Protein AF-A0A9E2FGK3-F1 (afdb_monomer_lite)

Sequence (442 aa):
ANPGKISVSARSEEIGDDVGEIDATVEGDDAKIAFNGKYLTEVLSVLREADRNLTAMRLENPLINPQNPAAVSQRLAQLEMAGKELQQRRSEYQADLDAQRQLLASVESQMNMPTELANQSTNATEATFLSPEAIRLTSLIDTADAKIAELRTVRRMTDEHPEIKELLTTRRSNMAALEVQRDRDRQLTVANGALDVRLMSLVGGAEPWRSDRARLFVQIAAQEAKIKDVDISQQANEREIAQLADVRARVFEIQDSYADITDEVGRAKREHALLADTLAKVEPALRANEQNKLLHWSLGPPARGGAVPVKPTARIVVLLALFAGVAAGAIFVVLAEVLDNIYRSAGRVSRSLGLPILDAIDEIVTSRDRRRALVRRTVVTPIVVGLCLSLTIVTGSVAYLSIQQPHTYKRVQEIPRAAFELLAGSMPPEKLPEPSSPLVES

Secondary structure (DSSP, 8-state):
-EEEEEEEEEEETTTEEEEEEEEEEE-SS-------HHHHHHHHHHHHHHHHHHHHHHHH-TT--TT-THHHHHHHHHHHHHHHHHHHHHHHHHHHHHHHHHHHHHHHHHHTS-SS-TTS-----------HHHHHHHHHHHHHHHHHHHHHHTS---TTSHHHHHHHHHHHHHHHHHHHHHHHHHHHHHHHHHHHHHHTTTS----HHHHHHHHHHHHHHHHHHHHHHHHHHHHHHHHHHHHHHHHHHHHHHHHHHHHHHHHHHHHHHHHHHHHHHHHHHHHHHHHHHHTT-------PSP----SS-SSS-HHHHHHHHHHHHHHHHHHHHHHHHHH-----SHHHHHHHH-------------HHHHHHHHHIIIIIHHHHHHHHHHHHHHHHHHHHHHHH-HHHHHHHHHHHHHHHHHHS---PPP-PPPP-------

pLDDT: mean 77.8, std 15.8, range [34.69, 97.06]

Foldseek 3Di:
DDWDKDKDWDADPVPGIDIDIDTDDDDDDDDDDDDDPVVVCVLVVLLVVLVVVLVVLCVVCVPADLVDLCSLVVVLVVLVVVLVVLVVVLVVLVVVLVVLVVVLVVLVVVVPDPPDPPPPDPPPPPPQDQPPLLVVLVVLLVVLVVVLVCCCPVVVDDCPDPVNVVSVVSNVVSVVVSVVRSVVSVVVCVVCVVVVVVVCVVPPDPDPSVVVSVVSVVVSVVSVVVSVVSVVVSVVSVVVSVVSVVVSVCSVVSSVVSVVSVVSSVVSVVVVVVVVVVCVVCVVVVVCVVVVPPPPPPPDDPDDPDPADPPDALVVVLVVVVVVVVVVVVVVVVVVVVPPPDDPDPVVVCVVVVHDDPDDDPDPDDPVNVVVVCCCVPPVVVVVVVVVVVVSVVVSVLSSCCRPPVPVNVVVVCVVVVVCCVVVDDDDDDDDDDPDDDDDDD

Structure (mmCIF, N/CA/C/O backbone):
data_AF-A0A9E2FGK3-F1
#
_entry.id   AF-A0A9E2FGK3-F1
#
loop_
_atom_site.group_PDB
_atom_site.id
_atom_site.type_symbol
_atom_site.label_atom_id
_atom_site.label_alt_id
_atom_site.label_comp_id
_atom_site.label_asym_id
_atom_site.label_entity_id
_atom_site.label_seq_id
_atom_site.pdbx_PDB_ins_code
_atom_site.Cartn_x
_atom_site.Cartn_y
_atom_site.Cartn_z
_atom_site.occupancy
_atom_site.B_iso_or_equiv
_atom_site.auth_seq_id
_atom_site.auth_comp_id
_atom_site.auth_asym_id
_atom_site.auth_atom_id
_atom_site.pdbx_PDB_model_num
ATOM 1 N N . ALA A 1 1 ? 25.537 12.598 0.423 1.00 50.88 1 ALA A N 1
ATOM 2 C CA . ALA A 1 1 ? 24.556 13.695 0.479 1.00 50.88 1 ALA A CA 1
ATOM 3 C C . ALA A 1 1 ? 24.944 14.736 1.541 1.00 50.88 1 ALA A C 1
ATOM 5 O O . ALA A 1 1 ? 24.910 14.421 2.726 1.00 50.88 1 ALA A O 1
ATOM 6 N N . ASN A 1 2 ? 25.360 15.941 1.134 1.00 49.53 2 ASN A N 1
ATOM 7 C CA . ASN A 1 2 ? 25.560 17.075 2.050 1.00 49.53 2 ASN A CA 1
ATOM 8 C C . ASN A 1 2 ? 24.282 17.941 2.051 1.00 49.53 2 ASN A C 1
ATOM 10 O O . ASN A 1 2 ? 23.607 18.004 1.020 1.00 49.53 2 ASN A O 1
ATOM 14 N N . PRO A 1 3 ? 23.917 18.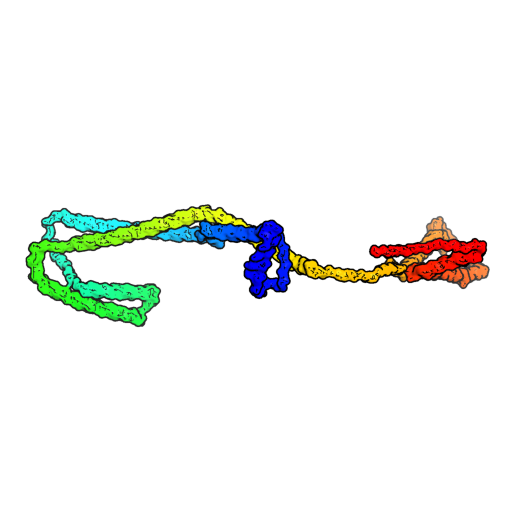597 3.167 1.00 65.00 3 PRO A N 1
ATOM 15 C CA . PRO A 1 3 ? 22.838 19.581 3.158 1.00 65.00 3 PRO A CA 1
ATOM 16 C C . PRO A 1 3 ? 23.205 20.719 2.195 1.00 65.00 3 PRO A C 1
ATOM 18 O O . PRO A 1 3 ? 24.270 21.321 2.319 1.00 65.00 3 PRO A O 1
ATOM 21 N N . GLY A 1 4 ? 22.345 20.967 1.212 1.00 77.56 4 GLY A N 1
ATOM 22 C CA . GLY A 1 4 ? 22.500 21.991 0.185 1.00 77.56 4 GLY A CA 1
ATOM 23 C C . GLY A 1 4 ? 21.343 22.990 0.209 1.00 77.56 4 GLY A C 1
ATOM 24 O O . GLY A 1 4 ? 20.356 22.830 0.930 1.00 77.56 4 GLY A O 1
ATOM 25 N N . LYS A 1 5 ? 21.465 24.047 -0.590 1.00 81.12 5 LYS A N 1
ATOM 26 C CA . LYS A 1 5 ? 20.404 25.038 -0.789 1.00 81.12 5 LYS A CA 1
ATOM 27 C C . LYS A 1 5 ? 20.056 25.113 -2.265 1.00 81.12 5 LYS A C 1
ATOM 29 O O . LYS A 1 5 ? 20.950 25.196 -3.101 1.00 81.12 5 LYS A O 1
ATOM 34 N N . ILE A 1 6 ? 18.765 25.104 -2.576 1.00 85.44 6 ILE A N 1
ATOM 35 C CA . ILE A 1 6 ? 18.252 25.353 -3.923 1.00 85.44 6 ILE A CA 1
ATOM 36 C C . ILE A 1 6 ? 17.701 26.776 -3.947 1.00 85.44 6 ILE A C 1
ATOM 38 O O . ILE A 1 6 ? 16.806 27.109 -3.174 1.00 85.44 6 ILE A O 1
ATOM 42 N N . SER A 1 7 ? 18.226 27.610 -4.844 1.00 83.31 7 SER A N 1
ATOM 43 C CA . SER A 1 7 ? 17.663 28.926 -5.153 1.00 83.31 7 SER A CA 1
ATOM 44 C C . SER A 1 7 ? 16.867 28.831 -6.454 1.00 83.31 7 SER A C 1
ATOM 46 O O . SER A 1 7 ? 17.410 28.484 -7.503 1.00 83.31 7 SER A O 1
ATOM 48 N N . VAL A 1 8 ? 15.567 29.105 -6.382 1.00 85.38 8 VAL A N 1
ATOM 49 C CA . VAL A 1 8 ? 14.652 29.156 -7.524 1.00 85.38 8 VAL A CA 1
ATOM 50 C C . VAL A 1 8 ? 14.450 30.620 -7.882 1.00 85.38 8 VAL A C 1
ATOM 52 O O . VAL A 1 8 ? 14.062 31.408 -7.028 1.00 85.38 8 VAL A O 1
ATOM 55 N N . SER A 1 9 ? 14.707 30.992 -9.136 1.00 83.88 9 SER A N 1
ATOM 56 C CA . SER A 1 9 ? 14.484 32.358 -9.625 1.00 83.88 9 SER A CA 1
ATOM 57 C C . SER A 1 9 ? 13.611 32.352 -10.875 1.00 83.88 9 SER A C 1
ATOM 59 O O . SER A 1 9 ? 13.789 31.508 -11.755 1.00 83.88 9 SER A O 1
ATOM 61 N N . ALA A 1 10 ? 12.669 33.287 -10.948 1.00 80.31 10 ALA A N 1
ATOM 62 C CA . ALA A 1 10 ? 11.803 33.518 -12.096 1.00 80.31 10 ALA A CA 1
ATOM 63 C C . ALA A 1 10 ? 11.865 35.000 -12.487 1.00 80.31 10 ALA A C 1
ATOM 65 O O . ALA A 1 10 ? 11.839 35.870 -11.624 1.00 80.31 10 ALA A O 1
ATOM 66 N N . ARG A 1 11 ? 11.954 35.289 -13.788 1.00 78.19 11 ARG A N 1
ATOM 67 C CA . ARG A 1 11 ? 11.983 36.653 -14.338 1.00 78.19 11 ARG A CA 1
ATOM 68 C C . ARG A 1 11 ? 10.849 36.808 -15.343 1.00 78.19 11 ARG A C 1
ATOM 70 O O . ARG A 1 11 ? 10.759 36.011 -16.276 1.00 78.19 11 ARG A O 1
ATOM 77 N N . SER A 1 12 ? 10.014 37.828 -15.166 1.00 74.69 12 SER A N 1
ATOM 78 C CA . SER A 1 12 ? 8.938 38.189 -16.096 1.00 74.69 12 SER A CA 1
ATOM 79 C C . SER A 1 12 ? 9.019 39.674 -16.452 1.00 74.69 12 SER A C 1
ATOM 81 O O . SER A 1 12 ? 9.185 40.505 -15.562 1.00 74.69 12 SER A O 1
ATOM 83 N N . GLU A 1 13 ? 8.878 40.022 -17.737 1.00 75.25 13 GLU A N 1
ATOM 84 C CA . GLU A 1 13 ? 8.951 41.418 -18.217 1.00 75.25 13 GLU A CA 1
ATOM 85 C C . GLU A 1 13 ? 7.852 42.320 -17.627 1.00 75.25 13 GLU A C 1
ATOM 87 O O . GLU A 1 13 ? 8.036 43.531 -17.540 1.00 75.25 13 GLU A O 1
ATOM 92 N N . GLU A 1 14 ? 6.733 41.737 -17.188 1.00 59.91 14 GLU A N 1
ATOM 93 C CA . GLU A 1 14 ? 5.550 42.471 -16.720 1.00 59.91 14 GLU A CA 1
ATOM 94 C C . GLU A 1 14 ? 5.444 42.549 -15.182 1.00 59.91 14 GLU A C 1
ATOM 96 O O . GLU A 1 14 ? 4.830 43.469 -14.648 1.00 59.91 14 GLU A O 1
ATOM 101 N N . ILE A 1 15 ? 6.048 41.593 -14.459 1.00 65.69 15 ILE A N 1
ATOM 102 C CA . ILE A 1 15 ? 5.872 41.409 -13.001 1.00 65.69 15 ILE A CA 1
ATOM 103 C C . ILE A 1 15 ? 7.197 41.581 -12.224 1.00 65.69 15 ILE A C 1
ATOM 105 O O . ILE A 1 15 ? 7.166 41.897 -11.036 1.00 65.69 15 ILE A O 1
ATOM 109 N N . GLY A 1 16 ? 8.359 41.459 -12.880 1.00 72.19 16 GLY A N 1
ATOM 110 C CA . GLY A 1 16 ? 9.684 41.595 -12.260 1.00 72.19 16 GLY A CA 1
ATOM 111 C C . GLY A 1 16 ? 10.383 40.260 -11.971 1.00 72.19 16 GLY A C 1
ATOM 112 O O . GLY A 1 16 ? 10.022 39.219 -12.527 1.00 72.19 16 GLY A O 1
ATOM 113 N N . ASP A 1 17 ? 11.417 40.313 -11.125 1.00 76.88 17 ASP A N 1
ATOM 114 C CA . ASP A 1 17 ? 12.217 39.158 -10.699 1.00 76.88 17 ASP A CA 1
ATOM 115 C C . ASP A 1 17 ? 11.728 38.650 -9.333 1.00 76.88 17 ASP A C 1
ATOM 117 O O . ASP A 1 17 ? 11.601 39.436 -8.395 1.00 76.88 17 ASP A O 1
ATOM 121 N N . ASP A 1 18 ? 11.504 37.342 -9.212 1.00 76.25 18 ASP A N 1
ATOM 122 C CA . ASP A 1 18 ? 11.171 36.660 -7.958 1.00 76.25 18 ASP A CA 1
ATOM 123 C C . ASP A 1 18 ? 12.211 35.574 -7.655 1.00 76.25 18 ASP A C 1
ATOM 125 O O . ASP A 1 18 ? 12.649 34.851 -8.557 1.00 76.25 18 ASP A O 1
ATOM 129 N N . VAL A 1 19 ? 12.641 35.476 -6.394 1.00 80.69 19 VAL A N 1
ATOM 130 C CA . VAL A 1 19 ? 13.686 34.544 -5.945 1.00 80.69 19 VAL A CA 1
ATOM 131 C C . VAL A 1 19 ? 13.275 33.905 -4.621 1.00 80.69 19 VAL A C 1
ATOM 133 O O . VAL A 1 19 ? 13.077 34.595 -3.625 1.00 80.69 19 VAL A O 1
ATOM 136 N N . GLY A 1 20 ? 13.205 32.574 -4.598 1.00 79.44 20 GLY A N 1
ATOM 137 C CA . GLY A 1 20 ? 12.932 31.770 -3.408 1.00 79.44 20 GLY A CA 1
ATOM 138 C C . GLY A 1 20 ? 14.079 30.812 -3.087 1.00 79.44 20 GLY A C 1
ATOM 139 O O . GLY A 1 20 ? 14.689 30.240 -3.987 1.00 79.44 20 GLY A O 1
ATOM 140 N N . GLU A 1 21 ? 14.364 30.607 -1.802 1.00 83.50 21 GLU A N 1
ATOM 141 C CA . GLU A 1 21 ? 15.345 29.624 -1.323 1.00 83.50 21 GLU A CA 1
ATOM 142 C C . GLU A 1 21 ? 14.646 28.457 -0.620 1.00 83.50 21 GLU A C 1
ATOM 144 O O . GLU A 1 21 ? 13.702 28.653 0.146 1.00 83.50 21 GLU A O 1
ATOM 149 N N . ILE A 1 22 ? 15.116 27.235 -0.878 1.00 84.94 22 ILE A N 1
ATOM 150 C CA . ILE A 1 22 ? 14.604 26.001 -0.279 1.00 84.94 22 ILE A CA 1
ATOM 151 C C . ILE A 1 22 ? 15.792 25.162 0.198 1.00 84.94 22 ILE A C 1
ATOM 153 O O . ILE A 1 22 ? 16.732 24.910 -0.561 1.00 84.94 22 ILE A O 1
ATOM 157 N N . ASP A 1 23 ? 15.738 24.695 1.444 1.00 83.56 23 ASP A N 1
ATOM 158 C CA . ASP A 1 23 ? 16.711 23.735 1.968 1.00 83.56 23 ASP A CA 1
ATOM 159 C C . ASP A 1 23 ? 16.484 22.361 1.319 1.00 83.56 23 ASP A C 1
ATOM 161 O O . ASP A 1 23 ? 15.372 21.827 1.330 1.00 83.56 23 ASP A O 1
ATOM 165 N N . ALA A 1 24 ? 17.532 21.772 0.743 1.00 81.94 24 ALA A N 1
ATOM 166 C CA . ALA A 1 24 ? 17.440 20.491 0.048 1.00 81.94 24 ALA A CA 1
ATOM 167 C C . ALA A 1 24 ? 18.704 19.659 0.248 1.00 81.94 24 ALA A C 1
ATOM 169 O O . ALA A 1 24 ? 19.802 20.176 0.407 1.00 81.94 24 ALA A O 1
ATOM 170 N N . THR A 1 25 ? 18.585 18.338 0.205 1.00 80.06 25 THR A N 1
ATOM 171 C CA . THR A 1 25 ? 19.777 17.484 0.179 1.00 80.06 25 THR A CA 1
ATOM 172 C C . THR A 1 25 ? 20.195 17.308 -1.275 1.00 80.06 25 THR A C 1
ATOM 174 O O . THR A 1 25 ? 19.467 16.682 -2.041 1.00 80.06 25 THR A O 1
ATOM 177 N N . VAL A 1 26 ? 21.332 17.889 -1.662 1.00 75.69 26 VAL A N 1
ATOM 178 C CA . VAL A 1 26 ? 21.824 17.861 -3.046 1.00 75.69 26 VAL A CA 1
ATOM 179 C C . VAL A 1 26 ? 23.032 16.933 -3.126 1.00 75.69 26 VAL A C 1
ATOM 181 O O . VAL A 1 26 ? 23.898 16.925 -2.248 1.00 75.69 26 VAL A O 1
ATOM 184 N N . GLU A 1 27 ? 23.073 16.114 -4.171 1.00 71.38 27 GLU A N 1
ATOM 185 C CA . GLU A 1 27 ? 24.184 15.212 -4.451 1.00 71.38 27 GLU A CA 1
ATOM 186 C C . GLU A 1 27 ? 24.786 15.561 -5.817 1.00 71.38 27 GLU A C 1
ATOM 188 O O . GLU A 1 27 ? 24.110 15.465 -6.838 1.00 71.38 27 GLU A O 1
ATOM 193 N N . GLY A 1 28 ? 26.048 16.006 -5.823 1.00 76.25 28 GLY A N 1
ATOM 194 C CA . GLY A 1 28 ? 26.762 16.470 -7.018 1.00 76.25 28 GLY A CA 1
ATOM 195 C C . GLY A 1 28 ? 27.283 17.906 -6.894 1.00 76.25 28 GLY A C 1
ATOM 196 O O . GLY A 1 28 ? 27.142 18.531 -5.844 1.00 76.25 28 GLY A O 1
ATOM 197 N N . ASP A 1 29 ? 27.904 18.398 -7.967 1.00 74.31 29 ASP A N 1
ATOM 198 C CA . ASP A 1 29 ? 28.422 19.770 -8.068 1.00 74.31 29 ASP A CA 1
ATOM 199 C C . ASP A 1 29 ? 27.306 20.783 -8.385 1.00 74.31 29 ASP A C 1
ATOM 201 O O . ASP A 1 29 ? 26.281 20.418 -8.974 1.00 74.31 29 ASP A O 1
ATOM 205 N N . ASP A 1 30 ? 27.536 22.057 -8.044 1.00 79.06 30 ASP A N 1
ATOM 206 C CA . ASP A 1 30 ? 26.606 23.167 -8.286 1.00 79.06 30 ASP A CA 1
ATOM 207 C C . ASP A 1 30 ? 26.145 23.225 -9.754 1.00 79.06 30 ASP A C 1
ATOM 209 O O . ASP A 1 30 ? 26.951 23.251 -10.690 1.00 79.06 30 ASP A O 1
ATOM 213 N N . ALA A 1 31 ? 24.826 23.281 -9.960 1.00 78.81 31 ALA A N 1
ATOM 214 C CA . ALA A 1 31 ? 24.200 23.314 -11.278 1.00 78.81 31 ALA A CA 1
ATOM 215 C C . ALA A 1 31 ? 23.060 24.341 -11.326 1.00 78.81 31 ALA A C 1
ATOM 217 O O . ALA A 1 31 ? 22.342 24.542 -10.347 1.00 78.81 31 ALA A O 1
ATOM 218 N N . LYS A 1 32 ? 22.874 24.977 -12.488 1.00 82.81 32 LYS A N 1
ATOM 219 C CA . LYS A 1 32 ? 21.765 25.900 -12.759 1.00 82.81 32 LYS A CA 1
ATOM 220 C C . LYS A 1 32 ? 20.923 25.325 -13.889 1.00 82.81 32 LYS A C 1
ATOM 222 O O . LYS A 1 32 ? 21.459 25.066 -14.955 1.00 82.81 32 LYS A O 1
ATOM 227 N N . ILE A 1 33 ? 19.627 25.136 -13.653 1.00 79.31 33 ILE A N 1
ATOM 228 C CA . ILE A 1 33 ? 18.708 24.511 -14.613 1.00 79.31 33 ILE A CA 1
ATOM 229 C C . ILE A 1 33 ? 17.473 25.401 -14.757 1.00 79.31 33 ILE A C 1
ATOM 231 O O . ILE A 1 33 ? 16.939 25.889 -13.760 1.00 79.31 33 ILE A O 1
ATOM 235 N N . ALA A 1 34 ? 17.022 25.622 -15.992 1.00 82.88 34 ALA A N 1
ATOM 236 C CA . ALA A 1 34 ? 15.796 26.358 -16.281 1.00 82.88 34 ALA A CA 1
ATOM 237 C C . ALA A 1 34 ? 14.651 25.386 -16.598 1.00 82.88 34 ALA A C 1
ATOM 239 O O . ALA A 1 34 ? 14.778 24.530 -17.472 1.00 82.88 34 ALA A O 1
ATOM 240 N N . PHE A 1 35 ? 13.516 25.545 -15.917 1.00 77.75 35 PHE A N 1
ATOM 241 C CA . PHE A 1 35 ? 12.308 24.757 -16.155 1.00 77.75 35 PHE A CA 1
ATOM 242 C C . PHE A 1 35 ? 11.159 25.650 -16.606 1.00 77.75 35 PHE A C 1
ATOM 244 O O . PHE A 1 35 ? 11.036 26.799 -16.184 1.00 77.75 35 PHE A O 1
ATOM 251 N N . ASN A 1 36 ? 10.260 25.093 -17.417 1.00 83.69 36 ASN A N 1
ATOM 252 C CA . ASN A 1 36 ? 8.952 25.703 -17.597 1.00 83.69 36 ASN A CA 1
ATOM 253 C C . ASN A 1 36 ? 8.150 25.514 -16.300 1.00 83.69 36 ASN A C 1
ATOM 255 O O . ASN A 1 36 ? 7.815 24.384 -15.936 1.00 83.69 36 ASN A O 1
ATOM 259 N N . GLY A 1 37 ? 7.845 26.623 -15.618 1.00 77.12 37 GLY A N 1
ATOM 260 C CA . GLY A 1 37 ? 7.138 26.610 -14.337 1.00 77.12 37 GLY A CA 1
ATOM 261 C C . GLY A 1 37 ? 5.798 25.877 -14.397 1.00 77.12 37 GLY A C 1
ATOM 262 O O . GLY A 1 37 ? 5.479 25.140 -13.470 1.00 77.12 37 GLY A O 1
ATOM 263 N N . LYS A 1 38 ? 5.065 25.974 -15.518 1.00 76.00 38 LYS A N 1
ATOM 264 C CA . LYS A 1 38 ? 3.784 25.276 -15.699 1.00 76.00 38 LYS A CA 1
ATOM 265 C C . LYS A 1 38 ? 3.950 23.761 -15.561 1.00 76.00 38 LYS A C 1
ATOM 267 O O . LYS A 1 38 ? 3.225 23.141 -14.791 1.00 76.00 38 LYS A O 1
ATOM 272 N N . TYR A 1 39 ? 4.922 23.180 -16.263 1.00 75.81 39 TYR A N 1
ATOM 273 C CA . TYR A 1 39 ? 5.132 21.730 -16.264 1.00 75.81 39 TYR A CA 1
ATOM 274 C C . TYR A 1 39 ? 5.687 21.224 -14.932 1.00 75.81 39 TYR A C 1
ATOM 276 O O . TYR A 1 39 ? 5.267 20.174 -14.455 1.00 75.81 39 TYR A O 1
ATOM 284 N N . LEU A 1 40 ? 6.584 21.983 -14.294 1.00 78.62 40 LEU A N 1
ATOM 285 C CA . LEU A 1 40 ? 7.095 21.629 -12.968 1.00 78.62 40 LEU A CA 1
ATOM 286 C C . LEU A 1 40 ? 5.958 21.586 -11.934 1.00 78.62 40 LEU A C 1
ATOM 288 O O . LEU A 1 40 ? 5.868 20.648 -11.144 1.00 78.62 40 LEU A O 1
ATOM 292 N N . THR A 1 41 ? 5.067 22.581 -11.955 1.00 76.75 41 THR A N 1
ATOM 293 C CA . THR A 1 41 ? 3.904 22.622 -11.063 1.00 76.75 41 THR A CA 1
ATOM 294 C C . THR A 1 41 ? 2.935 21.477 -11.339 1.00 76.75 41 THR A C 1
ATOM 296 O O . THR A 1 41 ? 2.458 20.864 -10.389 1.00 76.75 41 THR A O 1
ATOM 299 N N . GLU A 1 42 ? 2.681 21.150 -12.605 1.00 75.75 42 GLU A N 1
ATOM 300 C CA . GLU A 1 42 ? 1.790 20.057 -13.005 1.00 75.75 42 GLU A CA 1
ATOM 301 C C . GLU A 1 42 ? 2.304 18.704 -12.481 1.00 75.75 42 GLU A C 1
ATOM 303 O O . GLU A 1 42 ? 1.583 18.003 -11.772 1.00 75.75 42 GLU A O 1
ATOM 308 N N . VAL A 1 43 ? 3.594 18.400 -12.665 1.00 75.06 43 VAL A N 1
ATOM 309 C CA . VAL A 1 43 ? 4.220 17.165 -12.149 1.00 75.06 43 VAL A CA 1
ATOM 310 C C . VAL A 1 43 ? 4.187 17.096 -10.616 1.00 75.06 43 VAL A C 1
ATOM 312 O O . VAL A 1 43 ? 3.857 16.061 -10.036 1.00 75.06 43 VAL A O 1
ATOM 315 N N . LEU A 1 44 ? 4.501 18.202 -9.935 1.00 77.81 44 LEU A N 1
ATOM 316 C CA . LEU A 1 44 ? 4.489 18.249 -8.469 1.00 77.81 44 LEU A CA 1
ATOM 317 C C . LEU A 1 44 ? 3.069 18.202 -7.883 1.00 77.81 44 LEU A C 1
ATOM 319 O O . LEU A 1 44 ? 2.900 17.783 -6.734 1.00 77.81 44 LEU A O 1
ATOM 323 N N . SER A 1 45 ? 2.059 18.640 -8.639 1.00 77.88 45 SER A N 1
ATOM 324 C CA . SER A 1 45 ? 0.662 18.645 -8.199 1.00 77.88 45 SER A CA 1
ATOM 325 C C . SER A 1 45 ? 0.086 17.234 -8.109 1.00 77.88 45 SER A C 1
ATOM 327 O O . SER A 1 45 ? -0.458 16.891 -7.063 1.00 77.88 45 SER A O 1
ATOM 329 N N . VAL A 1 46 ? 0.336 16.385 -9.111 1.00 77.50 46 VAL A N 1
ATOM 330 C CA . VAL A 1 46 ? -0.174 15.004 -9.174 1.00 77.50 46 VAL A CA 1
ATOM 331 C C . VAL A 1 46 ? 0.291 14.173 -7.975 1.00 77.50 46 VAL A C 1
ATOM 333 O O . VAL A 1 46 ? -0.503 13.496 -7.325 1.00 77.50 46 VAL A O 1
ATOM 336 N N . LEU A 1 47 ? 1.576 14.269 -7.620 1.00 75.44 47 LEU A N 1
ATOM 337 C CA . LEU A 1 47 ? 2.128 13.548 -6.467 1.00 75.44 47 LEU A CA 1
ATOM 338 C C . LEU A 1 47 ? 1.528 14.022 -5.141 1.00 75.44 47 LEU A C 1
ATOM 340 O O . LEU A 1 47 ? 1.221 13.211 -4.267 1.00 75.44 47 LEU A O 1
ATOM 344 N N . ARG A 1 48 ? 1.357 15.338 -4.981 1.00 82.25 48 ARG A N 1
ATOM 345 C CA . ARG A 1 48 ? 0.793 15.917 -3.756 1.00 82.25 48 ARG A CA 1
ATOM 346 C C . ARG A 1 48 ? -0.690 15.619 -3.615 1.00 82.25 48 ARG A C 1
ATOM 348 O O . ARG A 1 48 ? -1.146 15.436 -2.494 1.00 82.25 48 ARG A O 1
ATOM 355 N N . GLU A 1 49 ? -1.432 15.607 -4.711 1.00 85.25 49 GLU A N 1
ATOM 356 C CA . GLU A 1 49 ? -2.867 15.347 -4.713 1.00 85.25 49 GLU A CA 1
ATOM 357 C C . GLU A 1 49 ? -3.167 13.896 -4.333 1.00 85.25 49 GLU A C 1
ATOM 359 O O . GLU A 1 49 ? -3.940 13.664 -3.406 1.00 85.25 49 GLU A O 1
ATOM 364 N N . ALA A 1 50 ? -2.457 12.929 -4.920 1.00 80.19 50 ALA A N 1
ATOM 365 C CA . ALA A 1 50 ? -2.636 11.515 -4.593 1.00 80.19 50 ALA A CA 1
ATOM 366 C C . ALA A 1 50 ? -2.301 11.200 -3.116 1.00 80.19 50 ALA A C 1
ATOM 368 O O . ALA A 1 50 ? -3.092 10.561 -2.416 1.00 80.19 50 ALA A O 1
ATOM 369 N N . ASP A 1 51 ? -1.166 11.691 -2.593 1.00 83.62 51 ASP A N 1
ATOM 370 C CA . ASP A 1 51 ? -0.804 11.492 -1.177 1.00 83.62 51 ASP A CA 1
ATOM 371 C C . ASP A 1 51 ? -1.771 12.245 -0.226 1.00 83.62 51 ASP A C 1
ATOM 373 O O . ASP A 1 51 ? -2.083 11.751 0.866 1.00 83.62 51 ASP A O 1
ATOM 377 N N . ARG A 1 52 ? -2.297 13.416 -0.626 1.00 86.56 52 ARG A N 1
ATOM 378 C CA . ARG A 1 52 ? -3.340 14.133 0.135 1.00 86.56 52 ARG A CA 1
ATOM 379 C C . ARG A 1 52 ? -4.642 13.348 0.181 1.00 86.56 52 ARG A C 1
ATOM 381 O O . ARG A 1 52 ? -5.193 13.215 1.268 1.00 86.56 52 ARG A O 1
ATOM 388 N N . ASN A 1 53 ? -5.091 12.797 -0.943 1.00 85.38 53 ASN A N 1
ATOM 389 C CA . ASN A 1 53 ? -6.321 12.009 -1.023 1.00 85.38 53 ASN A CA 1
ATOM 390 C C . ASN A 1 53 ? -6.231 10.757 -0.141 1.00 85.38 53 ASN A C 1
ATOM 392 O O . ASN A 1 53 ? -7.146 10.480 0.632 1.00 85.38 53 ASN A O 1
ATOM 396 N N . LEU A 1 54 ? -5.085 10.064 -0.148 1.00 85.56 54 LEU A N 1
ATOM 397 C CA . LEU A 1 54 ? -4.844 8.934 0.756 1.00 85.56 54 LEU A CA 1
ATOM 398 C C . LEU A 1 54 ? -4.898 9.349 2.234 1.00 85.56 54 LEU A C 1
ATOM 400 O O . LEU A 1 54 ? -5.417 8.619 3.079 1.00 85.56 54 LEU A O 1
ATOM 404 N N . THR A 1 55 ? -4.344 10.517 2.559 1.00 85.50 55 THR A N 1
ATOM 405 C CA . THR A 1 55 ? -4.336 11.038 3.931 1.00 85.50 55 THR A CA 1
ATOM 406 C C . THR A 1 55 ? -5.731 11.478 4.374 1.00 85.50 55 THR A C 1
ATOM 408 O O . THR A 1 55 ? -6.126 11.180 5.500 1.00 85.50 55 THR A O 1
ATOM 411 N N . ALA A 1 56 ? -6.494 12.129 3.494 1.00 87.44 56 ALA A N 1
ATOM 412 C CA . ALA A 1 56 ? -7.879 12.515 3.739 1.00 87.44 56 ALA A CA 1
ATOM 413 C C . ALA A 1 56 ? -8.753 11.281 4.000 1.00 87.44 56 ALA A C 1
ATOM 415 O O . ALA A 1 56 ? -9.419 11.219 5.029 1.00 87.44 56 ALA A O 1
ATOM 416 N N . MET A 1 57 ? -8.633 10.241 3.167 1.00 84.69 57 MET A N 1
ATOM 417 C CA . MET A 1 57 ? -9.367 8.983 3.338 1.00 84.69 57 MET A CA 1
ATOM 418 C C . MET A 1 57 ? -9.064 8.294 4.686 1.00 84.69 57 MET A C 1
ATOM 420 O O . MET A 1 57 ? -9.961 7.735 5.325 1.00 84.69 57 MET A O 1
ATOM 424 N N . ARG A 1 58 ? -7.811 8.379 5.166 1.00 85.62 58 ARG A N 1
ATOM 425 C CA . ARG A 1 58 ? -7.397 7.930 6.516 1.00 85.62 58 ARG A CA 1
ATOM 426 C C . ARG A 1 58 ? -8.000 8.727 7.645 1.00 85.62 58 ARG A C 1
ATOM 428 O O . ARG A 1 58 ? -8.331 8.150 8.678 1.00 85.62 58 ARG A O 1
ATOM 435 N N . LEU A 1 59 ? -8.133 10.029 7.456 1.00 86.50 59 LEU A N 1
ATOM 436 C CA . LEU A 1 59 ? -8.684 10.903 8.475 1.00 86.50 59 LEU A CA 1
ATOM 437 C C . LEU A 1 59 ? -10.210 10.782 8.565 1.00 86.50 59 LEU A C 1
ATOM 439 O O . LEU A 1 59 ? -10.756 10.835 9.663 1.00 86.50 59 LEU A O 1
ATOM 443 N N . GLU A 1 60 ? -10.879 10.574 7.432 1.00 85.69 60 GLU A N 1
ATOM 444 C CA . GLU A 1 60 ? -12.328 10.364 7.362 1.00 85.69 60 GLU A CA 1
ATOM 445 C C . GLU A 1 60 ? -12.751 9.002 7.928 1.00 85.69 60 GLU A C 1
ATOM 447 O O . GLU A 1 60 ? -13.819 8.893 8.529 1.00 85.69 60 GLU A O 1
ATOM 452 N N . ASN A 1 61 ? -11.897 7.976 7.808 1.00 84.81 61 ASN A N 1
ATOM 453 C CA . ASN A 1 61 ? -12.208 6.604 8.222 1.00 84.81 61 ASN A CA 1
ATOM 454 C C . ASN A 1 61 ? -11.195 6.034 9.239 1.00 84.81 61 ASN A C 1
ATOM 456 O O . ASN A 1 61 ? -10.521 5.044 8.945 1.00 84.81 61 ASN A O 1
ATOM 460 N N . PRO A 1 62 ? -11.101 6.592 10.464 1.00 81.12 62 PRO A N 1
ATOM 461 C CA . PRO A 1 62 ? -10.094 6.187 11.451 1.00 81.12 62 PRO A CA 1
ATOM 462 C C . PRO A 1 62 ? -10.339 4.793 12.051 1.00 81.12 62 PRO A C 1
ATOM 464 O O . PRO A 1 62 ? -9.423 4.180 12.596 1.00 81.12 62 PRO A O 1
ATOM 467 N N . LEU A 1 63 ? -11.575 4.289 11.976 1.00 79.56 63 LEU A N 1
ATOM 468 C CA . LEU A 1 63 ? -11.980 3.001 12.554 1.00 79.56 63 LEU A CA 1
ATOM 469 C C . LEU A 1 63 ? -11.608 1.797 11.678 1.00 79.56 63 LEU A C 1
ATOM 471 O O . LEU A 1 63 ? -11.692 0.656 12.134 1.00 79.56 63 LEU A O 1
ATOM 475 N N . ILE A 1 64 ? -11.211 2.032 10.427 1.00 80.88 64 ILE A N 1
ATOM 476 C CA . ILE A 1 64 ? -10.867 0.979 9.476 1.00 80.88 64 ILE A CA 1
ATOM 477 C C . ILE A 1 64 ? -9.354 0.941 9.330 1.00 80.88 64 ILE A C 1
ATOM 479 O O . ILE A 1 64 ? -8.726 1.910 8.915 1.00 80.88 64 ILE A O 1
ATOM 483 N N . ASN A 1 65 ? -8.765 -0.214 9.634 1.00 80.81 65 ASN A N 1
ATOM 484 C CA . ASN A 1 65 ? -7.373 -0.474 9.305 1.00 80.81 65 ASN A CA 1
ATOM 485 C C . ASN A 1 65 ? -7.299 -1.165 7.929 1.00 80.81 65 ASN A C 1
ATOM 487 O O . ASN A 1 65 ? -7.738 -2.314 7.822 1.00 80.81 65 ASN A O 1
ATOM 491 N N . PRO A 1 66 ? -6.701 -0.535 6.898 1.00 74.69 66 PRO A N 1
ATOM 492 C CA . PRO A 1 66 ? -6.584 -1.128 5.564 1.00 74.69 66 PRO A CA 1
ATOM 493 C C . PRO A 1 66 ? -5.841 -2.470 5.560 1.00 74.69 66 PRO A C 1
ATOM 495 O O . PRO A 1 66 ? -6.120 -3.333 4.737 1.00 74.69 66 PRO A O 1
ATOM 498 N N . GLN A 1 67 ? -4.909 -2.668 6.497 1.00 78.75 67 GLN A N 1
ATOM 499 C CA . GLN A 1 67 ? -4.106 -3.890 6.591 1.00 78.75 67 GLN A CA 1
ATOM 500 C C . GLN A 1 67 ? -4.845 -5.043 7.285 1.00 78.75 67 GLN A C 1
ATOM 502 O O . GLN A 1 67 ? -4.425 -6.192 7.169 1.00 78.75 67 GLN A O 1
ATOM 507 N N . ASN A 1 68 ? -5.923 -4.759 8.024 1.00 82.56 68 ASN A N 1
ATOM 508 C CA . ASN A 1 68 ? -6.685 -5.777 8.743 1.00 82.56 68 ASN A CA 1
ATOM 509 C C . ASN A 1 68 ? -8.204 -5.499 8.698 1.00 82.56 68 ASN A C 1
ATOM 511 O O . ASN A 1 68 ? -8.756 -4.988 9.678 1.00 82.56 68 ASN A O 1
ATOM 515 N N . PRO A 1 69 ? -8.900 -5.890 7.606 1.00 75.25 69 PRO A N 1
ATOM 516 C CA . PRO A 1 69 ? -10.364 -5.799 7.490 1.00 75.25 69 PRO A CA 1
ATOM 517 C C . PRO A 1 69 ? -11.110 -6.432 8.661 1.00 75.25 69 PRO A C 1
ATOM 519 O O . PRO A 1 69 ? -12.155 -5.953 9.103 1.00 75.25 69 PRO A O 1
ATOM 522 N N . ALA A 1 70 ? -10.581 -7.559 9.141 1.00 85.50 70 ALA A N 1
ATOM 523 C CA . ALA A 1 70 ? -11.253 -8.388 10.121 1.00 85.50 70 ALA A CA 1
ATOM 524 C C . ALA A 1 70 ? -11.306 -7.716 11.498 1.00 85.50 70 ALA A C 1
ATOM 526 O O . ALA A 1 70 ? -12.160 -8.085 12.302 1.00 85.50 70 ALA A O 1
ATOM 527 N N . ALA A 1 71 ? -10.469 -6.706 11.762 1.00 88.31 71 ALA A N 1
ATOM 528 C CA . ALA A 1 71 ? -10.417 -6.007 13.043 1.00 88.31 71 ALA A CA 1
ATOM 529 C C . ALA A 1 71 ? -11.781 -5.425 13.454 1.00 88.31 71 ALA A C 1
ATOM 531 O O . ALA A 1 71 ? -12.198 -5.602 14.598 1.00 88.31 71 ALA A O 1
ATOM 532 N N . VAL A 1 72 ? -12.514 -4.812 12.515 1.00 89.31 72 VAL A N 1
ATOM 533 C CA . VAL A 1 72 ? -13.858 -4.261 12.775 1.00 89.31 72 VAL A CA 1
ATOM 534 C C . VAL A 1 72 ? -14.826 -5.379 13.166 1.00 89.31 72 VAL A C 1
ATOM 536 O O . VAL A 1 72 ? -15.529 -5.277 14.168 1.00 89.31 72 VAL A O 1
ATOM 539 N N . SER A 1 73 ? -14.819 -6.488 12.419 1.00 88.81 73 SER A N 1
ATOM 540 C CA . SER A 1 73 ? -15.692 -7.636 12.697 1.00 88.81 73 SER A CA 1
ATOM 541 C C . SER A 1 73 ? -15.366 -8.335 14.023 1.00 88.81 73 SER A C 1
ATOM 543 O O . SER A 1 73 ? -16.274 -8.723 14.753 1.00 88.81 73 SER A O 1
ATOM 545 N N . GLN A 1 74 ? -14.081 -8.445 14.370 1.00 91.81 74 GLN A N 1
ATOM 546 C CA . GLN A 1 74 ? -13.624 -9.014 15.636 1.00 91.81 74 GLN A CA 1
ATOM 547 C C . GLN A 1 74 ? -14.022 -8.126 16.813 1.00 91.81 74 GLN A C 1
ATOM 549 O O . GLN A 1 74 ? -14.511 -8.630 17.822 1.00 91.81 74 GLN A O 1
ATOM 554 N N . ARG A 1 75 ? -13.849 -6.806 16.679 1.00 92.69 75 ARG A N 1
ATOM 555 C CA . ARG A 1 75 ? -14.247 -5.847 17.711 1.00 92.69 75 ARG A CA 1
ATOM 556 C C . ARG A 1 75 ? -15.756 -5.866 17.936 1.00 92.69 75 ARG A C 1
ATOM 558 O O . ARG A 1 75 ? -16.190 -5.909 19.081 1.00 92.69 75 ARG A O 1
ATOM 565 N N . LEU A 1 76 ? -16.537 -5.911 16.860 1.00 93.12 76 LEU A N 1
ATOM 566 C CA . LEU A 1 76 ? -17.990 -6.040 16.928 1.00 93.12 76 LEU A CA 1
ATOM 567 C C . LEU A 1 76 ? -18.405 -7.328 17.660 1.00 93.12 76 LEU A C 1
ATOM 569 O O . LEU A 1 76 ? -19.197 -7.263 18.593 1.00 93.12 76 LEU A O 1
ATOM 573 N N . ALA A 1 77 ? -17.792 -8.471 17.337 1.00 94.31 77 ALA A N 1
ATOM 574 C CA . ALA A 1 77 ? -18.060 -9.730 18.036 1.00 94.31 77 ALA A CA 1
ATOM 575 C C . ALA A 1 77 ? -17.712 -9.670 19.539 1.00 94.31 77 ALA A C 1
ATOM 577 O O . ALA A 1 77 ? -18.433 -10.227 20.367 1.00 94.31 77 ALA A O 1
ATOM 578 N N . GLN A 1 78 ? -16.628 -8.981 19.918 1.00 95.56 78 GLN A N 1
ATOM 579 C CA . GLN A 1 78 ? -16.276 -8.770 21.330 1.00 95.56 78 GLN A CA 1
ATOM 580 C C . GLN A 1 78 ? -17.330 -7.932 22.064 1.00 95.56 78 GLN A C 1
ATOM 582 O O . GLN A 1 78 ? -17.718 -8.283 23.178 1.00 95.56 78 GLN A O 1
ATOM 587 N N . LEU A 1 79 ? -17.808 -6.852 21.443 1.00 96.06 79 LEU A N 1
ATOM 588 C CA . LEU A 1 79 ? -18.831 -5.979 22.021 1.00 96.06 79 LEU A CA 1
ATOM 589 C C . LEU A 1 79 ? -20.184 -6.684 22.143 1.00 96.06 79 LEU A C 1
ATOM 591 O O . LEU A 1 79 ? -20.851 -6.542 23.165 1.00 96.06 79 LEU A O 1
ATOM 595 N N . GLU A 1 80 ? -20.559 -7.505 21.159 1.00 95.56 80 GLU A N 1
ATOM 596 C CA . GLU A 1 80 ? -21.762 -8.343 21.226 1.00 95.56 80 GLU A CA 1
ATOM 597 C C . GLU A 1 80 ? -21.702 -9.335 22.398 1.00 95.56 80 GLU A C 1
ATOM 599 O O . GLU A 1 80 ? -22.689 -9.516 23.113 1.00 95.56 80 GLU A O 1
ATOM 604 N N . MET A 1 81 ? -20.544 -9.963 22.633 1.00 96.81 81 MET A N 1
ATOM 605 C CA . MET A 1 81 ? -20.345 -10.856 23.780 1.00 96.81 81 MET A CA 1
ATOM 606 C C . MET A 1 81 ? -20.406 -10.096 25.109 1.00 96.81 81 MET A C 1
ATOM 608 O O . MET A 1 81 ? -21.103 -10.533 26.024 1.00 96.81 81 MET A O 1
ATOM 612 N N . ALA A 1 82 ? -19.752 -8.933 25.197 1.00 96.00 82 ALA A N 1
ATOM 613 C CA . ALA A 1 82 ? -19.827 -8.067 26.373 1.00 96.00 82 ALA A CA 1
ATOM 614 C C . ALA A 1 82 ? -21.264 -7.582 26.636 1.00 96.00 82 ALA A C 1
ATOM 616 O O . ALA A 1 82 ? -21.703 -7.523 27.780 1.00 96.00 82 ALA A O 1
ATOM 617 N N . GLY A 1 83 ? -22.030 -7.293 25.580 1.00 96.00 83 GLY A N 1
ATOM 618 C CA . GLY A 1 83 ? -23.434 -6.892 25.677 1.00 96.00 83 GLY A CA 1
ATOM 619 C C . GLY A 1 83 ? -24.303 -7.994 26.272 1.00 96.00 83 GLY A C 1
ATOM 620 O O . GLY A 1 83 ? -25.089 -7.731 27.180 1.00 96.00 83 GLY A O 1
ATOM 621 N N . LYS A 1 84 ? -24.101 -9.245 25.837 1.00 96.38 84 LYS A N 1
ATOM 622 C CA . LYS A 1 84 ? -24.778 -10.414 26.423 1.00 96.38 84 LYS A CA 1
ATOM 623 C C . LYS A 1 84 ? -24.435 -10.595 27.901 1.00 96.38 84 LYS A C 1
ATOM 625 O O . LYS A 1 84 ? -25.330 -10.874 28.693 1.00 96.38 84 LYS A O 1
ATOM 630 N N . GLU A 1 85 ? -23.170 -10.413 28.279 1.00 96.12 85 GLU A N 1
ATOM 631 C CA . GLU A 1 85 ? -22.746 -10.503 29.680 1.00 96.12 85 GLU A CA 1
ATOM 632 C C . GLU A 1 85 ? -23.390 -9.407 30.543 1.00 96.12 85 GLU A C 1
ATOM 634 O O . GLU A 1 85 ? -23.914 -9.698 31.618 1.00 96.12 85 GLU A O 1
ATOM 639 N N . LEU A 1 86 ? -23.414 -8.158 30.064 1.00 96.62 86 LEU A N 1
ATOM 640 C CA . LEU A 1 86 ? -24.084 -7.052 30.756 1.00 96.62 86 LEU A CA 1
ATOM 641 C C . LEU A 1 86 ? -25.582 -7.318 30.923 1.00 96.62 86 LEU A C 1
ATOM 643 O O . LEU A 1 86 ? -26.123 -7.115 32.008 1.00 96.62 86 LEU A O 1
ATOM 647 N N . GLN A 1 87 ? -26.240 -7.841 29.888 1.00 96.12 87 GLN A N 1
ATOM 648 C CA . GLN A 1 87 ? -27.655 -8.198 29.947 1.00 96.12 87 GLN A CA 1
ATOM 649 C C . GLN A 1 87 ? -27.923 -9.333 30.949 1.00 96.12 87 GLN A C 1
ATOM 651 O O . GLN A 1 87 ? -28.920 -9.287 31.675 1.00 96.12 87 GLN A O 1
ATOM 656 N N . GLN A 1 88 ? -27.025 -10.319 31.038 1.00 96.94 88 GLN A N 1
ATOM 657 C CA . GLN A 1 88 ? -27.106 -11.372 32.047 1.00 96.94 88 GLN A CA 1
ATOM 658 C C . GLN A 1 88 ? -26.943 -10.798 33.463 1.00 96.94 88 GLN A C 1
ATOM 660 O O . GLN A 1 88 ? -27.824 -11.004 34.297 1.00 96.94 88 GLN A O 1
ATOM 665 N N . ARG A 1 89 ? -25.900 -9.997 33.719 1.00 96.12 89 ARG A N 1
ATOM 666 C CA . ARG A 1 89 ? -25.678 -9.335 35.022 1.00 96.12 89 ARG A CA 1
ATOM 667 C C . ARG A 1 89 ? -26.850 -8.450 35.431 1.00 96.12 89 ARG A C 1
ATOM 669 O O . ARG A 1 89 ? -27.259 -8.454 36.587 1.00 96.12 89 ARG A O 1
ATOM 676 N N . ARG A 1 90 ? -27.427 -7.716 34.476 1.00 96.44 90 ARG A N 1
ATOM 677 C CA . ARG A 1 90 ? -28.641 -6.925 34.689 1.00 96.44 90 ARG A CA 1
ATOM 678 C C . ARG A 1 90 ? -29.792 -7.810 35.160 1.00 96.44 90 ARG A C 1
ATOM 680 O O . ARG A 1 90 ? -30.457 -7.460 36.126 1.00 96.44 90 ARG A O 1
ATOM 687 N N . SER A 1 91 ? -30.019 -8.947 34.498 1.00 96.38 91 SER A N 1
ATOM 688 C CA . SER A 1 91 ? -31.083 -9.885 34.881 1.00 96.38 91 SER A CA 1
ATOM 689 C C . SER A 1 91 ? -30.862 -10.503 36.265 1.00 96.38 91 SER A C 1
ATOM 691 O O . SER A 1 91 ? -31.819 -10.632 37.023 1.00 96.38 91 SER A O 1
ATOM 693 N N . GLU A 1 92 ? -29.610 -10.800 36.626 1.00 96.31 92 GLU A N 1
ATOM 694 C CA . GLU A 1 92 ? -29.228 -11.285 37.958 1.00 96.31 92 GLU A CA 1
ATOM 695 C C . GLU A 1 92 ? -29.510 -10.217 39.025 1.00 96.31 92 GLU A C 1
ATOM 697 O O . GLU A 1 92 ? -30.214 -10.483 39.997 1.00 96.31 92 GLU A O 1
ATOM 702 N N . TYR A 1 93 ? -29.069 -8.973 38.805 1.00 95.25 93 TYR A N 1
ATOM 703 C CA . TYR A 1 93 ? -29.341 -7.877 39.737 1.00 95.25 93 TYR A CA 1
ATOM 704 C C . TYR A 1 93 ? -30.828 -7.552 39.865 1.00 95.25 93 TYR A C 1
ATOM 706 O O . TYR A 1 93 ? -31.272 -7.197 40.959 1.00 95.25 93 TYR A O 1
ATOM 714 N N . GLN A 1 94 ? -31.589 -7.687 38.778 1.00 95.75 94 GLN A N 1
ATOM 715 C CA . GLN A 1 94 ? -33.037 -7.512 38.781 1.00 95.75 94 GLN A CA 1
ATOM 716 C C . GLN A 1 94 ? -33.725 -8.598 39.621 1.00 95.75 94 GLN A C 1
ATOM 718 O O . GLN A 1 94 ? -34.577 -8.277 40.444 1.00 95.75 94 GLN A O 1
ATOM 723 N N . ALA A 1 95 ? -33.320 -9.862 39.467 1.00 95.56 95 ALA A N 1
ATOM 724 C CA . ALA A 1 95 ? -33.851 -10.969 40.259 1.00 95.56 95 ALA A CA 1
ATOM 725 C C . ALA A 1 95 ? -33.537 -10.805 41.757 1.00 95.56 95 ALA A C 1
ATOM 727 O O . ALA A 1 95 ? -34.418 -11.002 42.595 1.00 95.56 95 ALA A O 1
ATOM 728 N N . ASP A 1 96 ? -32.316 -10.374 42.096 1.00 93.88 96 ASP A N 1
ATOM 729 C CA . ASP A 1 96 ? -31.923 -10.059 43.474 1.00 93.88 96 ASP A CA 1
ATOM 730 C C . ASP A 1 96 ? -32.756 -8.909 44.060 1.00 93.88 96 ASP A C 1
ATOM 732 O O . ASP A 1 96 ? -33.194 -8.973 45.212 1.00 93.88 96 ASP A O 1
ATOM 736 N N . LEU A 1 97 ? -32.991 -7.853 43.271 1.00 93.69 97 LEU A N 1
ATOM 737 C CA . LEU A 1 97 ? -33.824 -6.718 43.667 1.00 93.69 97 LEU A CA 1
ATOM 738 C C . LEU A 1 97 ? -35.263 -7.168 43.951 1.00 93.69 97 LEU A C 1
ATOM 740 O O . LEU A 1 97 ? -35.847 -6.778 44.964 1.00 93.69 97 LEU A O 1
ATOM 744 N N . ASP A 1 98 ? -35.830 -8.002 43.080 1.00 94.00 98 ASP A N 1
ATOM 745 C CA . ASP A 1 98 ? -37.182 -8.533 43.241 1.00 94.00 98 ASP A CA 1
ATOM 746 C C . ASP A 1 98 ? -37.283 -9.436 44.481 1.00 94.00 98 ASP A C 1
ATOM 748 O O . ASP A 1 98 ? -38.238 -9.315 45.252 1.00 94.00 98 ASP A O 1
ATOM 752 N N . ALA A 1 99 ? -36.267 -10.263 44.751 1.00 93.00 99 ALA A N 1
ATOM 753 C CA . ALA A 1 99 ? -36.185 -11.069 45.969 1.00 93.00 99 ALA A CA 1
ATOM 754 C C . ALA A 1 99 ? -36.113 -10.198 47.239 1.00 93.00 99 ALA A C 1
ATOM 756 O O . ALA A 1 99 ? -36.835 -10.445 48.208 1.00 93.00 99 ALA A O 1
ATOM 757 N N . GLN A 1 100 ? -35.300 -9.135 47.237 1.00 90.06 100 GLN A N 1
ATOM 758 C CA . GLN A 1 100 ? -35.222 -8.180 48.352 1.00 90.06 100 GLN A CA 1
ATOM 759 C C . GLN A 1 100 ? -36.549 -7.447 48.581 1.00 90.06 100 GLN A C 1
ATOM 761 O O . GLN A 1 100 ? -36.961 -7.255 49.728 1.00 90.06 100 GLN A O 1
ATOM 766 N N . ARG A 1 101 ? -37.254 -7.070 47.508 1.00 91.94 101 ARG A N 1
ATOM 767 C CA . ARG A 1 101 ? -38.586 -6.451 47.589 1.00 91.94 101 ARG A CA 1
ATOM 768 C C . ARG A 1 101 ? -39.636 -7.415 48.144 1.00 91.94 101 ARG A C 1
ATOM 770 O O . ARG A 1 101 ? -40.457 -6.999 48.958 1.00 91.94 101 ARG A O 1
ATOM 777 N N . GLN A 1 102 ? -39.592 -8.694 47.770 1.00 91.00 102 GLN A N 1
ATOM 778 C CA . GLN A 1 102 ? -40.460 -9.726 48.352 1.00 91.00 102 GLN A CA 1
ATOM 779 C C . GLN A 1 102 ? -40.183 -9.930 49.847 1.00 91.00 102 GLN A C 1
ATOM 781 O O . GLN A 1 102 ? -41.124 -10.003 50.639 1.00 91.00 102 GLN A O 1
ATOM 786 N N . LEU A 1 103 ? -38.908 -9.957 50.254 1.00 87.25 103 LEU A N 1
ATOM 787 C CA . LEU A 1 103 ? -38.526 -10.019 51.668 1.00 87.25 103 LEU A CA 1
ATOM 788 C C . LEU A 1 103 ? -39.057 -8.806 52.436 1.00 87.25 103 LEU A C 1
ATOM 790 O O . LEU A 1 103 ? -39.699 -8.981 53.470 1.00 87.25 103 LEU A O 1
ATOM 794 N N . LEU A 1 104 ? -38.877 -7.595 51.906 1.00 86.38 104 LEU A N 1
ATOM 795 C CA . LEU A 1 104 ? -39.420 -6.376 52.505 1.00 86.38 104 LEU A CA 1
ATOM 796 C C . LEU A 1 104 ? -40.948 -6.456 52.670 1.00 86.38 104 LEU A C 1
ATOM 798 O O . LEU A 1 104 ? -41.451 -6.194 53.760 1.00 86.38 104 LEU A O 1
ATOM 802 N N . ALA A 1 105 ? -41.675 -6.891 51.636 1.00 85.06 105 ALA A N 1
ATOM 803 C CA . ALA A 1 105 ? -43.128 -7.058 51.687 1.00 85.06 105 ALA A CA 1
ATOM 804 C C . ALA A 1 105 ? -43.570 -8.106 52.725 1.00 85.06 105 ALA A C 1
ATOM 806 O O . ALA A 1 105 ? -44.599 -7.939 53.383 1.00 85.06 105 ALA A O 1
ATOM 807 N N . SER A 1 106 ? -42.788 -9.175 52.913 1.00 84.00 106 SER A N 1
ATOM 808 C CA . SER A 1 106 ? -43.056 -10.185 53.944 1.00 84.00 106 SER A CA 1
ATOM 809 C C . SER A 1 106 ? -42.866 -9.633 55.363 1.00 84.00 106 SER A C 1
ATOM 811 O O . SER A 1 106 ? -43.698 -9.890 5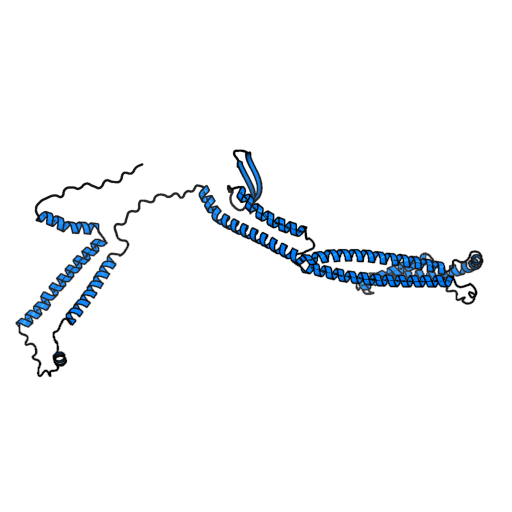6.233 1.00 84.00 106 SER A O 1
ATOM 813 N N . VAL A 1 107 ? -41.834 -8.806 55.579 1.00 81.44 107 VAL A N 1
ATOM 814 C CA . VAL A 1 107 ? -41.583 -8.118 56.855 1.00 81.44 107 VAL A CA 1
ATOM 815 C C . VAL A 1 107 ? -42.692 -7.099 57.134 1.00 81.44 107 VAL A C 1
ATOM 817 O O . VAL A 1 107 ? -43.193 -7.029 58.252 1.00 81.44 107 VAL A O 1
ATOM 820 N N . GLU A 1 108 ? -43.139 -6.349 56.122 1.00 78.56 108 GLU A N 1
ATOM 821 C CA . GLU A 1 108 ? -44.274 -5.419 56.240 1.00 78.56 108 GLU A CA 1
ATOM 822 C C . GLU A 1 108 ? -45.606 -6.143 56.502 1.00 78.56 108 GLU A C 1
ATOM 824 O O . GLU A 1 108 ? -46.420 -5.663 57.287 1.00 78.56 108 GLU A O 1
ATOM 829 N N . SER A 1 109 ? -45.814 -7.337 55.940 1.00 76.06 109 SER A N 1
ATOM 830 C CA . SER A 1 109 ? -47.014 -8.145 56.203 1.00 76.06 109 SER A CA 1
ATOM 831 C C . SER A 1 109 ? -47.061 -8.685 57.637 1.00 76.06 109 SER A C 1
ATOM 833 O O . SER A 1 109 ? -48.133 -8.724 58.238 1.00 76.06 109 SER A O 1
ATOM 835 N N . GLN A 1 110 ? -45.910 -9.040 58.223 1.00 67.62 110 GLN A N 1
ATOM 836 C CA . GLN A 1 110 ? -45.819 -9.424 59.639 1.00 67.62 110 GLN A CA 1
ATOM 837 C C . GLN A 1 110 ? -46.193 -8.267 60.583 1.00 67.62 110 GLN A C 1
ATOM 839 O O . GLN A 1 110 ? -46.726 -8.521 61.661 1.00 67.62 110 GLN A O 1
ATOM 844 N N . MET A 1 111 ? -45.994 -7.006 60.171 1.00 60.22 111 MET A N 1
ATOM 845 C CA . MET A 1 111 ? -46.405 -5.824 60.950 1.00 60.22 111 MET A CA 1
ATOM 846 C C . MET A 1 111 ? -47.927 -5.607 60.984 1.00 60.22 111 MET A C 1
ATOM 848 O O . MET A 1 111 ? -48.413 -4.931 61.886 1.00 60.22 111 MET A O 1
ATOM 852 N N . ASN A 1 112 ? -48.678 -6.162 60.024 1.00 59.91 112 ASN A N 1
ATOM 853 C CA . ASN A 1 112 ? -50.134 -5.996 59.916 1.00 59.91 112 ASN A CA 1
ATOM 854 C C . ASN A 1 112 ? -50.941 -7.124 60.593 1.00 59.91 112 ASN A C 1
ATOM 856 O O . ASN A 1 112 ? -52.168 -7.151 60.474 1.00 59.91 112 ASN A O 1
ATOM 860 N N . MET A 1 113 ? -50.291 -8.051 61.306 1.00 48.91 113 MET A N 1
ATOM 861 C CA . MET A 1 113 ? -50.992 -9.069 62.096 1.00 48.91 113 MET A CA 1
ATOM 862 C C . MET A 1 113 ? -51.577 -8.457 63.383 1.00 48.91 113 MET A C 1
ATOM 864 O O . MET A 1 113 ? -50.840 -7.798 64.118 1.00 48.91 113 MET A O 1
ATOM 868 N N . PRO A 1 114 ? -52.870 -8.679 63.705 1.00 42.56 114 PRO A N 1
ATOM 869 C CA . PRO A 1 114 ? -53.459 -8.220 64.959 1.00 42.56 114 PRO A CA 1
ATOM 870 C C . PRO A 1 114 ? -52.729 -8.817 66.165 1.00 42.56 114 PRO A C 1
ATOM 872 O O . PRO A 1 114 ? -52.500 -10.026 66.251 1.00 42.56 114 PRO A O 1
ATOM 875 N N . THR A 1 115 ? -52.375 -7.947 67.103 1.00 47.75 115 THR A N 1
ATOM 876 C CA . THR A 1 115 ? -51.622 -8.225 68.326 1.00 47.75 115 THR A CA 1
ATOM 877 C C . THR A 1 115 ? -52.430 -9.067 69.325 1.00 47.75 115 THR A C 1
ATOM 879 O O . THR A 1 115 ? -52.862 -8.553 70.347 1.00 47.75 115 THR A O 1
ATOM 882 N N . GLU A 1 116 ? -52.656 -10.359 69.068 1.00 38.75 116 GLU A N 1
ATOM 883 C CA . GLU A 1 116 ? -53.301 -11.251 70.059 1.00 38.75 116 GLU A CA 1
ATOM 884 C C . GLU A 1 116 ? -52.502 -12.507 70.438 1.00 38.75 116 GLU A C 1
ATOM 886 O O . GLU A 1 116 ? -52.904 -13.222 71.350 1.00 38.75 116 GLU A O 1
ATOM 891 N N . LEU A 1 117 ? -51.326 -12.766 69.854 1.00 39.56 117 LEU A N 1
ATOM 892 C CA . LEU A 1 117 ? -50.549 -13.986 70.166 1.00 39.56 117 LEU A CA 1
ATOM 893 C C . LEU A 1 117 ? -49.078 -13.755 70.555 1.00 39.56 117 LEU A C 1
ATOM 895 O O . LEU A 1 117 ? -48.305 -14.705 70.663 1.00 39.56 117 LEU A O 1
ATOM 899 N N . ALA A 1 118 ? -48.679 -12.522 70.866 1.00 39.38 118 ALA A N 1
ATOM 900 C CA . ALA A 1 118 ? -47.295 -12.176 71.209 1.00 39.38 118 ALA A CA 1
ATOM 901 C C . ALA A 1 118 ? -46.898 -12.484 72.673 1.00 39.38 118 ALA A C 1
ATOM 903 O O . ALA A 1 118 ? -46.202 -11.694 73.298 1.00 39.38 118 ALA A O 1
ATOM 904 N N . ASN A 1 119 ? -47.326 -13.623 73.233 1.00 40.66 119 ASN A N 1
ATOM 905 C CA . ASN A 1 119 ? -46.925 -14.059 74.583 1.00 40.66 119 ASN A CA 1
ATOM 906 C C . ASN A 1 119 ? -46.331 -15.474 74.647 1.00 40.66 119 ASN A C 1
ATOM 908 O O . ASN A 1 119 ? -46.201 -16.038 75.731 1.00 40.66 119 ASN A O 1
ATOM 912 N N . GLN A 1 120 ? -45.926 -16.060 73.517 1.00 36.09 120 GLN A N 1
ATOM 913 C CA . GLN A 1 120 ? -45.208 -17.340 73.518 1.00 36.09 120 GLN A CA 1
ATOM 914 C C . GLN A 1 120 ? -44.077 -17.374 72.489 1.00 36.09 120 GLN A C 1
ATOM 916 O O . GLN A 1 120 ? -44.103 -18.160 71.554 1.00 36.09 120 GLN A O 1
ATOM 921 N N . SER A 1 121 ? -43.051 -16.547 72.679 1.00 38.44 121 SER A N 1
ATOM 922 C CA . SER A 1 121 ? -41.690 -16.908 72.255 1.00 38.44 121 SER A CA 1
ATOM 923 C C . SER A 1 121 ? -40.658 -16.002 72.925 1.00 38.44 121 SER A C 1
ATOM 925 O O . SER A 1 121 ? -39.956 -15.229 72.279 1.00 38.44 121 SER A O 1
ATOM 927 N N . THR A 1 122 ? -40.526 -16.101 74.246 1.00 36.47 122 THR A N 1
ATOM 928 C CA . THR A 1 122 ? -39.283 -15.697 74.912 1.00 36.47 122 THR A CA 1
ATOM 929 C C . THR A 1 122 ? -38.226 -16.768 74.664 1.00 36.47 122 THR A C 1
ATOM 931 O O . THR A 1 122 ? -37.914 -17.557 75.547 1.00 36.47 122 THR A O 1
ATOM 934 N N . ASN A 1 123 ? -37.672 -16.788 73.455 1.00 34.69 123 ASN A N 1
ATOM 935 C CA . ASN A 1 123 ? -36.259 -17.092 73.300 1.00 34.69 123 ASN A CA 1
ATOM 936 C C . ASN A 1 123 ? -35.627 -15.757 72.947 1.00 34.69 123 ASN A C 1
ATOM 938 O O . ASN A 1 123 ? -35.641 -15.331 71.796 1.00 34.69 123 ASN A O 1
ATOM 942 N N . ALA A 1 124 ? -35.180 -15.054 73.987 1.00 36.09 124 ALA A N 1
ATOM 943 C CA . ALA A 1 124 ? -34.375 -13.862 73.842 1.00 36.09 124 ALA A CA 1
ATOM 944 C C . ALA A 1 124 ? -33.115 -14.255 73.064 1.00 36.09 124 ALA A C 1
ATOM 946 O O . ALA A 1 124 ? -32.172 -14.810 73.620 1.00 36.09 124 ALA A O 1
ATOM 947 N N . THR A 1 125 ? -33.118 -14.012 71.757 1.00 35.56 125 THR A N 1
ATOM 948 C CA . THR A 1 125 ? -31.881 -13.904 70.997 1.00 35.56 125 THR A CA 1
ATOM 949 C C . THR A 1 125 ? -31.107 -12.766 71.641 1.00 35.56 125 THR A C 1
ATOM 951 O O . THR A 1 125 ? -31.560 -11.622 71.620 1.00 35.56 125 THR A O 1
ATOM 954 N N . GLU A 1 126 ? -29.992 -13.104 72.283 1.00 38.50 126 GLU A N 1
ATOM 955 C CA . GLU A 1 126 ? -29.048 -12.170 72.884 1.00 38.50 126 GLU A CA 1
ATOM 956 C C . GLU A 1 126 ? -28.619 -11.138 71.831 1.00 38.50 126 GLU A C 1
ATOM 958 O O . GLU A 1 126 ? -27.671 -11.350 71.071 1.00 38.50 126 GLU A O 1
ATOM 963 N N . ALA A 1 127 ? -29.317 -10.003 71.770 1.00 42.81 127 ALA A N 1
ATOM 964 C CA . ALA A 1 127 ? -28.840 -8.817 71.083 1.00 42.81 127 ALA A CA 1
ATOM 965 C C . ALA A 1 127 ? -27.620 -8.319 71.867 1.00 42.81 127 ALA A C 1
ATOM 967 O O . ALA A 1 127 ? -27.720 -7.515 72.790 1.00 42.81 127 ALA A O 1
ATOM 968 N N . THR A 1 128 ? -26.462 -8.895 71.551 1.00 48.12 128 THR A N 1
ATOM 969 C CA . THR A 1 128 ? -25.184 -8.527 72.152 1.00 48.12 128 THR A CA 1
ATOM 970 C C . THR A 1 128 ? -24.876 -7.109 71.690 1.00 48.12 128 THR A C 1
ATOM 972 O O . THR A 1 128 ? -24.659 -6.883 70.499 1.00 48.12 128 THR A O 1
ATOM 975 N N . PHE A 1 129 ? -24.894 -6.150 72.613 1.00 51.41 129 PHE A N 1
ATOM 976 C CA . PHE A 1 129 ? -24.406 -4.800 72.359 1.00 51.41 129 PHE A CA 1
ATOM 977 C C . PHE A 1 129 ? -22.975 -4.902 71.813 1.00 51.41 129 PHE A C 1
ATOM 979 O O . PHE A 1 129 ? -22.100 -5.458 72.469 1.00 51.41 129 PHE A O 1
ATOM 986 N N . LEU A 1 130 ? -22.747 -4.437 70.584 1.00 58.53 130 LEU A N 1
ATOM 987 C CA . LEU A 1 130 ? -21.421 -4.411 69.969 1.00 58.53 130 LEU A CA 1
ATOM 988 C C . LEU A 1 130 ? -20.843 -3.015 70.184 1.00 58.53 130 LEU A C 1
ATOM 990 O O . LEU A 1 130 ? -21.344 -2.047 69.606 1.00 58.53 130 LEU A O 1
ATOM 994 N N . SER A 1 131 ? -19.802 -2.893 71.011 1.00 69.56 131 SER A N 1
ATOM 995 C CA . SER A 1 131 ? -19.122 -1.609 71.186 1.00 69.56 131 SER A CA 1
ATOM 996 C C . SER A 1 131 ? -18.531 -1.107 69.856 1.00 69.56 131 SER A C 1
ATOM 998 O O . SER A 1 131 ? -18.135 -1.907 69.000 1.00 69.56 131 SER A O 1
ATOM 1000 N N . PRO A 1 132 ? -18.400 0.221 69.659 1.00 72.81 132 PRO A N 1
ATOM 1001 C CA . PRO A 1 132 ? -17.737 0.786 68.478 1.00 72.81 132 PRO A CA 1
ATOM 1002 C C . PRO A 1 132 ? -16.327 0.221 68.243 1.00 72.81 132 PRO A C 1
ATOM 1004 O O . PRO A 1 132 ? -15.870 0.087 67.108 1.00 72.81 132 PRO A O 1
ATOM 1007 N N . GLU A 1 133 ? -15.641 -0.157 69.322 1.00 75.06 133 GLU A N 1
ATOM 1008 C CA . GLU A 1 133 ? -14.327 -0.790 69.279 1.00 75.06 133 GLU A CA 1
ATOM 1009 C C . GLU A 1 133 ? -14.386 -2.239 68.764 1.00 75.06 133 GLU A C 1
ATOM 1011 O O . GLU A 1 133 ? -13.526 -2.627 67.973 1.00 75.06 133 GLU A O 1
ATOM 1016 N N . ALA A 1 134 ? -15.429 -3.009 69.101 1.00 76.81 134 ALA A N 1
ATOM 1017 C CA . ALA A 1 134 ? -15.662 -4.344 68.544 1.00 76.81 134 ALA A CA 1
ATOM 1018 C C . ALA A 1 134 ? -15.941 -4.299 67.029 1.00 76.81 134 ALA A C 1
ATOM 1020 O O . ALA A 1 134 ? -15.424 -5.126 66.274 1.00 76.81 134 ALA A O 1
ATOM 1021 N N . ILE A 1 135 ? -16.687 -3.291 66.558 1.00 76.19 135 ILE A N 1
ATOM 1022 C CA . ILE A 1 135 ? -16.921 -3.057 65.121 1.00 76.19 135 ILE A CA 1
ATOM 1023 C C . ILE A 1 135 ? -15.597 -2.742 64.410 1.00 76.19 135 ILE A C 1
ATOM 1025 O O . ILE A 1 135 ? -15.295 -3.319 63.363 1.00 76.19 135 ILE A O 1
ATOM 1029 N N . ARG A 1 136 ? -14.762 -1.880 65.008 1.00 80.62 136 ARG A N 1
ATOM 1030 C CA . ARG A 1 136 ? -13.435 -1.552 64.468 1.00 80.62 136 ARG A CA 1
ATOM 1031 C C . ARG A 1 136 ? -12.541 -2.789 64.378 1.00 80.62 136 ARG A C 1
ATOM 1033 O O . ARG A 1 136 ? -11.944 -3.026 63.331 1.00 80.62 136 ARG A O 1
ATOM 1040 N N . LEU A 1 137 ? -12.466 -3.589 65.441 1.00 82.56 137 LEU A N 1
ATOM 1041 C CA . LEU A 1 137 ? -11.671 -4.821 65.468 1.00 82.56 137 LEU A CA 1
ATOM 1042 C C . LEU A 1 137 ? -12.148 -5.837 64.422 1.00 82.56 137 LEU A C 1
ATOM 1044 O O . LEU A 1 137 ? -11.316 -6.436 63.748 1.00 82.56 137 LEU A O 1
ATOM 1048 N N . THR A 1 138 ? -13.461 -5.958 64.217 1.00 83.81 138 THR A N 1
ATOM 1049 C CA . THR A 1 138 ? -14.043 -6.816 63.170 1.00 83.81 138 THR A CA 1
ATOM 1050 C C . THR A 1 138 ? -13.611 -6.355 61.775 1.00 83.81 138 THR A C 1
ATOM 1052 O O . THR A 1 138 ? -13.066 -7.145 61.012 1.00 83.81 138 THR A O 1
ATOM 1055 N N . SER A 1 139 ? -13.695 -5.052 61.481 1.00 81.88 139 SER A N 1
ATOM 1056 C CA . SER A 1 139 ? -13.241 -4.511 60.187 1.00 81.88 139 SER A CA 1
ATOM 1057 C C . SER A 1 139 ? -11.735 -4.706 59.930 1.00 81.88 139 SER A C 1
ATOM 1059 O O . SER A 1 139 ? -11.302 -4.915 58.795 1.00 81.88 139 SER A O 1
ATOM 1061 N N . LEU A 1 140 ? -10.908 -4.680 60.983 1.00 85.25 140 LEU A N 1
ATOM 1062 C CA . LEU A 1 140 ? -9.470 -4.948 60.879 1.00 85.25 140 LEU A CA 1
ATOM 1063 C C . LEU A 1 140 ? -9.172 -6.429 60.605 1.00 85.25 140 LEU A C 1
ATOM 1065 O O . LEU A 1 140 ? -8.170 -6.739 59.964 1.00 85.25 140 LEU A O 1
ATOM 1069 N N . ILE A 1 141 ? -10.025 -7.340 61.074 1.00 89.62 141 ILE A N 1
ATOM 1070 C CA . ILE A 1 141 ? -9.928 -8.773 60.773 1.00 89.62 141 ILE A CA 1
ATOM 1071 C C . ILE A 1 141 ? -10.352 -9.025 59.324 1.00 89.62 141 ILE A C 1
ATOM 1073 O O . ILE A 1 141 ? -9.594 -9.648 58.585 1.00 89.62 141 ILE A O 1
ATOM 1077 N N . ASP A 1 142 ? -11.479 -8.459 58.886 1.00 84.81 142 ASP A N 1
ATOM 1078 C CA . ASP A 1 142 ? -11.989 -8.626 57.518 1.00 84.81 142 ASP A CA 1
ATOM 1079 C C . ASP A 1 142 ? -11.003 -8.093 56.469 1.00 84.81 142 ASP A C 1
ATOM 1081 O O . ASP A 1 142 ? -10.763 -8.719 55.436 1.00 84.81 142 ASP A O 1
ATOM 1085 N N . THR A 1 143 ? -10.367 -6.950 56.746 1.00 85.38 143 THR A N 1
ATOM 1086 C CA . THR A 1 143 ? -9.336 -6.387 55.860 1.00 85.38 143 THR A CA 1
ATOM 1087 C C . THR A 1 143 ? -8.052 -7.216 55.841 1.00 85.38 143 THR A C 1
ATOM 1089 O O . THR A 1 143 ? -7.417 -7.323 54.789 1.00 85.38 143 THR A O 1
ATOM 1092 N N . ALA A 1 144 ? -7.660 -7.825 56.964 1.00 88.25 144 ALA A N 1
ATOM 1093 C CA . ALA A 1 144 ? -6.541 -8.763 56.997 1.00 88.25 144 ALA A CA 1
ATOM 1094 C C . ALA A 1 144 ? -6.868 -10.048 56.215 1.00 88.25 144 ALA A C 1
ATOM 1096 O O . ALA A 1 144 ? -6.038 -10.504 55.430 1.00 88.25 144 ALA A O 1
ATOM 1097 N N . ASP A 1 145 ? -8.083 -10.584 56.355 1.00 88.62 145 ASP A N 1
ATOM 1098 C CA . ASP A 1 145 ? -8.540 -11.782 55.643 1.00 88.62 145 ASP A CA 1
ATOM 1099 C C . ASP A 1 145 ? -8.647 -11.546 54.129 1.00 88.62 145 ASP A C 1
ATOM 1101 O O . ASP A 1 145 ? -8.194 -12.385 53.346 1.00 88.62 145 ASP A O 1
ATOM 1105 N N . ALA A 1 146 ? -9.129 -10.375 53.703 1.00 88.06 146 ALA A N 1
ATOM 1106 C CA . ALA A 1 146 ? -9.146 -9.981 52.294 1.00 88.06 146 ALA A CA 1
ATOM 1107 C C . ALA A 1 146 ? -7.729 -9.902 51.696 1.00 88.06 146 ALA A C 1
ATOM 1109 O O . ALA A 1 146 ? -7.487 -10.435 50.613 1.00 88.06 146 ALA A O 1
ATOM 1110 N N . LYS A 1 147 ? -6.767 -9.310 52.421 1.00 86.81 147 LYS A N 1
ATOM 1111 C CA . LYS A 1 147 ? -5.359 -9.241 51.987 1.00 86.81 147 LYS A CA 1
ATOM 1112 C C . LYS A 1 147 ? -4.703 -10.619 51.926 1.00 86.81 147 LYS A C 1
ATOM 1114 O O . LYS A 1 147 ? -3.979 -10.909 50.979 1.00 86.81 147 LYS A O 1
ATOM 1119 N N . ILE A 1 148 ? -4.972 -11.492 52.898 1.00 88.12 148 ILE A N 1
ATOM 1120 C CA . ILE A 1 148 ? -4.485 -12.879 52.877 1.00 88.12 148 ILE A CA 1
ATOM 1121 C C . ILE A 1 148 ? -5.073 -13.630 51.671 1.00 88.12 148 ILE A C 1
ATOM 1123 O O . ILE 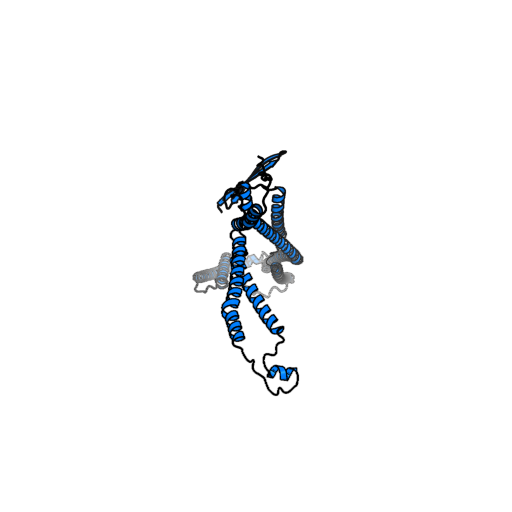A 1 148 ? -4.347 -14.351 50.983 1.00 88.12 148 ILE A O 1
ATOM 1127 N N . ALA A 1 149 ? -6.365 -13.450 51.380 1.00 85.44 149 ALA A N 1
ATOM 1128 C CA . ALA A 1 149 ? -7.020 -14.063 50.227 1.00 85.44 149 ALA A CA 1
ATOM 1129 C C . ALA A 1 149 ? -6.446 -13.551 48.895 1.00 85.44 149 ALA A C 1
ATOM 1131 O O . ALA A 1 149 ? -6.173 -14.357 48.005 1.00 85.44 149 ALA A O 1
ATOM 1132 N N . GLU A 1 150 ? -6.192 -12.247 48.764 1.00 88.81 150 GLU A N 1
ATOM 1133 C CA . GLU A 1 150 ? -5.548 -11.646 47.589 1.00 88.81 150 GLU A CA 1
ATOM 1134 C C . GLU A 1 150 ? -4.127 -12.195 47.381 1.00 88.81 150 GLU A C 1
ATOM 1136 O O . GLU A 1 150 ? -3.798 -12.673 46.294 1.00 88.81 150 GLU A O 1
ATOM 1141 N N . LEU A 1 151 ? -3.290 -12.216 48.425 1.00 87.94 151 LEU A N 1
ATOM 1142 C CA . LEU A 1 151 ? -1.913 -12.720 48.330 1.00 87.94 151 LEU A CA 1
ATOM 1143 C C . LEU A 1 151 ? -1.861 -14.215 47.967 1.00 87.94 151 LEU A C 1
ATOM 1145 O O . LEU A 1 151 ? -0.996 -14.640 47.196 1.00 87.94 151 LEU A O 1
ATOM 1149 N N . ARG A 1 152 ? -2.817 -15.013 48.453 1.00 86.88 152 ARG A N 1
ATOM 1150 C CA . ARG A 1 152 ? -2.935 -16.440 48.112 1.00 86.88 152 ARG A CA 1
ATOM 1151 C C . ARG A 1 152 ? -3.474 -16.682 46.701 1.00 86.88 152 ARG A C 1
ATOM 1153 O O . ARG A 1 152 ? -2.996 -17.583 46.019 1.00 86.88 152 ARG A O 1
ATOM 1160 N N . THR A 1 153 ? -4.457 -15.907 46.246 1.00 84.06 153 THR A N 1
ATOM 1161 C CA . THR A 1 153 ? -5.131 -16.138 44.952 1.00 84.06 153 THR A CA 1
ATOM 1162 C C . THR A 1 153 ? -4.426 -15.456 43.783 1.00 84.06 153 THR A C 1
ATOM 1164 O O . THR A 1 153 ? -4.181 -16.095 42.760 1.00 84.06 153 THR A O 1
ATOM 1167 N N . VAL A 1 154 ? -4.052 -14.185 43.943 1.00 80.69 154 VAL A N 1
ATOM 1168 C CA . VAL A 1 154 ? -3.437 -13.360 42.895 1.00 80.69 154 VAL A CA 1
ATOM 1169 C C . VAL A 1 154 ? -1.941 -13.636 42.801 1.00 80.69 154 VAL A C 1
ATOM 1171 O O . VAL A 1 154 ? -1.414 -13.824 41.707 1.00 80.69 154 VAL A O 1
ATOM 1174 N N . ARG A 1 155 ? -1.246 -13.693 43.946 1.00 77.56 155 ARG A N 1
ATOM 1175 C CA . ARG A 1 155 ? 0.219 -13.856 43.988 1.00 77.56 155 ARG A CA 1
ATOM 1176 C C . ARG A 1 155 ? 0.692 -15.285 44.271 1.00 77.56 155 ARG A C 1
ATOM 1178 O O . ARG A 1 155 ? 1.897 -15.520 44.247 1.00 77.56 155 ARG A O 1
ATOM 1185 N N . ARG A 1 156 ? -0.226 -16.236 44.504 1.00 82.06 156 ARG A N 1
ATOM 1186 C CA . ARG A 1 156 ? 0.062 -17.658 44.810 1.00 82.06 156 ARG A CA 1
ATOM 1187 C C . ARG A 1 156 ? 1.103 -17.853 45.920 1.00 82.06 156 ARG A C 1
ATOM 1189 O O . ARG A 1 156 ? 1.886 -18.800 45.888 1.00 82.06 156 ARG A O 1
ATOM 1196 N N . MET A 1 157 ? 1.125 -16.947 46.895 1.00 82.19 157 MET A N 1
ATOM 1197 C CA . MET A 1 157 ? 2.050 -17.016 48.024 1.00 82.19 157 MET A CA 1
ATOM 1198 C C . MET A 1 157 ? 1.596 -18.083 49.031 1.00 82.19 157 MET A C 1
ATOM 1200 O O . MET A 1 157 ? 0.399 -18.249 49.273 1.00 82.19 157 MET A O 1
ATOM 1204 N N . THR A 1 158 ? 2.552 -18.813 49.611 1.00 84.94 158 THR A N 1
ATOM 1205 C CA . THR A 1 158 ? 2.306 -19.844 50.632 1.00 84.94 158 THR A CA 1
ATOM 1206 C C . THR A 1 158 ? 2.338 -19.258 52.044 1.00 84.94 158 THR A C 1
ATOM 1208 O O . THR A 1 158 ? 2.873 -18.174 52.274 1.00 84.94 158 THR A O 1
ATOM 1211 N N . ASP A 1 159 ? 1.801 -20.001 53.011 1.00 80.38 159 ASP A N 1
ATOM 1212 C CA . ASP A 1 159 ? 1.665 -19.561 54.409 1.00 80.38 159 ASP A CA 1
ATOM 1213 C C . ASP A 1 159 ? 3.002 -19.311 55.134 1.00 80.38 159 ASP A C 1
ATOM 1215 O O . ASP A 1 159 ? 3.026 -18.673 56.184 1.00 80.38 159 ASP A O 1
ATOM 1219 N N . GLU A 1 160 ? 4.118 -19.756 54.549 1.00 81.06 160 GLU A N 1
ATOM 1220 C CA . GLU A 1 160 ? 5.480 -19.517 55.044 1.00 81.06 160 GLU A CA 1
ATOM 1221 C C . GLU A 1 160 ? 6.056 -18.152 54.617 1.00 81.06 160 GLU A C 1
ATOM 1223 O O . GLU A 1 160 ? 7.131 -17.759 55.073 1.00 81.06 160 GLU A O 1
ATOM 1228 N N . HIS A 1 161 ? 5.365 -17.404 53.748 1.00 83.75 161 HIS A N 1
ATOM 1229 C CA . HIS A 1 161 ? 5.825 -16.090 53.299 1.00 83.75 161 HIS A CA 1
ATOM 1230 C C . HIS A 1 161 ? 5.794 -15.070 54.458 1.00 83.75 161 HIS A C 1
ATOM 1232 O O . HIS A 1 161 ? 4.776 -14.984 55.153 1.00 83.75 161 HIS A O 1
ATOM 1238 N N . PRO A 1 162 ? 6.852 -14.255 54.664 1.00 87.56 162 PRO A N 1
ATOM 1239 C CA . PRO A 1 162 ? 6.957 -13.354 55.817 1.00 87.56 162 PRO A CA 1
ATOM 1240 C C . PRO A 1 162 ? 5.769 -12.389 55.943 1.00 87.56 162 PRO A C 1
ATOM 1242 O O . PRO A 1 162 ? 5.260 -12.209 57.044 1.00 87.56 162 PRO A O 1
ATOM 1245 N N . GLU A 1 163 ? 5.262 -11.856 54.825 1.00 81.81 163 GLU A N 1
ATOM 1246 C CA . GLU A 1 163 ? 4.093 -10.956 54.817 1.00 81.81 163 GLU A CA 1
ATOM 1247 C C . GLU A 1 163 ? 2.782 -11.667 55.201 1.00 81.81 163 GLU A C 1
ATOM 1249 O O . GLU A 1 163 ? 1.956 -11.105 55.918 1.00 81.81 163 GLU A O 1
ATOM 1254 N N . ILE A 1 164 ? 2.580 -12.921 54.773 1.00 87.56 164 ILE A N 1
ATOM 1255 C CA . ILE A 1 164 ? 1.388 -13.699 55.156 1.00 87.56 164 ILE A CA 1
ATOM 1256 C C . ILE A 1 164 ? 1.475 -14.080 56.633 1.00 87.56 164 ILE A C 1
ATOM 1258 O O . ILE A 1 164 ? 0.482 -13.996 57.354 1.00 87.56 164 ILE A O 1
ATOM 1262 N N . LYS A 1 165 ? 2.666 -14.451 57.107 1.00 89.50 165 LYS A N 1
ATOM 1263 C CA . LYS A 1 165 ? 2.911 -14.765 58.513 1.00 89.50 165 LYS A CA 1
ATOM 1264 C C . LYS A 1 165 ? 2.642 -13.558 59.409 1.00 89.50 165 LYS A C 1
ATOM 1266 O O . LYS A 1 165 ? 1.978 -13.710 60.432 1.00 89.50 165 LYS A O 1
ATOM 1271 N N . GLU A 1 166 ? 3.087 -12.371 59.002 1.00 87.38 166 GLU A N 1
ATOM 1272 C CA . GLU A 1 166 ? 2.789 -11.117 59.694 1.00 87.38 166 GLU A CA 1
ATOM 1273 C C . GLU A 1 166 ? 1.275 -10.869 59.748 1.00 87.38 166 GLU A C 1
ATOM 1275 O O . GLU A 1 166 ? 0.712 -10.758 60.838 1.00 87.38 166 GLU A O 1
ATOM 1280 N N . LEU A 1 167 ? 0.580 -10.932 58.607 1.00 89.56 167 LEU A N 1
ATOM 1281 C CA . LEU A 1 167 ? -0.876 -10.761 58.547 1.00 89.56 167 LEU A CA 1
ATOM 1282 C C . LEU A 1 167 ? -1.638 -11.787 59.401 1.00 89.56 167 LEU A C 1
ATOM 1284 O O . LEU A 1 167 ? -2.606 -11.429 60.072 1.00 89.56 167 LEU A O 1
ATOM 1288 N N . LEU A 1 168 ? -1.192 -13.045 59.443 1.00 90.00 168 LEU A N 1
ATOM 1289 C CA . LEU A 1 168 ? -1.773 -14.082 60.300 1.00 90.00 168 LEU A CA 1
ATOM 1290 C C . LEU A 1 168 ? -1.552 -13.793 61.789 1.00 90.00 168 LEU A C 1
ATOM 1292 O O . LEU A 1 168 ? -2.451 -14.042 62.598 1.00 90.00 168 LEU A O 1
ATOM 1296 N N . THR A 1 169 ? -0.389 -13.255 62.169 1.00 89.38 169 THR A N 1
ATOM 1297 C CA . THR A 1 169 ? -0.139 -12.831 63.555 1.00 89.38 169 THR A CA 1
ATOM 1298 C C . THR A 1 169 ? -0.998 -11.632 63.946 1.00 89.38 169 THR A C 1
ATOM 1300 O O . THR A 1 169 ? -1.623 -11.671 65.006 1.00 89.38 169 THR A O 1
ATOM 1303 N N . THR A 1 170 ? -1.127 -10.629 63.071 1.00 86.94 170 THR A N 1
ATOM 1304 C CA . THR A 1 170 ? -1.996 -9.459 63.273 1.00 86.94 170 THR A CA 1
ATOM 1305 C C . THR A 1 170 ? -3.468 -9.857 63.365 1.00 86.94 170 THR A C 1
ATOM 1307 O O . THR A 1 170 ? -4.198 -9.394 64.241 1.00 86.94 170 THR A O 1
ATOM 1310 N N . ARG A 1 171 ? -3.919 -10.774 62.504 1.00 92.31 171 ARG A N 1
ATOM 1311 C CA . ARG A 1 171 ? -5.266 -11.348 62.566 1.00 92.31 171 ARG A CA 1
ATOM 1312 C C . ARG A 1 171 ? -5.508 -12.028 63.911 1.00 92.31 171 ARG A C 1
ATOM 1314 O O . ARG A 1 171 ? -6.527 -11.777 64.548 1.00 92.31 171 ARG A O 1
ATOM 1321 N N . ARG A 1 172 ? -4.564 -12.860 64.365 1.00 91.06 172 ARG A N 1
ATOM 1322 C CA . ARG A 1 172 ? -4.665 -13.571 65.648 1.00 91.06 172 ARG A CA 1
ATOM 1323 C C . ARG A 1 172 ? -4.722 -12.602 66.833 1.00 91.06 172 ARG A C 1
ATOM 1325 O O . ARG A 1 172 ? -5.534 -12.812 67.728 1.00 91.06 172 ARG A O 1
ATOM 1332 N N . SER A 1 173 ? -3.917 -11.536 66.836 1.00 89.44 173 SER A N 1
ATOM 1333 C CA . SER A 1 173 ? -3.961 -10.526 67.903 1.00 89.44 173 SER A CA 1
ATOM 1334 C C . SER A 1 173 ? -5.269 -9.735 67.906 1.00 89.44 173 SER A C 1
ATOM 1336 O O . SER A 1 173 ? -5.834 -9.501 68.971 1.00 89.44 173 SER A O 1
ATOM 1338 N N . ASN A 1 174 ? -5.784 -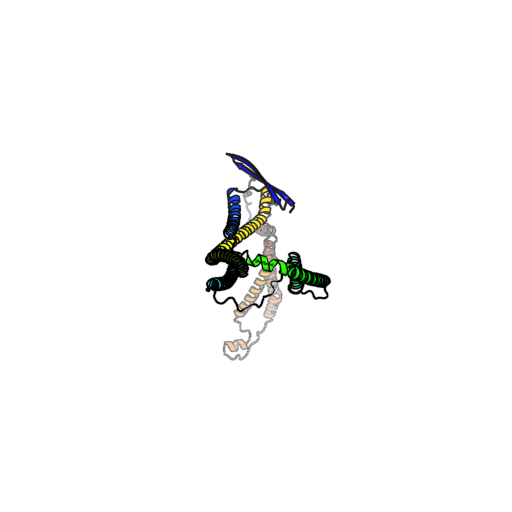9.367 66.730 1.00 90.44 174 ASN A N 1
ATOM 1339 C CA . ASN A 1 174 ? -7.053 -8.645 66.617 1.00 90.44 174 ASN A CA 1
ATOM 1340 C C . ASN A 1 174 ? -8.239 -9.515 67.053 1.00 90.44 174 ASN A C 1
ATOM 1342 O O . ASN A 1 174 ? -9.158 -9.016 67.695 1.00 90.44 174 ASN A O 1
ATOM 1346 N N . MET A 1 175 ? -8.193 -10.817 66.759 1.00 87.88 175 MET A N 1
ATOM 1347 C CA . MET A 1 175 ? -9.203 -11.786 67.186 1.00 87.88 175 MET A CA 1
ATOM 1348 C C . MET A 1 175 ? -9.224 -11.956 68.709 1.00 87.88 175 MET A C 1
ATOM 1350 O O . MET A 1 175 ? -10.288 -11.863 69.313 1.00 87.88 175 MET A O 1
ATOM 1354 N N . ALA A 1 176 ? -8.055 -12.091 69.342 1.00 89.75 176 ALA A N 1
ATOM 1355 C CA . ALA A 1 176 ? -7.956 -12.141 70.801 1.00 89.75 176 ALA A CA 1
ATOM 1356 C C . ALA A 1 176 ? -8.450 -10.838 71.463 1.00 89.75 176 ALA A C 1
ATOM 1358 O O . ALA A 1 176 ? -9.147 -10.873 72.475 1.00 89.75 176 ALA A O 1
ATOM 1359 N N . ALA A 1 177 ? -8.139 -9.675 70.877 1.00 87.94 177 ALA A N 1
ATOM 1360 C CA . ALA A 1 177 ? -8.639 -8.388 71.362 1.00 87.94 177 ALA A CA 1
ATOM 1361 C C . ALA A 1 177 ? -10.165 -8.256 71.211 1.00 87.94 177 ALA A C 1
ATOM 1363 O O . ALA A 1 177 ? -10.823 -7.699 72.089 1.00 87.94 177 ALA A O 1
ATOM 1364 N N . LEU A 1 178 ? -10.733 -8.791 70.124 1.00 89.00 178 LEU A N 1
ATOM 1365 C CA . LEU A 1 178 ? -12.176 -8.810 69.894 1.00 89.00 178 LEU A CA 1
ATOM 1366 C C . LEU A 1 178 ? -12.893 -9.676 70.932 1.00 89.00 178 LEU A C 1
ATOM 1368 O O . LEU A 1 178 ? -13.926 -9.258 71.443 1.00 89.00 178 LEU A O 1
ATOM 1372 N N . GLU A 1 179 ? -12.353 -10.844 71.278 1.00 84.12 179 GLU A N 1
ATOM 1373 C CA . GLU A 1 179 ? -12.922 -11.707 72.323 1.00 84.12 179 GLU A CA 1
ATOM 1374 C C . GLU A 1 179 ? -12.956 -11.004 73.684 1.00 84.12 179 GLU A C 1
ATOM 1376 O O . GLU A 1 179 ? -14.014 -10.926 74.307 1.00 84.12 179 GLU A O 1
ATOM 1381 N N . VAL A 1 180 ? -11.845 -10.380 74.091 1.00 87.88 180 VAL A N 1
ATOM 1382 C CA . VAL A 1 180 ? -11.779 -9.592 75.334 1.00 87.88 180 VAL A CA 1
ATOM 1383 C C . VAL A 1 180 ? -12.792 -8.447 75.325 1.00 87.88 180 VAL A C 1
ATOM 1385 O O . VAL A 1 180 ? -13.438 -8.178 76.340 1.00 87.88 180 VAL A O 1
ATOM 1388 N N . GLN A 1 181 ? -12.954 -7.771 74.186 1.00 83.94 181 GLN A N 1
ATOM 1389 C CA . GLN A 1 181 ? -13.929 -6.694 74.062 1.00 83.94 181 GLN A CA 1
ATOM 1390 C C . GLN A 1 181 ? -15.366 -7.215 74.135 1.00 83.94 181 GLN A C 1
ATOM 1392 O O . GLN A 1 181 ? -16.195 -6.608 74.804 1.00 83.94 181 GLN A O 1
ATOM 1397 N N . ARG A 1 182 ? -15.662 -8.367 73.525 1.00 80.19 182 ARG A N 1
ATOM 1398 C CA . ARG A 1 182 ? -16.983 -9.006 73.616 1.00 80.19 182 ARG A CA 1
ATOM 1399 C C . ARG A 1 182 ? -17.313 -9.433 75.041 1.00 80.19 182 ARG A C 1
ATOM 1401 O O . ARG A 1 182 ? -18.464 -9.307 75.448 1.00 80.19 182 ARG A O 1
ATOM 1408 N N . ASP A 1 183 ? -16.330 -9.887 75.811 1.00 78.56 183 ASP A N 1
ATOM 1409 C CA . ASP A 1 183 ? -16.535 -10.224 77.220 1.00 78.56 183 ASP A CA 1
ATOM 1410 C C . ASP A 1 183 ? -16.779 -8.977 78.084 1.00 78.56 183 ASP A C 1
ATOM 1412 O O . ASP A 1 183 ? -17.645 -9.001 78.961 1.00 78.56 183 ASP A O 1
ATOM 1416 N N . ARG A 1 184 ? -16.105 -7.854 77.795 1.00 78.25 184 ARG A N 1
ATOM 1417 C CA . ARG A 1 184 ? -16.419 -6.554 78.422 1.00 78.25 184 ARG A CA 1
ATOM 1418 C C . ARG A 1 184 ? -17.811 -6.056 78.045 1.00 78.25 184 ARG A C 1
ATOM 1420 O O . ARG A 1 184 ? -18.554 -5.626 78.924 1.00 78.25 184 ARG A O 1
ATOM 1427 N N . ASP A 1 185 ? -18.180 -6.153 76.772 1.00 70.38 185 ASP A N 1
ATOM 1428 C CA . ASP A 1 185 ? -19.494 -5.746 76.271 1.00 70.38 185 ASP A CA 1
ATOM 1429 C C . ASP A 1 185 ? -20.607 -6.593 76.908 1.00 70.38 185 ASP A C 1
ATOM 1431 O O . ASP A 1 185 ? -21.630 -6.058 77.340 1.00 70.38 185 ASP A O 1
ATOM 1435 N N . ARG A 1 186 ? -20.381 -7.903 77.084 1.00 69.00 186 ARG A N 1
ATOM 1436 C CA . ARG A 1 186 ? -21.271 -8.799 77.843 1.00 69.00 186 ARG A CA 1
ATOM 1437 C C . ARG A 1 186 ? -21.403 -8.377 79.306 1.00 69.00 186 ARG A C 1
ATOM 1439 O O . ARG A 1 186 ? -22.521 -8.296 79.807 1.00 69.00 186 ARG A O 1
ATOM 1446 N N . GLN A 1 187 ? -20.301 -8.057 79.984 1.00 67.88 187 GLN A N 1
ATOM 1447 C CA . GLN A 1 187 ? -20.329 -7.595 81.380 1.00 67.88 187 GLN A CA 1
ATOM 1448 C C . GLN A 1 187 ? -21.056 -6.248 81.540 1.00 67.88 187 GLN A C 1
ATOM 1450 O O . GLN A 1 187 ? -21.828 -6.078 82.484 1.00 67.88 187 GLN A O 1
ATOM 1455 N N . LEU A 1 188 ? -20.879 -5.316 80.597 1.00 62.28 188 LEU A N 1
ATOM 1456 C CA . LEU A 1 188 ? -21.594 -4.033 80.558 1.00 62.28 188 LEU A CA 1
ATOM 1457 C C . LEU A 1 188 ? -23.094 -4.217 80.278 1.00 62.28 188 LEU A C 1
ATOM 1459 O O . LEU A 1 188 ? -23.919 -3.521 80.869 1.00 62.28 188 LEU A O 1
ATOM 1463 N N . THR A 1 189 ? -23.455 -5.186 79.431 1.00 57.62 189 THR A N 1
ATOM 1464 C CA . THR A 1 189 ? -24.853 -5.549 79.142 1.00 57.62 189 THR A CA 1
ATOM 1465 C C . THR A 1 189 ? -25.543 -6.130 80.384 1.00 57.62 189 THR A C 1
ATOM 1467 O O . THR A 1 189 ? -26.670 -5.755 80.699 1.00 57.62 189 THR A O 1
ATOM 1470 N N . VAL A 1 190 ? -24.848 -6.976 81.154 1.00 56.91 190 VAL A N 1
ATOM 1471 C CA . VAL A 1 190 ? -25.358 -7.550 82.416 1.00 56.91 190 VAL A CA 1
ATOM 1472 C C . VAL A 1 190 ? -25.493 -6.488 83.521 1.00 56.91 190 VAL A C 1
ATOM 1474 O O . VAL A 1 190 ? -26.450 -6.533 84.291 1.00 56.91 190 VAL A O 1
ATOM 1477 N N . ALA A 1 191 ? -24.588 -5.504 83.584 1.00 52.91 191 ALA A N 1
ATOM 1478 C CA . ALA A 1 191 ? -24.640 -4.420 84.572 1.00 52.91 191 ALA A CA 1
ATOM 1479 C C . ALA A 1 191 ? -25.741 -3.378 84.282 1.00 52.91 191 ALA A C 1
ATOM 1481 O O . ALA A 1 191 ? -26.389 -2.895 85.210 1.00 52.91 191 ALA A O 1
ATOM 1482 N N . ASN A 1 192 ? -25.990 -3.059 83.006 1.00 48.19 192 ASN A N 1
ATOM 1483 C CA . ASN A 1 192 ? -27.020 -2.096 82.594 1.00 48.19 192 ASN A CA 1
ATOM 1484 C C . ASN A 1 192 ? -28.421 -2.718 82.455 1.00 48.19 192 ASN A C 1
ATOM 1486 O O . ASN A 1 192 ? -29.419 -2.018 82.626 1.00 48.19 192 ASN A O 1
ATOM 1490 N N . GLY A 1 193 ? -28.519 -4.035 82.237 1.00 46.84 193 GLY A N 1
ATOM 1491 C CA . GLY A 1 193 ? -29.792 -4.747 82.073 1.00 46.84 193 GLY A CA 1
ATOM 1492 C C . GLY A 1 193 ? -30.749 -4.658 83.272 1.00 46.84 193 GLY A C 1
ATOM 1493 O O . GLY A 1 193 ? -31.954 -4.800 83.098 1.00 46.84 193 GLY A O 1
ATOM 1494 N N . ALA A 1 194 ? -30.262 -4.357 84.483 1.00 41.19 194 ALA A N 1
ATOM 1495 C CA . ALA A 1 194 ? -31.112 -4.203 85.671 1.00 41.19 194 ALA A CA 1
ATOM 1496 C C . ALA A 1 194 ? -31.825 -2.834 85.767 1.00 41.19 194 ALA A C 1
ATOM 1498 O O . ALA A 1 194 ? -32.883 -2.733 86.389 1.00 41.19 194 ALA A O 1
ATOM 1499 N N . LEU A 1 195 ? -31.270 -1.780 85.155 1.00 39.31 195 LEU A N 1
ATOM 1500 C CA . LEU A 1 195 ? -31.871 -0.437 85.101 1.00 39.31 195 LEU A CA 1
ATOM 1501 C C . LEU A 1 195 ? -32.728 -0.237 83.838 1.00 39.31 195 LEU A C 1
ATOM 1503 O O . LEU A 1 195 ? -33.717 0.497 83.876 1.00 39.31 195 LEU A O 1
ATOM 1507 N N . ASP A 1 196 ? -32.390 -0.935 82.754 1.00 42.09 196 ASP A N 1
ATOM 1508 C CA . ASP A 1 196 ? -32.986 -0.755 81.425 1.00 42.09 196 ASP A CA 1
ATOM 1509 C C . ASP A 1 196 ? -34.380 -1.402 81.283 1.00 42.09 196 ASP A C 1
ATOM 1511 O O . ASP A 1 196 ? -35.287 -0.842 80.667 1.00 42.09 196 ASP A O 1
ATOM 1515 N N . VAL A 1 197 ? -34.630 -2.523 81.977 1.00 41.69 197 VAL A N 1
ATOM 1516 C CA . VAL A 1 197 ? -35.933 -3.229 81.964 1.00 41.69 197 VAL A CA 1
ATOM 1517 C C . VAL A 1 197 ? -37.089 -2.346 82.459 1.00 41.69 197 VAL A C 1
ATOM 1519 O O . VAL A 1 197 ? -38.235 -2.518 82.046 1.00 41.69 197 VAL A O 1
ATOM 1522 N N . ARG A 1 198 ? -36.811 -1.364 83.326 1.00 38.22 198 ARG A N 1
ATOM 1523 C CA . ARG A 1 198 ? -37.840 -0.505 83.928 1.00 38.22 198 ARG A CA 1
ATOM 1524 C C . ARG A 1 198 ? -38.123 0.755 83.104 1.00 38.22 198 ARG A C 1
ATOM 1526 O O . ARG A 1 198 ? -39.262 1.219 83.106 1.00 38.22 198 ARG A O 1
ATOM 1533 N N . LEU A 1 199 ? -37.137 1.268 82.362 1.00 40.94 199 LEU A N 1
ATOM 1534 C CA . LEU A 1 199 ? -37.306 2.419 81.463 1.00 40.94 199 LEU A CA 1
ATOM 1535 C C . LEU A 1 199 ? -37.895 2.017 80.099 1.00 40.94 199 LEU A C 1
ATOM 1537 O O . LEU A 1 199 ? -38.703 2.761 79.544 1.00 40.94 199 LEU A O 1
ATOM 1541 N N . MET A 1 200 ? -37.567 0.819 79.601 1.00 40.28 200 MET A N 1
ATOM 1542 C CA . MET A 1 200 ? -38.032 0.312 78.301 1.00 40.28 200 MET A CA 1
ATOM 1543 C C . MET A 1 200 ? -39.548 0.023 78.252 1.00 40.28 200 MET A C 1
ATOM 1545 O O . MET A 1 200 ? -40.126 -0.093 77.177 1.00 40.28 200 MET A O 1
ATOM 1549 N N . SER A 1 201 ? -40.220 -0.022 79.411 1.00 40.06 201 SER A N 1
ATOM 1550 C CA . SER A 1 201 ? -41.687 -0.130 79.511 1.00 40.06 201 SER A CA 1
ATOM 1551 C C . SER A 1 201 ? -42.440 1.201 79.341 1.00 40.06 201 SER A C 1
ATOM 1553 O O . SER A 1 201 ? -43.655 1.195 79.157 1.00 40.06 201 SER A O 1
ATOM 1555 N N . LEU A 1 202 ? -41.740 2.342 79.399 1.00 39.78 202 LEU A N 1
ATOM 1556 C CA . LEU A 1 202 ? -42.346 3.685 79.396 1.00 39.78 202 LEU A CA 1
ATOM 1557 C C . LEU A 1 202 ? -42.120 4.458 78.091 1.00 39.78 202 LEU A C 1
ATOM 1559 O O . LEU A 1 202 ? -42.868 5.387 77.792 1.00 39.78 202 LEU A O 1
ATOM 1563 N N . VAL A 1 203 ? -41.126 4.066 77.296 1.00 40.94 203 VAL A N 1
ATOM 1564 C CA . VAL A 1 203 ? -40.882 4.599 75.953 1.00 40.94 203 VAL A CA 1
ATOM 1565 C C . VAL A 1 203 ? -40.882 3.398 75.021 1.00 40.94 203 VAL A C 1
ATOM 1567 O O . VAL A 1 203 ? -39.964 2.589 75.089 1.00 40.94 203 VAL A O 1
ATOM 1570 N N . GLY A 1 204 ? -41.947 3.249 74.224 1.00 41.72 204 GLY A N 1
ATOM 1571 C CA . GLY A 1 204 ? -42.156 2.103 73.334 1.00 41.72 204 GLY A CA 1
ATOM 1572 C C . GLY A 1 204 ? -40.865 1.688 72.632 1.00 41.72 204 GLY A C 1
ATOM 1573 O O . GLY A 1 204 ? -40.213 2.518 71.994 1.00 41.72 204 GLY A O 1
ATOM 1574 N N . GLY A 1 205 ? -40.492 0.422 72.829 1.00 44.19 205 GLY A N 1
ATOM 1575 C CA . GLY A 1 205 ? -39.203 -0.132 72.442 1.00 44.19 205 GLY A CA 1
ATOM 1576 C C . GLY A 1 205 ? -38.847 0.173 70.991 1.00 44.19 205 GLY A C 1
ATOM 1577 O O . GLY A 1 205 ? -39.701 0.245 70.107 1.00 44.19 205 GLY A O 1
ATOM 1578 N N . ALA A 1 206 ? -37.559 0.378 70.732 1.00 47.59 206 ALA A N 1
ATOM 1579 C CA . ALA A 1 206 ? -37.037 0.381 69.377 1.00 47.59 206 ALA A CA 1
ATOM 1580 C C . ALA A 1 206 ? -37.168 -1.038 68.818 1.00 47.59 206 ALA A C 1
ATOM 1582 O O . ALA A 1 206 ? -36.305 -1.889 69.004 1.00 47.59 206 ALA A O 1
ATOM 1583 N N . GLU A 1 207 ? -38.303 -1.286 68.186 1.00 55.16 207 GLU A N 1
ATOM 1584 C CA . GLU A 1 207 ? -38.664 -2.604 67.711 1.00 55.16 207 GLU A CA 1
ATOM 1585 C C . GLU A 1 207 ? -37.659 -3.127 66.657 1.00 55.16 207 GLU A C 1
ATOM 1587 O O . GLU A 1 207 ? -37.392 -2.414 65.675 1.00 55.16 207 GLU A O 1
ATOM 1592 N N . PRO A 1 208 ? -37.100 -4.348 66.820 1.00 59.62 208 PRO A N 1
ATOM 1593 C CA . PRO A 1 208 ? -36.026 -4.899 65.982 1.00 59.62 208 PRO A CA 1
ATOM 1594 C C . PRO A 1 208 ? -36.276 -4.779 64.472 1.00 59.62 208 PRO A C 1
ATOM 1596 O O . PRO A 1 208 ? -35.370 -4.416 63.716 1.00 59.62 208 PRO A O 1
ATOM 1599 N N . TRP A 1 209 ? -37.527 -4.954 64.037 1.00 57.38 209 TRP A N 1
ATOM 1600 C CA . TRP A 1 209 ? -37.926 -4.905 62.629 1.00 57.38 209 TRP A CA 1
ATOM 1601 C C . TRP A 1 209 ? -37.710 -3.546 61.947 1.00 57.38 209 TRP A C 1
ATOM 1603 O O . TRP A 1 209 ? -37.569 -3.491 60.725 1.00 57.38 209 TRP A O 1
ATOM 1613 N N . ARG A 1 210 ? -37.647 -2.428 62.690 1.00 67.75 210 ARG A N 1
ATOM 1614 C CA . ARG A 1 210 ? -37.341 -1.107 62.102 1.00 67.75 210 ARG A CA 1
ATOM 1615 C C . ARG A 1 210 ? -35.916 -1.050 61.555 1.00 67.75 210 ARG A C 1
ATOM 1617 O O . ARG A 1 210 ? -35.683 -0.442 60.510 1.00 67.75 210 ARG A O 1
ATOM 1624 N N . SER A 1 211 ? -34.980 -1.686 62.256 1.00 68.12 211 SER A N 1
ATOM 1625 C CA . SER A 1 211 ? -33.572 -1.744 61.860 1.00 68.12 211 SER A CA 1
ATOM 1626 C C . SER A 1 211 ? -33.358 -2.645 60.642 1.00 68.12 211 SER A C 1
ATOM 1628 O O . SER A 1 211 ? -32.643 -2.257 59.717 1.00 68.12 211 SER A O 1
ATOM 1630 N N . ASP A 1 212 ? -34.057 -3.781 60.583 1.00 73.00 212 ASP A N 1
ATOM 1631 C CA . ASP A 1 212 ? -34.005 -4.706 59.448 1.00 73.00 212 ASP A CA 1
ATOM 1632 C C . ASP A 1 212 ? -34.628 -4.085 58.192 1.00 73.00 212 ASP A C 1
ATOM 1634 O O . ASP A 1 212 ? -34.056 -4.164 57.104 1.00 73.00 212 ASP A O 1
ATOM 1638 N N . ARG A 1 213 ? -35.732 -3.344 58.349 1.00 77.81 213 ARG A N 1
ATOM 1639 C CA . ARG A 1 213 ? -36.350 -2.567 57.267 1.00 77.81 213 ARG A CA 1
ATOM 1640 C C . ARG A 1 213 ? -35.403 -1.504 56.707 1.00 77.81 213 ARG A C 1
ATOM 1642 O O . ARG A 1 213 ? -35.251 -1.395 55.493 1.00 77.81 213 ARG A O 1
ATOM 1649 N N . ALA A 1 214 ? -34.750 -0.729 57.575 1.00 75.94 214 ALA A N 1
ATOM 1650 C CA . ALA A 1 214 ? -33.793 0.292 57.147 1.00 75.94 214 ALA A CA 1
ATOM 1651 C C . ALA A 1 214 ? -32.593 -0.321 56.401 1.00 75.94 214 ALA A C 1
ATOM 1653 O O . ALA A 1 214 ? -32.165 0.221 55.383 1.00 75.94 214 ALA A O 1
ATOM 1654 N N . ARG A 1 215 ? -32.089 -1.479 56.856 1.00 81.19 215 ARG A N 1
ATOM 1655 C CA . ARG A 1 215 ? -31.022 -2.228 56.168 1.00 81.19 215 ARG A CA 1
ATOM 1656 C C . ARG A 1 215 ? -31.454 -2.689 54.775 1.00 81.19 215 ARG A C 1
ATOM 1658 O O . ARG A 1 215 ? -30.705 -2.474 53.825 1.00 81.19 215 ARG A O 1
ATOM 1665 N N . LEU A 1 216 ? -32.654 -3.260 54.642 1.00 81.12 216 LEU A N 1
ATOM 1666 C CA . LEU A 1 216 ? -33.202 -3.692 53.350 1.00 81.12 216 LEU A CA 1
ATOM 1667 C C . LEU A 1 216 ? -33.388 -2.517 52.383 1.00 81.12 216 LEU A C 1
ATOM 1669 O O . LEU A 1 216 ? -33.030 -2.641 51.218 1.00 81.12 216 LEU A O 1
ATOM 1673 N N . PHE A 1 217 ? -33.856 -1.353 52.849 1.00 83.62 217 PHE A N 1
ATOM 1674 C CA . PHE A 1 217 ? -33.954 -0.156 52.003 1.00 83.62 217 PHE A CA 1
ATOM 1675 C C . PHE A 1 217 ? -32.600 0.306 51.464 1.00 83.62 217 PHE A C 1
ATOM 1677 O O . PHE A 1 217 ? -32.492 0.636 50.285 1.00 83.62 217 PHE A O 1
ATOM 1684 N N . VAL A 1 218 ? -31.562 0.314 52.306 1.00 82.31 218 VAL A N 1
ATOM 1685 C CA . VAL A 1 218 ? -30.205 0.671 51.869 1.00 82.31 218 VAL A CA 1
ATOM 1686 C C . VAL A 1 218 ? -29.673 -0.347 50.854 1.00 82.31 218 VAL A C 1
ATOM 1688 O O . VAL A 1 218 ? -29.061 0.053 49.866 1.00 82.31 218 VAL A O 1
ATOM 1691 N N . GLN A 1 219 ? -29.936 -1.644 51.050 1.00 87.31 219 GLN A N 1
ATOM 1692 C CA . GLN A 1 219 ? -29.549 -2.693 50.096 1.00 87.31 219 GLN A CA 1
ATOM 1693 C C . GLN A 1 219 ? -30.279 -2.562 48.754 1.00 87.31 219 GLN A C 1
ATOM 1695 O O . GLN A 1 219 ? -29.623 -2.610 47.716 1.00 87.31 219 GLN A O 1
ATOM 1700 N N . ILE A 1 220 ? -31.592 -2.320 48.775 1.00 88.31 220 ILE A N 1
ATOM 1701 C CA . ILE A 1 220 ? -32.416 -2.082 47.582 1.00 88.31 220 ILE A CA 1
ATOM 1702 C C . ILE A 1 220 ? -31.894 -0.866 46.817 1.00 88.31 220 ILE A C 1
ATOM 1704 O O . ILE A 1 220 ? -31.623 -0.969 45.625 1.00 88.31 220 ILE A O 1
ATOM 1708 N N . ALA A 1 221 ? -31.668 0.261 47.499 1.00 85.38 221 ALA A N 1
ATOM 1709 C CA . ALA A 1 221 ? -31.133 1.468 46.870 1.00 85.38 221 ALA A CA 1
ATOM 1710 C C . ALA A 1 221 ? -29.738 1.233 46.262 1.00 85.38 221 ALA A C 1
ATOM 1712 O O . ALA A 1 221 ? -29.445 1.706 45.163 1.00 85.38 221 ALA A O 1
ATOM 1713 N N . ALA A 1 222 ? -28.878 0.468 46.944 1.00 87.31 222 ALA A N 1
ATOM 1714 C CA . ALA A 1 222 ? -27.569 0.089 46.418 1.00 87.31 222 ALA A CA 1
ATOM 1715 C C . ALA A 1 222 ? -27.680 -0.832 45.190 1.00 87.31 222 ALA A C 1
ATOM 1717 O O . ALA A 1 222 ? -26.903 -0.691 44.247 1.00 87.31 222 ALA A O 1
ATOM 1718 N N . GLN A 1 223 ? -28.640 -1.759 45.175 1.00 92.69 223 GLN A N 1
ATOM 1719 C CA . GLN A 1 223 ? -28.870 -2.667 44.053 1.00 92.69 223 GLN A CA 1
ATOM 1720 C C . GLN A 1 223 ? -29.473 -1.935 42.844 1.00 92.69 223 GLN A C 1
ATOM 1722 O O . GLN A 1 223 ? -29.016 -2.132 41.720 1.00 92.69 223 GLN A O 1
ATOM 1727 N N . GLU A 1 224 ? -30.422 -1.022 43.065 1.00 93.75 224 GLU A N 1
ATOM 1728 C CA . GLU A 1 224 ? -30.968 -0.136 42.028 1.00 93.75 224 GLU A CA 1
ATOM 1729 C C . GLU A 1 224 ? -29.873 0.733 41.395 1.00 93.75 224 GLU A C 1
ATOM 1731 O O . GLU A 1 224 ? -29.839 0.897 40.174 1.00 93.75 224 GLU A O 1
ATOM 1736 N N . ALA A 1 225 ? -28.930 1.237 42.199 1.00 93.00 225 ALA A N 1
ATOM 1737 C CA . ALA A 1 225 ? -27.780 1.975 41.686 1.00 93.00 225 ALA A CA 1
ATOM 1738 C C . ALA A 1 225 ? -26.885 1.110 40.778 1.00 93.00 225 ALA A C 1
ATOM 1740 O O . ALA A 1 225 ? -26.456 1.592 39.731 1.00 93.00 225 ALA A O 1
ATOM 1741 N N . LYS A 1 226 ? -26.651 -0.167 41.123 1.00 93.81 226 LYS A N 1
ATOM 1742 C CA . LYS A 1 226 ? -25.905 -1.105 40.259 1.00 93.81 226 LYS A CA 1
ATOM 1743 C C . LYS A 1 226 ? -26.632 -1.388 38.948 1.00 93.81 226 LYS A C 1
ATOM 1745 O O . LYS A 1 226 ? -25.995 -1.404 37.904 1.00 93.81 226 LYS A O 1
ATOM 1750 N N . ILE A 1 227 ? -27.950 -1.597 38.985 1.00 95.75 227 ILE A N 1
ATOM 1751 C CA . ILE A 1 227 ? -28.750 -1.815 37.768 1.00 95.75 227 ILE A CA 1
ATOM 1752 C C . ILE A 1 227 ? -28.645 -0.595 36.855 1.00 95.75 227 ILE A C 1
ATOM 1754 O O . ILE A 1 227 ? -28.401 -0.745 35.663 1.00 95.75 227 ILE A O 1
ATOM 1758 N N . LYS A 1 228 ? -28.746 0.613 37.420 1.00 96.00 228 LYS A N 1
ATOM 1759 C CA . LYS A 1 228 ? -28.594 1.858 36.663 1.00 96.00 228 LYS A CA 1
ATOM 1760 C C . LYS A 1 228 ? -27.205 1.992 36.029 1.00 96.00 228 LYS A C 1
ATOM 1762 O O . LYS A 1 228 ? -27.106 2.446 34.894 1.00 96.00 228 LYS A O 1
ATOM 1767 N N . ASP A 1 229 ? -26.148 1.613 36.743 1.00 96.25 229 ASP A N 1
ATOM 1768 C CA . ASP A 1 229 ? -24.780 1.606 36.210 1.00 96.25 229 ASP A CA 1
ATOM 1769 C C . ASP A 1 229 ? -24.631 0.614 35.043 1.00 96.25 229 ASP A C 1
ATOM 1771 O O . ASP A 1 229 ? -24.133 0.966 33.970 1.00 96.25 229 ASP A O 1
ATOM 1775 N N . VAL A 1 230 ? -25.173 -0.599 35.201 1.00 97.06 230 VAL A N 1
ATOM 1776 C CA . VAL A 1 230 ? -25.201 -1.605 34.131 1.00 97.06 230 VAL A CA 1
ATOM 1777 C C . VAL A 1 230 ? -26.009 -1.113 32.928 1.00 97.06 230 VAL A C 1
ATOM 1779 O O . VAL A 1 230 ? -25.521 -1.233 31.808 1.00 97.06 230 VAL A O 1
ATOM 1782 N N . ASP A 1 231 ? -27.174 -0.493 33.124 1.00 97.00 231 ASP A N 1
ATOM 1783 C CA . ASP A 1 231 ? -27.984 0.085 32.041 1.00 97.00 231 ASP A CA 1
ATOM 1784 C C . ASP A 1 231 ? -27.211 1.157 31.256 1.00 97.00 231 ASP A C 1
ATOM 1786 O O . ASP A 1 231 ? -27.249 1.177 30.024 1.00 97.00 231 ASP A O 1
ATOM 1790 N N . ILE A 1 232 ? -26.460 2.024 31.948 1.00 97.00 232 ILE A N 1
ATOM 1791 C CA . ILE A 1 232 ? -25.598 3.027 31.304 1.00 97.00 232 ILE A CA 1
ATOM 1792 C C . ILE A 1 232 ? -24.524 2.336 30.456 1.00 97.00 232 ILE A C 1
ATOM 1794 O O . ILE A 1 232 ? -24.311 2.718 29.302 1.00 97.00 232 ILE A O 1
ATOM 1798 N N . SER A 1 233 ? -23.870 1.306 31.001 1.00 95.50 233 SER A N 1
ATOM 1799 C CA . SER A 1 233 ? -22.841 0.549 30.280 1.00 95.50 233 SER A CA 1
ATOM 1800 C C . SER A 1 233 ? -23.405 -0.212 29.073 1.00 95.50 233 SER A C 1
ATOM 1802 O O . SER A 1 233 ? -22.788 -0.222 28.008 1.00 95.50 233 SER A O 1
ATOM 1804 N N . GLN A 1 234 ? -24.608 -0.778 29.198 1.00 96.19 234 GLN A N 1
ATOM 1805 C CA . GLN A 1 234 ? -25.296 -1.481 28.123 1.00 96.19 234 GLN A CA 1
ATOM 1806 C C . GLN A 1 234 ? -25.668 -0.506 27.006 1.00 96.19 234 GLN A C 1
ATOM 1808 O O . GLN A 1 234 ? -25.378 -0.771 25.843 1.00 96.19 234 GLN A O 1
ATOM 1813 N N . GLN A 1 235 ? -26.225 0.657 27.350 1.00 96.50 235 GLN A N 1
ATOM 1814 C CA . GLN A 1 235 ? -26.577 1.675 26.368 1.00 96.50 235 GLN A CA 1
ATOM 1815 C C . GLN A 1 235 ? -25.339 2.230 25.645 1.00 96.50 235 GLN A C 1
ATOM 1817 O O . GLN A 1 235 ? -25.393 2.506 24.446 1.00 96.50 235 GLN A O 1
ATOM 1822 N N . ALA A 1 236 ? -24.217 2.402 26.351 1.00 96.44 236 ALA A N 1
ATOM 1823 C CA . ALA A 1 236 ? -22.953 2.794 25.732 1.00 96.44 236 ALA A CA 1
ATOM 1824 C C . ALA A 1 236 ? -22.457 1.723 24.746 1.00 96.44 236 ALA A C 1
ATOM 1826 O O . ALA A 1 236 ? -22.106 2.056 23.614 1.00 96.44 236 ALA A O 1
ATOM 1827 N N . ASN A 1 237 ? -22.507 0.450 25.143 1.00 96.56 237 ASN A N 1
ATOM 1828 C CA . ASN A 1 237 ? -22.109 -0.671 24.298 1.00 96.56 237 ASN A CA 1
ATOM 1829 C C . ASN A 1 237 ? -23.009 -0.807 23.052 1.00 96.56 237 ASN A C 1
ATOM 1831 O O . ASN A 1 237 ? -22.512 -0.926 21.938 1.00 96.56 237 ASN A O 1
ATOM 1835 N N . GLU A 1 238 ? -24.332 -0.695 23.202 1.00 95.81 238 GLU A N 1
ATOM 1836 C CA . GLU A 1 238 ? -25.286 -0.722 22.082 1.00 95.81 238 GLU A CA 1
ATOM 1837 C C . GLU A 1 238 ? -25.023 0.397 21.062 1.00 95.81 238 GLU A C 1
ATOM 1839 O O . GLU A 1 238 ? -25.106 0.167 19.854 1.00 95.81 238 GLU A O 1
ATOM 1844 N N . ARG A 1 239 ? -24.651 1.599 21.525 1.00 95.75 239 ARG A N 1
ATOM 1845 C CA . ARG A 1 239 ? -24.253 2.703 20.636 1.00 95.75 239 ARG A CA 1
ATOM 1846 C C . ARG A 1 239 ? -22.968 2.385 19.871 1.00 95.75 239 ARG A C 1
ATOM 1848 O O . ARG A 1 239 ? -22.907 2.666 18.677 1.00 95.75 239 ARG A O 1
ATOM 1855 N N . GLU A 1 240 ? -21.964 1.802 20.527 1.00 94.06 240 GLU A N 1
ATOM 1856 C CA . GLU A 1 240 ? -20.699 1.407 19.883 1.00 94.06 240 GLU A CA 1
ATOM 1857 C C . GLU A 1 240 ? -20.929 0.291 18.849 1.00 94.06 240 GLU A C 1
ATOM 1859 O O . GLU A 1 240 ? -20.429 0.373 17.726 1.00 94.06 240 GLU A O 1
ATOM 1864 N N . ILE A 1 241 ? -21.766 -0.702 19.175 1.00 95.06 241 ILE A N 1
ATOM 1865 C CA . ILE A 1 241 ? -22.181 -1.759 18.241 1.00 95.06 241 ILE A CA 1
ATOM 1866 C C . ILE A 1 241 ? -22.884 -1.155 17.023 1.00 95.06 241 ILE A C 1
ATOM 1868 O O . ILE A 1 241 ? -22.543 -1.509 15.897 1.00 95.06 241 ILE A O 1
ATOM 1872 N N . ALA A 1 242 ? -23.828 -0.229 17.220 1.00 93.56 242 ALA A N 1
ATOM 1873 C CA . ALA A 1 242 ? -24.544 0.410 16.118 1.00 93.56 242 ALA A CA 1
ATOM 1874 C C . ALA A 1 242 ? -23.598 1.186 15.183 1.00 93.56 242 ALA A C 1
ATOM 1876 O O . ALA A 1 242 ? -23.711 1.071 13.962 1.00 93.56 242 ALA A O 1
ATOM 1877 N N . GLN A 1 243 ? -22.630 1.919 15.743 1.00 91.00 243 GLN A N 1
ATOM 1878 C CA . GLN A 1 243 ? -21.608 2.624 14.962 1.00 91.00 243 GLN A CA 1
ATOM 1879 C C . GLN A 1 243 ? -20.734 1.650 14.162 1.00 91.00 243 GLN A C 1
ATOM 1881 O O . GLN A 1 243 ? -20.528 1.840 12.965 1.00 91.00 243 GLN A O 1
ATOM 1886 N N . LEU A 1 244 ? -20.247 0.576 14.789 1.00 91.62 244 LEU A N 1
ATOM 1887 C CA . LEU A 1 244 ? -19.390 -0.404 14.116 1.00 91.62 244 LEU A CA 1
ATOM 1888 C C . LEU A 1 244 ? -20.144 -1.268 13.099 1.00 91.62 244 LEU A C 1
ATOM 1890 O O . LEU A 1 244 ? -19.544 -1.701 12.116 1.00 91.62 244 LEU A O 1
ATOM 1894 N N . ALA A 1 245 ? -21.437 -1.516 13.302 1.00 90.00 245 ALA A N 1
ATOM 1895 C CA . ALA A 1 245 ? -22.275 -2.235 12.348 1.00 90.00 245 ALA A CA 1
ATOM 1896 C C . ALA A 1 245 ? -22.455 -1.439 11.047 1.00 90.00 245 ALA A C 1
ATOM 1898 O O . ALA A 1 245 ? -22.325 -2.006 9.961 1.00 90.00 245 ALA A O 1
ATOM 1899 N N . ASP A 1 246 ? -22.681 -0.128 11.154 1.00 89.69 246 ASP A N 1
ATOM 1900 C CA . ASP A 1 246 ? -22.755 0.773 10.001 1.00 89.69 246 ASP A CA 1
ATOM 1901 C C . ASP A 1 246 ? -21.410 0.865 9.263 1.00 89.69 246 ASP A C 1
ATOM 1903 O O . ASP A 1 246 ? -21.345 0.745 8.037 1.00 89.69 246 ASP A O 1
ATOM 1907 N N . VAL A 1 247 ? -20.307 0.965 10.013 1.00 88.50 247 VAL A N 1
ATOM 1908 C CA . VAL A 1 247 ? -18.955 0.907 9.439 1.00 88.50 247 VAL A CA 1
ATOM 1909 C C . VAL A 1 247 ? -18.742 -0.422 8.713 1.00 88.50 247 VAL A C 1
ATOM 1911 O O . VAL A 1 247 ? -18.324 -0.410 7.560 1.00 88.50 247 VAL A O 1
ATOM 1914 N N . ARG A 1 248 ? -19.086 -1.566 9.324 1.00 88.94 248 ARG A N 1
ATOM 1915 C CA . ARG A 1 248 ? -18.955 -2.907 8.723 1.00 88.94 248 ARG A CA 1
ATOM 1916 C C . ARG A 1 248 ? -19.682 -3.024 7.384 1.00 88.94 248 ARG A C 1
ATOM 1918 O O . ARG A 1 248 ? -19.153 -3.676 6.487 1.00 88.94 248 ARG A O 1
ATOM 1925 N N . ALA A 1 249 ? -20.861 -2.419 7.242 1.00 88.44 249 ALA A N 1
ATOM 1926 C CA . ALA A 1 249 ? -21.603 -2.433 5.983 1.00 88.44 249 ALA A CA 1
ATOM 1927 C C . ALA A 1 249 ? -20.832 -1.731 4.852 1.00 88.44 249 ALA A C 1
ATOM 1929 O O . ALA A 1 249 ? -20.848 -2.196 3.716 1.00 88.44 249 ALA A O 1
ATOM 1930 N N . ARG A 1 250 ? -20.104 -0.659 5.187 1.00 88.81 250 ARG A N 1
ATOM 1931 C CA . ARG A 1 250 ? -19.307 0.146 4.250 1.00 88.81 250 ARG A CA 1
ATOM 1932 C C . ARG A 1 250 ? -17.838 -0.266 4.159 1.00 88.81 250 ARG A C 1
ATOM 1934 O O . ARG A 1 250 ? -17.118 0.278 3.330 1.00 88.81 250 ARG A O 1
ATOM 1941 N N . VAL A 1 251 ? -17.377 -1.238 4.959 1.00 87.88 251 VAL A N 1
ATOM 1942 C CA . VAL A 1 251 ? -15.968 -1.683 4.962 1.00 87.88 251 VAL A CA 1
ATOM 1943 C C . VAL A 1 251 ? -15.513 -2.068 3.560 1.00 87.88 251 VAL A C 1
ATOM 1945 O O . VAL A 1 251 ? -14.430 -1.658 3.169 1.00 87.88 251 VAL A O 1
ATOM 1948 N N . PHE A 1 252 ? -16.319 -2.811 2.797 1.00 86.69 252 PHE A N 1
ATOM 1949 C CA . PHE A 1 252 ? -15.921 -3.245 1.455 1.00 86.69 252 PHE A CA 1
ATOM 1950 C C . PHE A 1 252 ? -15.763 -2.075 0.478 1.00 86.69 252 PHE A C 1
ATOM 1952 O O . PHE A 1 252 ? -14.768 -2.022 -0.232 1.00 86.69 252 PHE A O 1
ATOM 1959 N N . GLU A 1 253 ? -16.693 -1.120 0.487 1.00 87.81 253 GLU A N 1
ATOM 1960 C CA . GLU A 1 253 ? -16.629 0.085 -0.354 1.00 87.81 253 GLU A CA 1
ATOM 1961 C C . GLU A 1 253 ? -15.418 0.954 0.009 1.00 87.81 253 GLU A C 1
ATOM 1963 O O . GLU A 1 253 ? -14.646 1.370 -0.853 1.00 87.81 253 GLU A O 1
ATOM 1968 N N . ILE A 1 254 ? -15.195 1.160 1.310 1.00 87.69 254 ILE A N 1
ATOM 1969 C CA . ILE A 1 254 ? -14.047 1.919 1.802 1.00 87.69 254 ILE A CA 1
ATOM 1970 C C . ILE A 1 254 ? -12.752 1.197 1.420 1.00 87.69 254 ILE A C 1
ATOM 1972 O O . ILE A 1 254 ? -11.822 1.834 0.939 1.00 87.69 254 ILE A O 1
ATOM 1976 N N . GLN A 1 255 ? -12.681 -0.125 1.557 1.00 85.56 255 GLN A N 1
ATOM 1977 C CA . GLN A 1 255 ? -11.499 -0.894 1.169 1.00 85.56 255 GLN A CA 1
ATOM 1978 C C . GLN A 1 255 ? -11.168 -0.803 -0.312 1.00 85.56 255 GLN A C 1
ATOM 1980 O O . GLN A 1 255 ? -9.994 -0.647 -0.638 1.00 85.56 255 GLN A O 1
ATOM 1985 N N . ASP A 1 256 ? -12.178 -0.883 -1.172 1.00 88.31 256 ASP A N 1
ATOM 1986 C CA . ASP A 1 256 ? -12.004 -0.741 -2.616 1.00 88.31 256 ASP A CA 1
ATOM 1987 C C . ASP A 1 256 ? -11.423 0.643 -2.942 1.00 88.31 256 ASP A C 1
ATOM 1989 O O . ASP A 1 256 ? -10.359 0.757 -3.546 1.00 88.31 256 ASP A O 1
ATOM 1993 N N . SER A 1 257 ? -12.009 1.701 -2.365 1.00 88.25 257 SER A N 1
ATOM 1994 C CA . SER A 1 257 ? -11.508 3.072 -2.537 1.00 88.25 257 SER A CA 1
ATOM 1995 C C . SER A 1 257 ? -10.086 3.275 -1.993 1.00 88.25 257 SER A C 1
ATOM 1997 O O . SER A 1 257 ? -9.279 3.990 -2.586 1.00 88.25 257 SER A O 1
ATOM 1999 N N . TYR A 1 258 ? -9.734 2.618 -0.883 1.00 89.31 258 TYR A N 1
ATOM 2000 C CA . TYR A 1 258 ? -8.368 2.630 -0.364 1.00 89.31 258 TYR A CA 1
ATOM 2001 C C . TYR A 1 258 ? -7.400 1.952 -1.321 1.00 89.31 258 TYR A C 1
ATOM 2003 O O . TYR A 1 258 ? -6.309 2.481 -1.529 1.00 89.31 258 TYR A O 1
ATOM 2011 N N . ALA A 1 259 ? -7.777 0.791 -1.862 1.00 89.69 259 ALA A N 1
ATOM 2012 C CA . ALA A 1 259 ? -6.953 0.053 -2.806 1.00 89.69 259 ALA A CA 1
ATOM 2013 C C . ALA A 1 259 ? -6.678 0.915 -4.044 1.00 89.69 259 ALA A C 1
ATOM 2015 O O . ALA A 1 259 ? -5.511 1.151 -4.366 1.00 89.69 259 ALA A O 1
ATOM 2016 N N . ASP A 1 260 ? -7.724 1.504 -4.625 1.00 91.56 260 ASP A N 1
ATOM 2017 C CA . ASP A 1 260 ? -7.631 2.385 -5.790 1.00 91.56 260 ASP A CA 1
ATOM 2018 C C . ASP A 1 260 ? -6.689 3.573 -5.557 1.00 91.56 260 ASP A C 1
ATOM 2020 O O . ASP A 1 260 ? -5.767 3.811 -6.346 1.00 91.56 260 ASP A O 1
ATOM 2024 N N . ILE A 1 261 ? -6.861 4.292 -4.441 1.00 89.62 261 ILE A N 1
ATOM 2025 C CA . ILE A 1 261 ? -6.014 5.445 -4.105 1.00 89.62 261 ILE A CA 1
ATOM 2026 C C . ILE A 1 261 ? -4.570 4.995 -3.845 1.00 89.62 261 ILE A C 1
ATOM 2028 O O . ILE A 1 261 ? -3.621 5.662 -4.262 1.00 89.62 261 ILE A O 1
ATOM 2032 N N . THR A 1 262 ? -4.356 3.859 -3.172 1.00 90.75 262 THR A N 1
ATOM 2033 C CA . THR A 1 262 ? -2.993 3.347 -2.955 1.00 90.75 262 THR A CA 1
ATOM 2034 C C . THR A 1 262 ? -2.308 2.945 -4.256 1.00 90.75 262 THR A C 1
ATOM 2036 O O . THR A 1 262 ? -1.110 3.203 -4.419 1.00 90.75 262 THR A O 1
ATOM 2039 N N . ASP A 1 263 ? -3.056 2.385 -5.202 1.00 92.12 263 ASP A N 1
ATOM 2040 C CA . ASP A 1 263 ? -2.557 2.026 -6.523 1.00 92.12 263 ASP A CA 1
ATOM 2041 C C . ASP A 1 263 ? -2.253 3.263 -7.368 1.00 92.12 263 ASP A C 1
ATOM 2043 O O . ASP A 1 263 ? -1.244 3.297 -8.079 1.00 92.12 263 ASP A O 1
ATOM 2047 N N . GLU A 1 264 ? -3.076 4.307 -7.276 1.00 90.25 264 GLU A N 1
ATOM 2048 C CA . GLU A 1 264 ? -2.818 5.610 -7.889 1.00 90.25 264 GLU A CA 1
ATOM 2049 C C . GLU A 1 264 ? -1.541 6.258 -7.341 1.00 90.25 264 GLU A C 1
ATOM 2051 O O . GLU A 1 264 ? -0.639 6.585 -8.116 1.00 90.25 264 GLU A O 1
ATOM 2056 N N . VAL A 1 265 ? -1.393 6.336 -6.014 1.00 90.19 265 VAL A N 1
ATOM 2057 C CA . VAL A 1 265 ? -0.162 6.817 -5.362 1.00 90.19 265 VAL A CA 1
ATOM 2058 C C . VAL A 1 265 ? 1.048 5.990 -5.809 1.00 90.19 265 VAL A C 1
ATOM 2060 O O . VAL A 1 265 ? 2.116 6.534 -6.101 1.00 90.19 265 VAL A O 1
ATOM 2063 N N . GLY A 1 266 ? 0.896 4.667 -5.893 1.00 92.06 266 GLY A N 1
ATOM 2064 C CA . GLY A 1 266 ? 1.938 3.764 -6.369 1.00 92.06 266 GLY A CA 1
ATOM 2065 C C . GLY A 1 266 ? 2.328 4.021 -7.827 1.00 92.06 266 GLY A C 1
ATOM 2066 O O . GLY A 1 266 ? 3.518 4.014 -8.152 1.00 92.06 266 GLY A O 1
ATOM 2067 N N . ARG A 1 267 ? 1.353 4.274 -8.708 1.00 92.00 267 ARG A N 1
ATOM 2068 C CA . ARG A 1 267 ? 1.588 4.638 -10.115 1.00 92.00 267 ARG A CA 1
ATOM 2069 C C . ARG A 1 267 ? 2.331 5.965 -10.227 1.00 92.00 267 ARG A C 1
ATOM 2071 O O . ARG A 1 267 ? 3.385 5.983 -10.860 1.00 92.00 267 ARG A O 1
ATOM 2078 N N . ALA A 1 268 ? 1.862 7.009 -9.546 1.00 87.12 268 ALA A N 1
ATOM 2079 C CA . ALA A 1 268 ? 2.497 8.326 -9.556 1.00 87.12 268 ALA A CA 1
ATOM 2080 C C . ALA A 1 268 ? 3.953 8.269 -9.056 1.00 87.12 268 ALA A C 1
ATOM 2082 O O . ALA A 1 268 ? 4.854 8.847 -9.663 1.00 87.12 268 ALA A O 1
ATOM 2083 N N . LYS A 1 269 ? 4.227 7.498 -7.992 1.00 88.75 269 LYS A N 1
ATOM 2084 C CA . LYS A 1 269 ? 5.594 7.305 -7.472 1.00 88.75 269 LYS A CA 1
ATOM 2085 C C . LYS A 1 269 ? 6.504 6.573 -8.459 1.00 88.75 269 LYS A C 1
ATOM 2087 O O . LYS A 1 269 ? 7.666 6.949 -8.603 1.00 88.75 269 LYS A O 1
ATOM 2092 N N . ARG A 1 270 ? 5.996 5.546 -9.151 1.00 91.00 270 ARG A N 1
ATOM 2093 C CA . ARG A 1 270 ? 6.755 4.831 -10.193 1.00 91.00 270 ARG A CA 1
ATOM 2094 C C . ARG A 1 270 ? 7.052 5.721 -11.394 1.00 91.00 270 ARG A C 1
ATOM 2096 O O . ARG A 1 270 ? 8.172 5.694 -11.893 1.00 91.00 270 ARG A O 1
ATOM 2103 N N . GLU A 1 271 ? 6.078 6.508 -11.836 1.00 87.56 271 GLU A N 1
ATOM 2104 C CA . GLU A 1 271 ? 6.257 7.461 -12.931 1.00 87.56 271 GLU A CA 1
ATOM 2105 C C . GLU A 1 271 ? 7.296 8.527 -12.574 1.00 87.56 271 GLU A C 1
ATOM 2107 O O . GLU A 1 271 ? 8.230 8.755 -13.338 1.00 87.56 271 GLU A O 1
ATOM 2112 N N . HIS A 1 272 ? 7.220 9.089 -11.366 1.00 87.50 272 HIS A N 1
ATOM 2113 C CA . HIS A 1 272 ? 8.236 10.008 -10.864 1.00 87.50 272 HIS A CA 1
ATOM 2114 C C . HIS A 1 272 ? 9.630 9.370 -10.826 1.00 87.50 272 HIS A C 1
ATOM 2116 O O . HIS A 1 272 ? 10.603 9.995 -11.239 1.00 87.50 272 HIS A O 1
ATOM 2122 N N . ALA A 1 273 ? 9.745 8.119 -10.368 1.00 84.50 273 ALA A N 1
ATOM 2123 C CA . ALA A 1 273 ? 11.020 7.404 -10.351 1.00 84.50 273 ALA A CA 1
ATOM 2124 C C . ALA A 1 273 ? 11.581 7.175 -11.767 1.00 84.50 273 ALA A C 1
ATOM 2126 O O . ALA A 1 273 ? 12.781 7.338 -11.979 1.00 84.50 273 ALA A O 1
ATOM 2127 N N . LEU A 1 274 ? 10.724 6.843 -12.739 1.00 89.25 274 LEU A N 1
ATOM 2128 C CA . LEU A 1 274 ? 11.112 6.714 -14.147 1.00 89.25 274 LEU A CA 1
ATOM 2129 C C . LEU A 1 274 ? 11.585 8.051 -14.722 1.00 89.25 274 LEU A C 1
ATOM 2131 O O . LEU A 1 274 ? 12.647 8.108 -15.336 1.00 89.25 274 LEU A O 1
ATOM 2135 N N . LEU A 1 275 ? 10.834 9.131 -14.496 1.00 82.94 275 LEU A N 1
ATOM 2136 C CA . LEU A 1 275 ? 11.209 10.468 -14.953 1.00 82.94 275 LEU A CA 1
ATOM 2137 C C . LEU A 1 275 ? 12.532 10.918 -14.324 1.00 82.94 275 LEU A C 1
ATOM 2139 O O . LEU A 1 275 ? 13.410 11.396 -15.040 1.00 82.94 275 LEU A O 1
ATOM 2143 N N . ALA A 1 276 ? 12.721 10.690 -13.023 1.00 79.94 276 ALA A N 1
ATOM 2144 C CA . ALA A 1 276 ? 13.970 10.982 -12.327 1.00 79.94 276 ALA A CA 1
ATOM 2145 C C . ALA A 1 276 ? 15.162 10.198 -12.909 1.00 79.94 276 ALA A C 1
ATOM 2147 O O . ALA A 1 276 ? 16.216 10.784 -13.144 1.00 79.94 276 ALA A O 1
ATOM 2148 N N . ASP A 1 277 ? 14.995 8.906 -13.213 1.00 85.81 277 ASP A N 1
ATOM 2149 C CA . ASP A 1 277 ? 16.030 8.098 -13.877 1.00 85.81 277 ASP A CA 1
ATOM 2150 C C . ASP A 1 277 ? 16.343 8.610 -15.293 1.00 85.81 277 ASP A C 1
ATOM 2152 O O . ASP A 1 277 ? 17.509 8.732 -15.676 1.00 85.81 277 ASP A O 1
ATOM 2156 N N . THR A 1 278 ? 15.320 8.968 -16.078 1.00 81.50 278 THR A N 1
ATOM 2157 C CA . THR A 1 278 ? 15.543 9.549 -17.411 1.00 81.50 278 THR A CA 1
ATOM 2158 C C . THR A 1 278 ? 16.259 10.893 -17.335 1.00 81.50 278 THR A C 1
ATOM 2160 O O . THR A 1 278 ? 17.173 11.134 -18.124 1.00 81.50 278 THR A O 1
ATOM 2163 N N . LEU A 1 279 ? 15.914 11.738 -16.360 1.00 78.38 279 LEU A N 1
ATOM 2164 C CA . LEU A 1 279 ? 16.581 13.014 -16.139 1.00 78.38 279 LEU A CA 1
ATOM 2165 C C . LEU A 1 279 ? 18.049 12.792 -15.770 1.00 78.38 279 LEU A C 1
ATOM 2167 O O . LEU A 1 279 ? 18.912 13.372 -16.417 1.00 78.38 279 LEU A O 1
ATOM 2171 N N . ALA A 1 280 ? 18.344 11.881 -14.839 1.00 75.81 280 ALA A N 1
ATOM 2172 C CA . ALA A 1 280 ? 19.713 11.555 -14.440 1.00 75.81 280 ALA A CA 1
ATOM 2173 C C . ALA A 1 280 ? 20.584 11.063 -15.614 1.00 75.81 280 ALA A C 1
ATOM 2175 O O . ALA A 1 280 ? 21.789 11.311 -15.647 1.00 75.81 280 ALA A O 1
ATOM 2176 N N . LYS A 1 281 ? 19.986 10.391 -16.608 1.00 79.06 281 LYS A N 1
ATOM 2177 C CA . LYS A 1 281 ? 20.682 9.956 -17.834 1.00 79.06 281 LYS A CA 1
ATOM 2178 C C . LYS A 1 281 ? 20.931 11.092 -18.823 1.00 79.06 281 LYS A C 1
ATOM 2180 O O . LYS A 1 281 ? 21.957 11.093 -19.500 1.00 79.06 281 LYS A O 1
ATOM 2185 N N . VAL A 1 282 ? 19.993 12.030 -18.946 1.00 76.50 282 VAL A N 1
ATOM 2186 C CA . VAL A 1 282 ? 20.059 13.127 -19.928 1.00 76.50 282 VAL A CA 1
ATOM 2187 C C . VAL A 1 282 ? 20.829 14.333 -19.379 1.00 76.50 282 VAL A C 1
ATOM 2189 O O . VAL A 1 282 ? 21.473 15.056 -20.137 1.00 76.50 282 VAL A O 1
ATOM 2192 N N . GLU A 1 283 ? 20.829 14.529 -18.066 1.00 78.38 283 GLU A N 1
ATOM 2193 C CA . GLU A 1 283 ? 21.440 15.669 -17.389 1.00 78.38 283 GLU A CA 1
ATOM 2194 C C . GLU A 1 283 ? 22.941 15.847 -17.690 1.00 78.38 283 GLU A C 1
ATOM 2196 O O . GLU A 1 283 ? 23.334 16.969 -18.014 1.00 78.38 283 GLU A O 1
ATOM 2201 N N . PRO A 1 284 ? 23.794 14.801 -17.721 1.00 74.38 284 PRO A N 1
ATOM 2202 C CA . PRO A 1 284 ? 25.189 14.955 -18.136 1.00 74.38 284 PRO A CA 1
ATOM 2203 C C . PRO A 1 284 ? 25.339 15.474 -19.573 1.00 74.38 284 PRO A C 1
ATOM 2205 O O . PRO A 1 284 ? 26.241 16.263 -19.852 1.00 74.38 284 PRO A O 1
ATOM 2208 N N . ALA A 1 285 ? 24.451 15.064 -20.486 1.00 69.44 285 ALA A N 1
ATOM 2209 C CA . ALA A 1 285 ? 24.464 15.514 -21.877 1.00 69.44 285 ALA A CA 1
ATOM 2210 C C . ALA A 1 285 ? 23.972 16.966 -22.018 1.00 69.44 285 ALA A C 1
ATOM 2212 O O . ALA A 1 285 ? 24.552 17.731 -22.787 1.00 69.44 285 ALA A O 1
ATOM 2213 N N . LEU A 1 286 ? 22.957 17.365 -21.241 1.00 69.81 286 LEU A N 1
ATOM 2214 C CA . LEU A 1 286 ? 22.507 18.759 -21.133 1.00 69.81 286 LEU A CA 1
ATOM 2215 C C . LEU A 1 286 ? 23.615 19.658 -20.568 1.00 69.81 286 LEU A C 1
ATOM 2217 O O . LEU A 1 286 ? 23.945 20.664 -21.190 1.00 69.81 286 LEU A O 1
ATOM 2221 N N . ARG A 1 287 ? 24.265 19.250 -19.468 1.00 67.31 287 ARG A N 1
ATOM 2222 C CA . ARG A 1 287 ? 25.400 19.978 -18.870 1.00 67.31 287 ARG A CA 1
ATOM 2223 C C . ARG A 1 287 ? 26.580 20.100 -19.840 1.00 67.31 287 ARG A C 1
ATOM 2225 O O . ARG A 1 287 ? 27.218 21.148 -19.902 1.00 67.31 287 ARG A O 1
ATOM 2232 N N . ALA A 1 288 ? 26.864 19.059 -20.627 1.00 63.91 288 ALA A N 1
ATOM 2233 C CA . ALA A 1 288 ? 27.898 19.108 -21.662 1.00 63.91 288 ALA A CA 1
ATOM 2234 C C . ALA A 1 288 ? 27.556 20.089 -22.801 1.00 63.91 288 ALA A C 1
ATOM 2236 O O . ALA A 1 288 ? 28.458 20.744 -23.326 1.00 63.91 288 ALA A O 1
ATOM 2237 N N . ASN A 1 289 ? 26.272 20.214 -23.158 1.00 61.81 289 ASN A N 1
ATOM 2238 C CA . ASN A 1 289 ? 25.784 21.160 -24.163 1.00 61.81 289 ASN A CA 1
ATOM 2239 C C . ASN A 1 289 ? 25.822 22.613 -23.647 1.00 61.81 289 ASN A C 1
ATOM 2241 O O . ASN A 1 289 ? 26.389 23.488 -24.298 1.00 61.81 289 ASN A O 1
ATOM 2245 N N . GLU A 1 290 ? 25.313 22.864 -22.437 1.00 60.38 290 GLU A N 1
ATOM 2246 C CA . GLU A 1 290 ? 25.297 24.197 -21.811 1.00 60.38 290 GLU A CA 1
ATOM 2247 C C . GLU A 1 290 ? 26.699 24.759 -21.548 1.00 60.38 290 GLU A C 1
ATOM 2249 O O . GLU A 1 290 ? 26.921 25.962 -21.678 1.00 60.38 290 GLU A O 1
ATOM 2254 N N . GLN A 1 291 ? 27.680 23.900 -21.247 1.00 59.81 291 GLN A N 1
ATOM 2255 C CA . GLN A 1 291 ? 29.078 24.316 -21.095 1.00 59.81 291 GLN A CA 1
ATOM 2256 C C . GLN A 1 291 ? 29.748 24.738 -22.411 1.00 59.81 291 GLN A C 1
ATOM 2258 O O . GLN A 1 291 ? 30.936 25.067 -22.399 1.00 59.81 291 GLN A O 1
ATOM 2263 N N . ASN A 1 292 ? 29.027 24.737 -23.539 1.00 50.84 292 ASN A N 1
ATOM 2264 C CA . ASN A 1 292 ? 29.503 25.211 -24.838 1.00 50.84 292 ASN A CA 1
ATOM 2265 C C . ASN A 1 292 ? 30.853 24.587 -25.247 1.00 50.84 292 ASN A C 1
ATOM 2267 O O . ASN A 1 292 ? 31.613 25.152 -26.034 1.00 50.84 292 ASN A O 1
ATOM 2271 N N . LYS A 1 293 ? 31.156 23.382 -24.737 1.00 53.53 293 LYS A N 1
ATOM 2272 C CA . LYS A 1 293 ? 32.227 22.518 -25.242 1.00 53.53 293 LYS A CA 1
ATOM 2273 C C . LYS A 1 293 ? 31.703 21.831 -26.493 1.00 53.53 293 LYS A C 1
ATOM 2275 O O . LYS A 1 293 ? 31.591 20.610 -26.565 1.00 53.53 293 LYS A O 1
ATOM 2280 N N . LEU A 1 294 ? 31.360 22.654 -27.483 1.00 49.59 294 LEU A N 1
ATOM 2281 C CA . LEU A 1 294 ? 31.274 22.231 -28.865 1.00 49.59 294 LEU A CA 1
ATOM 2282 C C . LEU A 1 294 ? 32.568 21.476 -29.146 1.00 49.59 294 LEU A C 1
ATOM 2284 O O . LEU A 1 294 ? 33.660 22.033 -29.041 1.00 49.59 294 LEU A O 1
ATOM 2288 N N . LEU A 1 295 ? 32.419 20.181 -29.406 1.00 56.22 295 LEU A N 1
ATOM 2289 C CA . LEU A 1 295 ? 33.456 19.309 -29.929 1.00 56.22 295 LEU A CA 1
ATOM 2290 C C . LEU A 1 295 ? 34.317 20.128 -30.894 1.00 56.22 295 LEU A C 1
ATOM 2292 O O . LEU A 1 295 ? 33.821 20.602 -31.917 1.00 56.22 295 LEU A O 1
ATOM 2296 N N . HIS A 1 296 ? 35.585 20.346 -30.546 1.00 46.97 296 HIS A N 1
ATOM 2297 C CA . HIS A 1 296 ? 36.550 20.909 -31.476 1.00 46.97 296 HIS A CA 1
ATOM 2298 C C . HIS A 1 296 ? 36.712 19.899 -32.615 1.00 46.97 296 HIS A C 1
ATOM 2300 O O . HIS A 1 296 ? 37.557 19.008 -32.555 1.00 46.97 296 HIS A O 1
ATOM 2306 N N . TRP A 1 297 ? 35.872 20.001 -33.642 1.00 49.19 297 TRP A N 1
ATOM 2307 C CA . TRP A 1 297 ? 36.076 19.311 -34.903 1.00 49.19 297 TRP A CA 1
ATOM 2308 C C . TRP A 1 297 ? 37.262 19.994 -35.577 1.00 49.19 297 TRP A C 1
ATOM 2310 O O . TRP A 1 297 ? 37.102 20.948 -36.336 1.00 49.19 297 TRP A O 1
ATOM 2320 N N . SER A 1 298 ? 38.481 19.555 -35.265 1.00 59.91 298 SER A N 1
ATOM 2321 C CA . SER A 1 298 ? 39.599 19.868 -36.140 1.00 59.91 298 SER A CA 1
ATOM 2322 C C . SER A 1 298 ? 39.336 19.131 -37.449 1.00 59.91 298 SER A C 1
ATOM 2324 O O . SER A 1 298 ? 39.238 17.903 -37.483 1.00 59.91 298 SER A O 1
ATOM 2326 N N . LEU A 1 299 ? 39.140 19.886 -38.533 1.00 57.69 299 LEU A N 1
ATOM 2327 C CA . LEU A 1 299 ? 39.134 19.316 -39.873 1.00 57.69 299 LEU A CA 1
ATOM 2328 C C . LEU A 1 299 ? 40.483 18.618 -40.056 1.00 57.69 299 LEU A C 1
ATOM 2330 O O . LEU A 1 299 ? 41.521 19.261 -40.220 1.00 57.69 299 LEU A O 1
ATOM 2334 N N . GLY A 1 300 ? 40.470 17.289 -39.966 1.00 65.69 300 GLY A N 1
ATOM 2335 C CA . GLY A 1 300 ? 41.612 16.476 -40.342 1.00 65.69 300 GLY A CA 1
ATOM 2336 C C . GLY A 1 300 ? 41.997 16.768 -41.797 1.00 65.69 300 GLY A C 1
ATOM 2337 O O . GLY A 1 300 ? 41.165 17.239 -42.578 1.00 65.69 300 GLY A O 1
ATOM 2338 N N . PRO A 1 301 ? 43.256 16.508 -42.182 1.00 70.75 301 PRO A N 1
ATOM 2339 C CA . PRO A 1 301 ? 43.710 16.728 -43.549 1.00 70.75 301 PRO A CA 1
ATOM 2340 C C . PRO A 1 301 ? 42.756 16.053 -44.553 1.00 70.75 301 PRO A C 1
ATOM 2342 O O . PRO A 1 301 ? 42.296 14.937 -44.287 1.00 70.75 301 PRO A O 1
ATOM 2345 N N . PRO A 1 302 ? 42.452 16.704 -45.696 1.00 71.69 302 PRO A N 1
ATOM 2346 C CA . PRO A 1 302 ? 41.468 16.206 -46.649 1.00 71.69 302 PRO A CA 1
ATOM 2347 C C . PRO A 1 302 ? 41.824 14.785 -47.082 1.00 71.69 302 PRO A C 1
ATOM 2349 O O . PRO A 1 302 ? 42.991 14.477 -47.348 1.00 71.69 302 PRO A O 1
ATOM 2352 N N . ALA A 1 303 ? 40.812 13.916 -47.138 1.00 68.38 303 ALA A N 1
ATOM 2353 C CA . ALA A 1 303 ? 40.983 12.517 -47.498 1.00 68.38 303 ALA A CA 1
ATOM 2354 C C . ALA A 1 303 ? 41.631 12.411 -48.886 1.00 68.38 303 ALA A C 1
ATOM 2356 O O . ALA A 1 303 ? 41.002 12.656 -49.915 1.00 68.38 303 ALA A O 1
ATOM 2357 N N . ARG A 1 304 ? 42.915 12.045 -48.922 1.00 68.94 304 ARG A N 1
ATOM 2358 C CA . ARG A 1 304 ? 43.600 11.711 -50.171 1.00 68.94 304 ARG A CA 1
ATOM 2359 C C . ARG A 1 304 ? 43.025 10.386 -50.657 1.00 68.94 304 ARG A C 1
ATOM 2361 O O . ARG A 1 304 ? 43.272 9.348 -50.047 1.00 68.94 304 ARG A O 1
ATOM 2368 N N . GLY A 1 305 ? 42.245 10.425 -51.735 1.00 64.94 305 GLY A N 1
ATOM 2369 C CA . GLY A 1 305 ? 41.752 9.221 -52.396 1.00 64.94 305 GLY A CA 1
ATOM 2370 C C . GLY A 1 305 ? 42.928 8.329 -52.793 1.00 64.94 305 GLY A C 1
ATOM 2371 O O . GLY A 1 305 ? 43.795 8.738 -53.564 1.00 64.94 305 GLY A O 1
ATOM 2372 N N . GLY A 1 306 ? 42.991 7.122 -52.231 1.00 65.81 306 GLY A N 1
ATOM 2373 C CA . GLY A 1 306 ? 44.005 6.143 -52.603 1.00 65.81 306 GLY A CA 1
ATOM 2374 C C . GLY A 1 306 ? 43.779 5.682 -54.041 1.00 65.81 306 GLY A C 1
ATOM 2375 O O . GLY A 1 306 ? 42.728 5.135 -54.354 1.00 65.81 306 GLY A O 1
ATOM 2376 N N . ALA A 1 307 ? 44.769 5.870 -54.914 1.00 64.88 307 ALA A N 1
ATOM 2377 C CA . ALA A 1 307 ? 44.714 5.446 -56.319 1.00 64.88 307 ALA A CA 1
ATOM 2378 C C . ALA A 1 307 ? 44.832 3.918 -56.519 1.00 64.88 307 ALA A C 1
ATOM 2380 O O . ALA A 1 307 ? 44.876 3.444 -57.653 1.00 64.88 307 ALA A O 1
ATOM 2381 N N . VAL A 1 308 ? 44.918 3.147 -55.430 1.00 70.75 308 VAL A N 1
ATOM 2382 C CA . VAL A 1 308 ? 45.055 1.688 -55.450 1.00 70.75 308 VAL A CA 1
ATOM 2383 C C . VAL A 1 308 ? 43.756 1.068 -54.931 1.00 70.75 308 VAL A C 1
ATOM 2385 O O . VAL A 1 308 ? 43.297 1.453 -53.852 1.00 70.75 308 VAL A O 1
ATOM 2388 N N . PRO A 1 309 ? 43.151 0.109 -55.653 1.00 68.94 309 PRO A N 1
ATOM 2389 C CA . PRO A 1 309 ? 41.942 -0.560 -55.194 1.00 68.94 309 PRO A CA 1
ATOM 2390 C C . PRO A 1 309 ? 42.212 -1.324 -53.893 1.00 68.94 309 PRO A C 1
ATOM 2392 O O . PRO A 1 309 ? 43.147 -2.118 -53.801 1.00 68.94 309 PRO A O 1
ATOM 2395 N N . VAL A 1 310 ? 41.368 -1.104 -52.881 1.00 73.88 310 VAL A N 1
ATOM 2396 C CA . VAL A 1 310 ? 41.493 -1.767 -51.571 1.00 73.88 310 VAL A CA 1
ATOM 2397 C C . VAL A 1 310 ? 41.179 -3.267 -51.686 1.00 73.88 310 VAL A C 1
ATOM 2399 O O . VAL A 1 310 ? 41.773 -4.079 -50.977 1.00 73.88 310 VAL A O 1
ATOM 2402 N N . LYS A 1 311 ? 40.277 -3.653 -52.602 1.00 75.88 311 LYS A N 1
ATOM 2403 C CA . LYS A 1 311 ? 39.929 -5.041 -52.953 1.00 75.88 311 LYS A CA 1
ATOM 2404 C C . LYS A 1 311 ? 39.409 -5.101 -54.402 1.00 75.88 311 LYS A C 1
ATOM 2406 O O . LYS A 1 311 ? 38.742 -4.153 -54.812 1.00 75.88 311 LYS A O 1
ATOM 2411 N N . PRO A 1 312 ? 39.622 -6.202 -55.146 1.00 75.38 312 PRO A N 1
ATOM 2412 C CA . PRO A 1 312 ? 40.494 -7.342 -54.843 1.00 75.38 312 PRO A CA 1
ATOM 2413 C C . PRO A 1 312 ? 41.985 -7.009 -55.041 1.00 75.38 312 PRO A C 1
ATOM 2415 O O . PRO A 1 312 ? 42.343 -6.142 -55.832 1.00 75.38 312 PRO A O 1
ATOM 2418 N N . THR A 1 313 ? 42.875 -7.710 -54.332 1.00 83.06 313 THR A N 1
ATOM 2419 C CA . THR A 1 313 ? 44.326 -7.521 -54.499 1.00 83.06 313 THR A CA 1
ATOM 2420 C C . THR A 1 313 ? 44.812 -8.141 -55.814 1.00 83.06 313 THR A C 1
ATOM 2422 O O . THR A 1 313 ? 44.321 -9.187 -56.239 1.00 83.06 313 THR A O 1
ATOM 2425 N N . ALA A 1 314 ? 45.828 -7.536 -56.443 1.00 82.56 314 ALA A N 1
ATOM 2426 C CA . ALA A 1 314 ? 46.358 -7.979 -57.741 1.00 82.56 314 ALA A CA 1
ATOM 2427 C C . ALA A 1 314 ? 46.739 -9.472 -57.776 1.00 82.56 314 ALA A C 1
ATOM 2429 O O . ALA A 1 314 ? 46.499 -10.160 -58.765 1.00 82.56 314 ALA A O 1
ATOM 2430 N N . ARG A 1 315 ? 47.289 -9.997 -56.673 1.00 84.44 315 ARG A N 1
ATOM 2431 C CA . ARG A 1 315 ? 47.687 -11.410 -56.558 1.00 84.44 315 ARG A CA 1
ATOM 2432 C C . ARG A 1 315 ? 46.495 -12.362 -56.680 1.00 84.44 315 ARG A C 1
ATOM 2434 O O . ARG A 1 315 ? 46.619 -13.392 -57.332 1.00 84.44 315 ARG A O 1
ATOM 2441 N N . ILE A 1 316 ? 45.351 -12.010 -56.088 1.00 87.00 316 ILE A N 1
ATOM 2442 C CA . ILE A 1 316 ? 44.134 -12.833 -56.145 1.00 87.00 316 ILE A CA 1
ATOM 2443 C C . ILE A 1 316 ? 43.605 -12.884 -57.579 1.00 87.00 316 ILE A C 1
ATOM 2445 O O . ILE A 1 316 ? 43.272 -13.960 -58.065 1.00 87.00 316 ILE A O 1
ATOM 2449 N N . VAL A 1 317 ? 43.584 -11.741 -58.271 1.00 85.75 317 VAL A N 1
ATOM 2450 C CA . VAL A 1 317 ? 43.113 -11.661 -59.662 1.00 85.75 317 VAL A CA 1
ATOM 2451 C C . VAL A 1 317 ? 43.982 -12.517 -60.589 1.00 85.75 317 VAL A C 1
ATOM 2453 O O . VAL A 1 317 ? 43.449 -13.292 -61.378 1.00 85.75 317 VAL A O 1
ATOM 2456 N N . VAL A 1 318 ? 45.311 -12.439 -60.456 1.00 85.38 318 VAL A N 1
ATOM 2457 C CA . VAL A 1 318 ? 46.243 -13.246 -61.265 1.00 85.38 318 VAL A CA 1
ATOM 2458 C C . VAL A 1 318 ? 46.085 -14.746 -60.987 1.00 85.38 318 VAL A C 1
ATOM 2460 O O . VAL A 1 318 ? 46.055 -15.535 -61.928 1.00 85.38 318 VAL A O 1
ATOM 2463 N N . LEU A 1 319 ? 45.941 -15.152 -59.719 1.00 87.88 319 LEU A N 1
ATOM 2464 C CA . LEU A 1 319 ? 45.761 -16.563 -59.352 1.00 87.88 319 LEU A CA 1
ATOM 2465 C C . LEU A 1 319 ? 44.435 -17.111 -59.901 1.00 87.88 319 LEU A C 1
ATOM 2467 O O . LEU A 1 319 ? 44.411 -18.187 -60.496 1.00 87.88 319 LEU A O 1
ATOM 2471 N N . LEU A 1 320 ? 43.348 -16.345 -59.773 1.00 89.88 320 LEU A N 1
ATOM 2472 C CA . LEU A 1 320 ? 42.039 -16.718 -60.307 1.00 89.88 320 LEU A CA 1
ATOM 2473 C C . LEU A 1 320 ? 42.072 -16.867 -61.836 1.00 89.88 320 LEU A C 1
ATOM 2475 O O . LEU A 1 320 ? 41.550 -17.846 -62.364 1.00 89.88 320 LEU A O 1
ATOM 2479 N N . ALA A 1 321 ? 42.721 -15.937 -62.541 1.00 87.50 321 ALA A N 1
ATOM 2480 C CA . ALA A 1 321 ? 42.869 -16.001 -63.993 1.00 87.50 321 ALA A CA 1
ATOM 2481 C C . ALA A 1 321 ? 43.700 -17.217 -64.438 1.00 87.50 321 ALA A C 1
ATOM 2483 O O . ALA A 1 321 ? 43.321 -17.907 -65.383 1.00 87.50 321 ALA A O 1
ATOM 2484 N N . LEU A 1 322 ? 44.795 -17.521 -63.731 1.00 88.00 322 LEU A N 1
ATOM 2485 C CA . LEU A 1 322 ? 45.609 -18.709 -63.994 1.00 88.00 322 LEU A CA 1
ATOM 2486 C C . LEU A 1 322 ? 44.791 -19.994 -63.809 1.00 88.00 322 LEU A C 1
ATOM 2488 O O . LEU A 1 322 ? 44.818 -20.874 -64.668 1.00 88.00 322 LEU A O 1
ATOM 2492 N N . PHE A 1 323 ? 44.034 -20.087 -62.713 1.00 93.44 323 PHE A N 1
ATOM 2493 C CA . PHE A 1 323 ? 43.176 -21.236 -62.433 1.00 93.44 323 PHE A CA 1
ATOM 2494 C C . PHE A 1 323 ? 42.087 -21.410 -63.499 1.00 93.44 323 PHE A C 1
ATOM 2496 O O . PHE A 1 323 ? 41.913 -22.507 -64.030 1.00 93.44 323 PHE A O 1
ATOM 2503 N N . ALA A 1 324 ? 41.402 -20.322 -63.867 1.00 91.94 324 ALA A N 1
ATOM 2504 C CA . ALA A 1 324 ? 40.400 -20.330 -64.929 1.00 91.94 324 ALA A CA 1
ATOM 2505 C C . ALA A 1 324 ? 40.998 -20.762 -66.279 1.00 91.94 324 ALA A C 1
ATOM 2507 O O . ALA A 1 324 ? 40.377 -21.538 -67.003 1.00 91.94 324 ALA A O 1
ATOM 2508 N N . GLY A 1 325 ? 42.223 -20.328 -66.592 1.00 90.69 325 GLY A N 1
ATOM 2509 C CA . GLY A 1 325 ? 42.946 -20.737 -67.797 1.00 90.69 325 GLY A CA 1
ATOM 2510 C C . GLY A 1 325 ? 43.268 -22.233 -67.828 1.00 90.69 325 GLY A C 1
ATOM 2511 O O . GLY A 1 325 ? 43.024 -22.890 -68.840 1.00 90.69 325 GLY A O 1
ATOM 2512 N N . VAL A 1 326 ? 43.755 -22.800 -66.718 1.00 91.94 326 VAL A N 1
ATOM 2513 C CA . VAL A 1 326 ? 44.013 -24.250 -66.608 1.00 91.94 326 VAL A CA 1
ATOM 2514 C C . VAL A 1 326 ? 42.717 -25.048 -66.756 1.00 91.94 326 VAL A C 1
ATOM 2516 O O . VAL A 1 326 ? 42.687 -26.032 -67.496 1.00 91.94 326 VAL A O 1
ATOM 2519 N N . ALA A 1 327 ? 41.638 -24.608 -66.105 1.00 94.38 327 ALA A N 1
ATOM 2520 C CA . ALA A 1 327 ? 40.333 -25.253 -66.205 1.00 94.38 327 ALA A CA 1
ATOM 2521 C C . ALA A 1 327 ? 39.794 -25.227 -67.646 1.00 94.38 327 ALA A C 1
ATOM 2523 O O . ALA A 1 327 ? 39.399 -26.266 -68.174 1.00 94.38 327 ALA A O 1
ATOM 2524 N N . ALA A 1 328 ? 39.846 -24.069 -68.312 1.00 93.94 328 ALA A N 1
ATOM 2525 C CA . ALA A 1 328 ? 39.452 -23.935 -69.712 1.00 93.94 328 ALA A CA 1
ATOM 2526 C C . ALA A 1 328 ? 40.307 -24.818 -70.638 1.00 93.94 328 ALA A C 1
ATOM 2528 O O . ALA A 1 328 ? 39.772 -25.464 -71.537 1.00 93.94 328 ALA A O 1
ATOM 2529 N N . GLY A 1 329 ? 41.617 -24.910 -70.387 1.00 92.38 329 GLY A N 1
ATOM 2530 C CA . GLY A 1 329 ? 42.519 -25.794 -71.123 1.00 92.38 329 GLY A CA 1
ATOM 2531 C C . GLY A 1 329 ? 42.162 -27.273 -70.966 1.00 92.38 329 GLY A C 1
ATOM 2532 O O . GLY A 1 329 ? 42.091 -27.991 -71.960 1.00 92.38 329 GLY A O 1
ATOM 2533 N N . ALA A 1 330 ? 41.873 -27.727 -69.743 1.00 92.88 330 ALA A N 1
ATOM 2534 C CA . ALA A 1 330 ? 41.440 -29.102 -69.489 1.00 92.88 330 ALA A CA 1
ATOM 2535 C C . ALA A 1 330 ? 40.120 -29.424 -70.207 1.00 92.88 330 ALA A C 1
ATOM 2537 O O . ALA A 1 330 ? 40.006 -30.472 -70.843 1.00 92.88 330 ALA A O 1
ATOM 2538 N N . ILE A 1 331 ? 39.157 -28.496 -70.172 1.00 94.00 331 ILE A N 1
ATOM 2539 C CA . ILE A 1 331 ? 37.895 -28.619 -70.913 1.00 94.00 331 ILE A CA 1
ATOM 2540 C C . ILE A 1 331 ? 38.169 -28.734 -72.414 1.00 94.00 331 ILE A C 1
ATOM 2542 O O . ILE A 1 331 ? 37.598 -29.602 -73.068 1.00 94.00 331 ILE A O 1
ATOM 2546 N N . PHE A 1 332 ? 39.062 -27.909 -72.962 1.00 93.19 332 PHE A N 1
ATOM 2547 C CA . PHE A 1 332 ? 39.379 -27.933 -74.388 1.00 93.19 332 PHE A CA 1
ATOM 2548 C C . PHE A 1 332 ? 40.078 -29.230 -74.812 1.00 93.19 332 PHE A C 1
ATOM 2550 O O . PHE A 1 332 ? 39.792 -29.749 -75.885 1.00 93.19 332 PHE A O 1
ATOM 2557 N N . VAL A 1 333 ? 40.948 -29.794 -73.967 1.00 91.81 333 VAL A N 1
ATOM 2558 C CA . VAL A 1 333 ? 41.574 -31.106 -74.210 1.00 91.81 333 VAL A CA 1
ATOM 2559 C C . VAL A 1 333 ? 40.528 -32.218 -74.215 1.00 91.81 333 VAL A C 1
ATOM 2561 O O . VAL A 1 333 ? 40.531 -33.051 -75.117 1.00 91.81 333 VAL A O 1
ATOM 2564 N N . VAL A 1 334 ? 39.609 -32.219 -73.245 1.00 91.38 334 VAL A N 1
ATOM 2565 C CA . VAL A 1 334 ? 38.513 -33.199 -73.202 1.00 91.38 334 VAL A CA 1
ATOM 2566 C C . VAL A 1 334 ? 37.612 -33.051 -74.425 1.00 91.38 334 VAL A C 1
ATOM 2568 O O . VAL A 1 334 ? 37.282 -34.045 -75.062 1.00 91.38 334 VAL A O 1
ATOM 2571 N N . LEU A 1 335 ? 37.257 -31.819 -74.794 1.00 92.62 335 LEU A N 1
ATOM 2572 C CA . LEU A 1 335 ? 36.446 -31.541 -75.975 1.00 92.62 335 LEU A CA 1
ATOM 2573 C C . LEU A 1 335 ? 37.148 -31.994 -77.262 1.00 92.62 335 LEU A C 1
ATOM 2575 O O . LEU A 1 335 ? 36.507 -32.582 -78.128 1.00 92.62 335 LEU A O 1
ATOM 2579 N N . ALA A 1 336 ? 38.458 -31.765 -77.371 1.00 89.50 336 ALA A N 1
ATOM 2580 C CA . ALA A 1 336 ? 39.258 -32.218 -78.502 1.00 89.50 336 ALA A CA 1
ATOM 2581 C C . ALA A 1 336 ? 39.301 -33.752 -78.606 1.00 89.50 336 ALA A C 1
ATOM 2583 O O . ALA A 1 336 ? 39.219 -34.268 -79.714 1.00 89.50 336 ALA A O 1
ATOM 2584 N N . GLU A 1 337 ? 39.371 -34.480 -77.486 1.00 87.06 337 GLU A N 1
ATOM 2585 C CA . GLU A 1 337 ? 39.316 -35.952 -77.487 1.00 87.06 337 GLU A CA 1
ATOM 2586 C C . GLU A 1 337 ? 37.904 -36.474 -77.806 1.00 87.06 337 GLU A C 1
ATOM 2588 O O . GLU A 1 337 ? 37.770 -37.474 -78.500 1.00 87.06 337 GLU A O 1
ATOM 2593 N N . VAL A 1 338 ? 36.841 -35.797 -77.352 1.00 86.62 338 VAL A N 1
ATOM 2594 C CA . VAL A 1 338 ? 35.449 -36.165 -77.685 1.00 86.62 338 VAL A CA 1
ATOM 2595 C C . VAL A 1 338 ? 35.141 -35.940 -79.169 1.00 86.62 338 VAL A C 1
ATOM 2597 O O . VAL A 1 338 ? 34.388 -36.710 -79.760 1.00 86.62 338 VAL A O 1
ATOM 2600 N N . LEU A 1 339 ? 35.714 -34.897 -79.777 1.00 88.31 339 LEU A N 1
ATOM 2601 C CA . LEU A 1 339 ? 35.585 -34.613 -81.211 1.00 88.31 339 LEU A CA 1
ATOM 2602 C C . LEU A 1 339 ? 36.514 -35.479 -82.083 1.00 88.31 339 LEU A C 1
ATOM 2604 O O . LEU A 1 339 ? 36.342 -35.504 -83.305 1.00 88.31 339 LEU A O 1
ATOM 2608 N N . ASP A 1 340 ? 37.486 -36.182 -81.491 1.00 80.69 340 ASP A N 1
ATOM 2609 C CA . ASP A 1 340 ? 38.386 -37.080 -82.214 1.00 80.69 340 ASP A CA 1
ATOM 2610 C C . ASP A 1 340 ? 37.665 -38.390 -82.569 1.00 80.69 340 ASP A C 1
ATOM 2612 O O . ASP A 1 340 ? 37.573 -39.333 -81.784 1.00 80.69 340 ASP A O 1
ATOM 2616 N N . ASN A 1 341 ? 37.151 -38.457 -83.796 1.00 73.44 341 ASN A N 1
ATOM 2617 C CA . ASN A 1 341 ? 36.439 -39.625 -84.321 1.00 73.44 341 ASN A CA 1
ATOM 2618 C C . ASN A 1 341 ? 37.375 -40.736 -84.850 1.00 73.44 341 ASN A C 1
ATOM 2620 O O . ASN A 1 341 ? 36.941 -41.606 -85.607 1.00 73.44 341 ASN A O 1
ATOM 2624 N N . ILE A 1 342 ? 38.662 -40.733 -84.487 1.00 79.44 342 ILE A N 1
ATOM 2625 C CA . ILE A 1 342 ? 39.633 -41.725 -84.963 1.00 79.44 342 ILE A CA 1
ATOM 2626 C C . ILE A 1 342 ? 39.612 -42.971 -84.067 1.00 79.44 342 ILE A C 1
ATOM 2628 O O . ILE A 1 342 ? 39.941 -42.947 -82.878 1.00 79.44 342 ILE A O 1
ATOM 2632 N N . TYR A 1 343 ? 39.284 -44.122 -84.655 1.00 75.31 343 TYR A N 1
ATOM 2633 C CA . TYR A 1 343 ? 39.362 -45.400 -83.955 1.00 75.31 343 TYR A CA 1
ATOM 2634 C C . TYR A 1 343 ? 40.823 -45.825 -83.733 1.00 75.31 343 TYR A C 1
ATOM 2636 O O . TYR A 1 343 ? 41.484 -46.328 -84.633 1.00 75.31 343 TYR A O 1
ATOM 2644 N N . ARG A 1 344 ? 41.322 -45.684 -82.500 1.00 74.12 344 ARG A N 1
ATOM 2645 C CA . ARG A 1 344 ? 42.718 -46.020 -82.135 1.00 74.12 344 ARG A CA 1
ATOM 2646 C C . ARG A 1 344 ? 42.999 -47.516 -81.913 1.00 74.12 344 ARG A C 1
ATOM 2648 O O . ARG A 1 344 ? 44.121 -47.887 -81.596 1.00 74.12 344 ARG A O 1
ATOM 2655 N N . SER A 1 345 ? 41.988 -48.382 -81.998 1.00 77.31 345 SER A N 1
ATOM 2656 C CA . SER A 1 345 ? 42.143 -49.821 -81.753 1.00 77.31 345 SER A CA 1
ATOM 2657 C C . SER A 1 345 ? 41.192 -50.624 -82.628 1.00 77.31 345 SER A C 1
ATOM 2659 O O . SER A 1 345 ? 40.000 -50.306 -82.698 1.00 77.31 345 SER A O 1
ATOM 2661 N N . ALA A 1 346 ? 41.700 -51.712 -83.210 1.00 75.38 346 ALA A N 1
ATOM 2662 C CA . ALA A 1 346 ? 40.908 -52.674 -83.973 1.00 75.38 346 ALA A CA 1
ATOM 2663 C C . ALA A 1 346 ? 39.674 -53.149 -83.177 1.00 75.38 346 ALA A C 1
ATOM 2665 O O . ALA A 1 346 ? 38.556 -53.166 -83.685 1.00 75.38 346 ALA A O 1
ATOM 2666 N N . GLY A 1 347 ? 39.816 -53.391 -81.869 1.00 75.38 347 GLY A N 1
ATOM 2667 C CA . GLY A 1 347 ? 38.699 -53.815 -81.019 1.00 75.38 347 GLY A CA 1
ATOM 2668 C C . GLY A 1 347 ? 37.575 -52.777 -80.846 1.00 75.38 347 GLY A C 1
ATOM 2669 O O . GLY A 1 347 ? 36.471 -53.145 -80.439 1.00 75.38 347 GLY A O 1
ATOM 2670 N N . ARG A 1 348 ? 37.817 -51.484 -81.117 1.00 77.69 348 ARG A N 1
ATOM 2671 C CA . ARG A 1 348 ? 36.755 -50.455 -81.152 1.00 77.69 348 ARG A CA 1
ATOM 2672 C C . ARG A 1 348 ? 36.053 -50.421 -82.509 1.00 77.69 348 ARG A C 1
ATOM 2674 O O . ARG A 1 348 ? 34.834 -50.315 -82.529 1.00 77.69 348 ARG A O 1
ATOM 2681 N N . VAL A 1 349 ? 36.807 -50.584 -83.598 1.00 79.75 349 VAL A N 1
ATOM 2682 C CA . VAL A 1 349 ? 36.282 -50.647 -84.974 1.00 79.75 349 VAL A CA 1
ATOM 2683 C C . VAL A 1 349 ? 35.346 -51.845 -85.152 1.00 79.75 349 VAL A C 1
ATOM 2685 O O . VAL A 1 349 ? 34.252 -51.698 -85.686 1.00 79.75 349 VAL A O 1
ATOM 2688 N N . SER A 1 350 ? 35.732 -53.025 -84.650 1.00 79.75 350 SER A N 1
ATOM 2689 C CA . SER A 1 350 ? 34.908 -54.237 -84.782 1.00 79.75 350 SER A CA 1
ATOM 2690 C C . SER A 1 350 ? 33.572 -54.097 -84.045 1.00 79.75 350 SER A C 1
ATOM 2692 O O . SER A 1 350 ? 32.531 -54.495 -84.560 1.00 79.75 350 SER A O 1
ATOM 2694 N N . ARG A 1 351 ? 33.581 -53.453 -82.869 1.00 79.44 351 ARG A N 1
ATOM 2695 C CA . ARG A 1 351 ? 32.369 -53.196 -82.078 1.00 79.44 351 ARG A CA 1
ATOM 2696 C C . ARG A 1 351 ? 31.451 -52.144 -82.695 1.00 79.44 351 ARG A C 1
ATOM 2698 O O . ARG A 1 351 ? 30.242 -52.291 -82.572 1.00 79.44 351 ARG A O 1
ATOM 2705 N N . SER A 1 352 ? 31.989 -51.096 -83.321 1.00 81.94 352 SER A N 1
ATOM 2706 C CA . SER A 1 352 ? 31.161 -50.048 -83.933 1.00 81.94 352 SER A CA 1
ATOM 2707 C C . SER A 1 352 ? 30.585 -50.454 -85.289 1.00 81.94 352 SER A C 1
ATOM 2709 O O . SER A 1 352 ? 29.467 -50.063 -85.604 1.00 81.94 352 SER A O 1
ATOM 2711 N N . LEU A 1 353 ? 31.327 -51.233 -86.083 1.00 82.12 353 LEU A N 1
ATOM 2712 C CA . LEU A 1 353 ? 30.902 -51.674 -87.416 1.00 82.12 353 LEU A CA 1
ATOM 2713 C C . LEU A 1 353 ? 30.206 -53.043 -87.415 1.00 82.12 353 LEU A C 1
ATOM 2715 O O . LEU A 1 353 ? 29.604 -53.411 -88.418 1.00 82.12 353 LEU A O 1
ATOM 2719 N N . GLY A 1 354 ? 30.294 -53.811 -86.322 1.00 79.44 354 GLY A N 1
ATOM 2720 C CA . GLY A 1 354 ? 29.678 -55.139 -86.206 1.00 79.44 354 GLY A CA 1
ATOM 2721 C C . GLY A 1 354 ? 30.316 -56.214 -87.095 1.00 79.44 354 GLY A C 1
ATOM 2722 O O . GLY A 1 354 ? 29.739 -57.285 -87.268 1.00 79.44 354 GLY A O 1
ATOM 2723 N N . LEU A 1 355 ? 31.492 -55.938 -87.666 1.00 84.31 355 LEU A N 1
ATOM 2724 C CA . LEU A 1 355 ? 32.213 -56.841 -88.562 1.00 84.31 355 LEU A CA 1
ATOM 2725 C C . LEU A 1 355 ? 33.450 -57.429 -87.855 1.00 84.31 355 LEU A C 1
ATOM 2727 O O . LEU A 1 355 ? 34.156 -56.699 -87.143 1.00 84.31 355 LEU A O 1
ATOM 2731 N N . PRO A 1 356 ? 33.745 -58.731 -88.038 1.00 79.44 356 PRO A N 1
ATOM 2732 C CA . PRO A 1 356 ? 34.977 -59.328 -87.541 1.00 79.44 356 PRO A CA 1
ATOM 2733 C C . PRO A 1 356 ? 36.165 -58.780 -88.339 1.00 79.44 356 PRO A C 1
ATOM 2735 O O . PRO A 1 356 ? 36.203 -58.863 -89.565 1.00 79.44 356 PRO A O 1
ATOM 2738 N N . ILE A 1 357 ? 37.137 -58.199 -87.638 1.00 77.88 357 ILE A N 1
ATOM 2739 C CA . ILE A 1 357 ? 38.380 -57.730 -88.257 1.00 77.88 357 ILE A CA 1
ATOM 2740 C C . ILE A 1 357 ? 39.287 -58.942 -88.435 1.00 77.88 357 ILE A C 1
ATOM 2742 O O . ILE A 1 357 ? 39.608 -59.611 -87.456 1.00 77.88 357 ILE A O 1
ATOM 2746 N N . LEU A 1 358 ? 39.654 -59.232 -89.684 1.00 79.38 358 LEU A N 1
ATOM 2747 C CA . LEU A 1 358 ? 40.464 -60.400 -90.040 1.00 79.38 358 LEU A CA 1
ATOM 2748 C C . LEU A 1 358 ? 41.948 -60.194 -89.720 1.00 79.38 358 LEU A C 1
ATOM 2750 O O . LEU A 1 358 ? 42.601 -61.133 -89.282 1.00 79.38 358 LEU A O 1
ATOM 2754 N N . ASP A 1 359 ? 42.460 -58.977 -89.921 1.00 77.25 359 ASP A N 1
ATOM 2755 C CA . ASP A 1 359 ? 43.834 -58.605 -89.588 1.00 77.25 359 ASP A CA 1
ATOM 2756 C C . ASP A 1 359 ? 43.968 -57.077 -89.447 1.00 77.25 359 ASP A C 1
ATOM 2758 O O . ASP A 1 359 ? 43.144 -56.323 -89.978 1.00 77.25 359 ASP A O 1
ATOM 2762 N N . ALA A 1 360 ? 44.990 -56.614 -88.730 1.00 78.75 360 ALA A N 1
ATOM 2763 C CA . ALA A 1 360 ? 45.333 -55.200 -88.606 1.00 78.75 360 ALA A CA 1
ATOM 2764 C C . ALA A 1 360 ? 46.758 -54.988 -89.121 1.00 78.75 360 ALA A C 1
ATOM 2766 O O . ALA A 1 360 ? 47.710 -55.547 -88.589 1.00 78.75 360 ALA A O 1
ATOM 2767 N N . ILE A 1 361 ? 46.905 -54.169 -90.163 1.00 80.69 361 ILE A N 1
ATOM 2768 C CA . ILE A 1 361 ? 48.224 -53.818 -90.689 1.00 80.69 361 ILE A CA 1
ATOM 2769 C C . ILE A 1 361 ? 48.768 -52.676 -89.836 1.00 80.69 361 ILE A C 1
ATOM 2771 O O . ILE A 1 361 ? 48.210 -51.576 -89.843 1.00 80.69 361 ILE A O 1
ATOM 2775 N N . ASP A 1 362 ? 49.850 -52.941 -89.110 1.00 73.38 362 ASP A N 1
ATOM 2776 C CA . ASP A 1 362 ? 50.571 -51.902 -88.382 1.00 73.38 362 ASP A CA 1
ATOM 2777 C C . ASP A 1 362 ? 51.109 -50.834 -89.347 1.00 73.38 362 ASP A C 1
ATOM 2779 O O . ASP A 1 362 ? 51.506 -51.116 -90.482 1.00 73.38 362 ASP A O 1
ATOM 2783 N N . GLU A 1 363 ? 51.131 -49.580 -88.892 1.00 79.19 363 GLU A N 1
ATOM 2784 C CA . GLU A 1 363 ? 51.645 -48.460 -89.679 1.00 79.19 363 GLU A CA 1
ATOM 2785 C C . GLU A 1 363 ? 53.117 -48.706 -90.060 1.00 79.19 363 GLU A C 1
ATOM 2787 O O . GLU A 1 363 ? 54.002 -48.777 -89.203 1.00 79.19 363 GLU A O 1
ATOM 2792 N N . ILE A 1 364 ? 53.402 -48.816 -91.364 1.00 79.38 364 ILE A N 1
ATOM 2793 C CA . ILE A 1 364 ? 54.772 -48.964 -91.869 1.00 79.38 364 ILE A CA 1
ATOM 2794 C C . ILE A 1 364 ? 55.475 -47.607 -91.761 1.00 79.38 364 ILE A C 1
ATOM 2796 O O . ILE A 1 364 ? 55.393 -46.762 -92.653 1.00 79.38 364 ILE A O 1
ATOM 2800 N N . VAL A 1 365 ? 56.182 -47.393 -90.652 1.00 76.94 365 VAL A N 1
ATOM 2801 C CA . VAL A 1 365 ? 56.888 -46.135 -90.377 1.00 76.94 365 VAL A CA 1
ATOM 2802 C C . VAL A 1 365 ? 58.071 -45.963 -91.332 1.00 76.94 365 VAL A C 1
ATOM 2804 O O . VAL A 1 365 ? 59.071 -46.680 -91.246 1.00 76.94 365 VAL A O 1
ATOM 2807 N N . THR A 1 366 ? 58.014 -44.957 -92.209 1.00 87.19 366 THR A N 1
ATOM 2808 C CA . THR A 1 366 ? 59.166 -44.603 -93.048 1.00 87.19 366 THR A CA 1
ATOM 2809 C C . THR A 1 366 ? 60.198 -43.764 -92.281 1.00 87.19 366 THR A C 1
ATOM 2811 O O . THR A 1 366 ? 59.903 -43.089 -91.290 1.00 87.19 366 THR A O 1
ATOM 2814 N N . SER A 1 367 ? 61.447 -43.734 -92.760 1.00 81.44 367 SER A N 1
ATOM 2815 C CA . SER A 1 367 ? 62.511 -42.899 -92.173 1.00 81.44 367 SER A CA 1
ATOM 2816 C C . SER A 1 367 ? 62.189 -41.396 -92.211 1.00 81.44 367 SER A C 1
ATOM 2818 O O . SER A 1 367 ? 62.591 -40.648 -91.313 1.00 81.44 36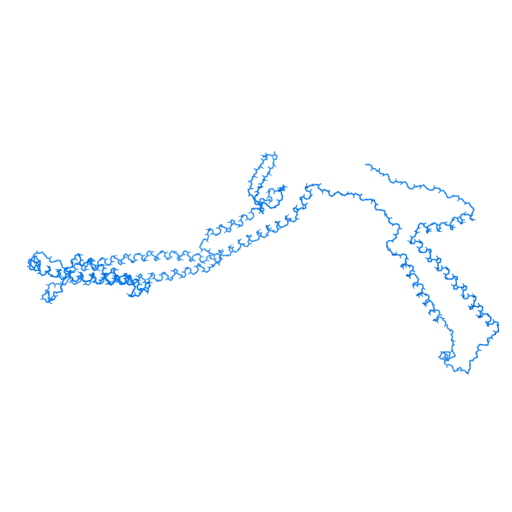7 SER A O 1
ATOM 2820 N N . ARG A 1 368 ? 61.422 -40.948 -93.217 1.00 82.06 368 ARG A N 1
ATOM 2821 C CA . ARG A 1 368 ? 60.920 -39.569 -93.320 1.00 82.06 368 ARG A CA 1
ATOM 2822 C C . ARG A 1 368 ? 59.885 -39.265 -92.237 1.00 82.06 368 ARG A C 1
ATOM 2824 O O . ARG A 1 368 ? 59.958 -38.188 -91.643 1.00 82.06 368 ARG A O 1
ATOM 2831 N N . ASP A 1 369 ? 58.998 -40.205 -91.925 1.00 83.31 369 ASP A N 1
ATOM 2832 C CA . ASP A 1 369 ? 57.969 -40.027 -90.893 1.00 83.31 369 ASP A CA 1
ATOM 2833 C C . ASP A 1 369 ? 58.577 -40.015 -89.492 1.00 83.31 369 ASP A C 1
ATOM 2835 O O . ASP A 1 369 ? 58.270 -39.129 -88.693 1.00 83.31 369 ASP A O 1
ATOM 2839 N N . ARG A 1 370 ? 59.563 -40.884 -89.227 1.00 82.31 370 ARG A N 1
ATOM 2840 C CA . ARG A 1 370 ? 60.324 -40.857 -87.967 1.00 82.31 370 ARG A CA 1
ATOM 2841 C C . ARG A 1 370 ? 61.049 -39.523 -87.764 1.00 82.31 370 ARG A C 1
ATOM 2843 O O . ARG A 1 370 ? 61.036 -38.982 -86.659 1.00 82.31 370 ARG A O 1
ATOM 2850 N N . ARG A 1 371 ? 61.641 -38.953 -88.825 1.00 84.38 371 ARG A N 1
ATOM 2851 C CA . ARG A 1 371 ? 62.292 -37.631 -88.771 1.00 84.38 371 ARG A CA 1
ATOM 2852 C C . ARG A 1 371 ? 61.280 -36.505 -88.551 1.00 84.38 371 ARG A C 1
ATOM 2854 O O . ARG A 1 371 ? 61.553 -35.614 -87.753 1.00 84.38 371 ARG A O 1
ATOM 2861 N N . ARG A 1 372 ? 60.114 -36.540 -89.205 1.00 85.69 372 ARG A N 1
ATOM 2862 C CA . ARG A 1 372 ? 59.031 -35.560 -88.992 1.00 85.69 372 ARG A CA 1
ATOM 2863 C C . ARG A 1 372 ? 58.474 -35.619 -87.573 1.00 85.69 372 ARG A C 1
ATOM 2865 O O . ARG A 1 372 ? 58.323 -34.573 -86.951 1.00 85.69 372 ARG A O 1
ATOM 2872 N N . ALA A 1 373 ? 58.219 -36.815 -87.048 1.00 83.44 373 ALA A N 1
ATOM 2873 C CA . ALA A 1 373 ? 57.751 -37.004 -85.679 1.00 83.44 373 ALA A CA 1
ATOM 2874 C C . ALA A 1 373 ? 58.785 -36.508 -84.657 1.00 83.44 373 ALA A C 1
ATOM 2876 O O . ALA A 1 373 ? 58.421 -35.816 -83.704 1.00 83.44 373 ALA A O 1
ATOM 2877 N N . LEU A 1 374 ? 60.075 -36.785 -84.899 1.00 85.06 374 LEU A N 1
ATOM 2878 C CA . LEU A 1 374 ? 61.170 -36.260 -84.086 1.00 85.06 374 LEU A CA 1
ATOM 2879 C C . LEU A 1 374 ? 61.184 -34.726 -84.116 1.00 85.06 374 LEU A C 1
ATOM 2881 O O . LEU A 1 374 ? 61.068 -34.121 -83.062 1.00 85.06 374 LEU A O 1
ATOM 2885 N N . VAL A 1 375 ? 61.238 -34.100 -85.301 1.00 88.50 375 VAL A N 1
ATOM 2886 C CA . VAL A 1 375 ? 61.266 -32.630 -85.457 1.00 88.50 375 VAL A CA 1
ATOM 2887 C C . VAL A 1 375 ? 60.033 -31.973 -84.839 1.00 88.50 375 VAL A C 1
ATOM 2889 O O . VAL A 1 375 ? 60.151 -30.962 -84.147 1.00 88.50 375 VAL A O 1
ATOM 2892 N N . ARG A 1 376 ? 58.843 -32.549 -85.038 1.00 88.75 376 ARG A N 1
ATOM 2893 C CA . ARG A 1 376 ? 57.611 -32.037 -84.434 1.00 88.75 376 ARG A CA 1
ATOM 2894 C C . ARG A 1 376 ? 57.718 -32.038 -82.909 1.00 88.75 376 ARG A C 1
ATOM 2896 O O . ARG A 1 376 ? 57.426 -31.020 -82.296 1.00 88.75 376 ARG A O 1
ATOM 2903 N N . ARG A 1 377 ? 58.178 -33.137 -82.307 1.00 87.56 377 ARG A N 1
ATOM 2904 C CA . ARG A 1 377 ? 58.270 -33.281 -80.847 1.00 87.56 377 ARG A CA 1
ATOM 2905 C C . ARG A 1 377 ? 59.422 -32.485 -80.229 1.00 87.56 377 ARG A C 1
ATOM 2907 O O . ARG A 1 377 ? 59.256 -31.964 -79.132 1.00 87.56 377 ARG A O 1
ATOM 2914 N N . THR A 1 378 ? 60.575 -32.403 -80.893 1.00 87.06 378 THR A N 1
ATOM 2915 C CA . THR A 1 378 ? 61.789 -31.785 -80.330 1.00 87.06 378 THR A CA 1
ATOM 2916 C C . THR A 1 378 ? 61.949 -30.311 -80.672 1.00 87.06 378 THR A C 1
ATOM 2918 O O . THR A 1 378 ? 62.630 -29.610 -79.934 1.00 87.06 378 THR A O 1
ATOM 2921 N N . VAL A 1 379 ? 61.341 -29.829 -81.759 1.00 90.12 379 VAL A N 1
ATOM 2922 C CA . VAL A 1 379 ? 61.486 -28.438 -82.215 1.00 90.12 379 VAL A CA 1
ATOM 2923 C C . VAL A 1 379 ? 60.144 -27.718 -82.207 1.00 90.12 379 VAL A C 1
ATOM 2925 O O . VAL A 1 379 ? 59.996 -26.705 -81.533 1.00 90.12 379 VAL A O 1
ATOM 2928 N N . VAL A 1 380 ? 59.134 -28.246 -82.904 1.00 91.38 380 VAL A N 1
ATOM 2929 C CA . VAL A 1 380 ? 57.863 -27.520 -83.088 1.00 91.38 380 VAL A CA 1
ATOM 2930 C C . VAL A 1 380 ? 57.089 -27.394 -81.775 1.00 91.38 380 VAL A C 1
ATOM 2932 O O . VAL A 1 380 ? 56.703 -26.291 -81.397 1.00 91.38 380 VAL A O 1
ATOM 2935 N N . THR A 1 381 ? 56.886 -28.497 -81.050 1.00 89.62 381 THR A N 1
ATOM 2936 C CA . THR A 1 381 ? 56.156 -28.493 -79.775 1.00 89.62 381 THR A CA 1
ATOM 2937 C C . THR A 1 381 ? 56.763 -27.539 -78.736 1.00 89.62 381 THR A C 1
ATOM 2939 O O . THR A 1 381 ? 56.004 -26.718 -78.221 1.00 89.62 381 THR A O 1
ATOM 2942 N N . PRO A 1 382 ? 58.078 -27.558 -78.427 1.00 91.00 382 PRO A N 1
ATOM 2943 C CA . PRO A 1 382 ? 58.630 -26.632 -77.439 1.00 91.00 382 PRO A CA 1
ATOM 2944 C C . PRO A 1 382 ? 58.597 -25.171 -77.896 1.00 91.00 382 PRO A C 1
ATOM 2946 O O . PRO A 1 382 ? 58.383 -24.303 -77.056 1.00 91.00 382 PRO A O 1
ATOM 2949 N N . ILE A 1 383 ? 58.741 -24.879 -79.197 1.00 92.94 383 ILE A N 1
ATOM 2950 C CA . ILE A 1 383 ? 58.606 -23.505 -79.711 1.00 92.94 383 ILE A CA 1
ATOM 2951 C C . ILE A 1 383 ? 57.185 -22.983 -79.491 1.00 92.94 383 ILE A C 1
ATOM 2953 O O . ILE A 1 383 ? 57.011 -21.883 -78.974 1.00 92.94 383 ILE A O 1
ATOM 2957 N N . VAL A 1 384 ? 56.167 -23.775 -79.840 1.00 91.06 384 VAL A N 1
ATOM 2958 C CA . VAL A 1 384 ? 54.761 -23.380 -79.662 1.00 91.06 384 VAL A CA 1
ATOM 2959 C C . VAL A 1 384 ? 54.433 -23.197 -78.179 1.00 91.06 384 VAL A C 1
ATOM 2961 O O . VAL A 1 384 ? 53.868 -22.174 -77.802 1.00 91.06 384 VAL A O 1
ATOM 2964 N N . VAL A 1 385 ? 54.843 -24.140 -77.324 1.00 89.88 385 VAL A N 1
ATOM 2965 C CA . VAL A 1 385 ? 54.650 -24.035 -75.867 1.00 89.88 385 VAL A CA 1
ATOM 2966 C C . VAL A 1 385 ? 55.367 -22.805 -75.308 1.00 89.88 385 VAL A C 1
ATOM 2968 O O . VAL A 1 385 ? 54.778 -22.059 -74.529 1.00 89.88 385 VAL A O 1
ATOM 2971 N N . GLY A 1 386 ? 56.606 -22.556 -75.736 1.00 92.12 386 GLY A N 1
ATOM 2972 C CA . GLY A 1 386 ? 57.383 -21.387 -75.332 1.00 92.12 386 GLY A CA 1
ATOM 2973 C C . GLY A 1 386 ? 56.713 -20.073 -75.733 1.00 92.12 386 GLY A C 1
ATOM 2974 O O . GLY A 1 386 ? 56.617 -19.162 -74.913 1.00 92.12 386 GLY A O 1
ATOM 2975 N N . LEU A 1 387 ? 56.178 -19.992 -76.953 1.00 93.12 387 LEU A N 1
ATOM 2976 C CA . LEU A 1 387 ? 55.468 -18.814 -77.446 1.00 93.12 387 LEU A CA 1
ATOM 2977 C C . LEU A 1 387 ? 54.179 -18.561 -76.648 1.00 93.12 387 LEU A C 1
ATOM 2979 O O . LEU A 1 387 ? 53.965 -17.444 -76.176 1.00 93.12 387 LEU A O 1
ATOM 2983 N N . CYS A 1 388 ? 53.372 -19.594 -76.393 1.00 88.44 388 CYS A N 1
ATOM 2984 C CA . CYS A 1 388 ? 52.177 -19.484 -75.549 1.00 88.44 388 CYS A CA 1
ATOM 2985 C C . CYS A 1 388 ? 52.514 -19.064 -74.107 1.00 88.44 388 CYS A C 1
ATOM 2987 O O . CYS A 1 388 ? 51.824 -18.224 -73.522 1.00 88.44 388 CYS A O 1
ATOM 2989 N N . LEU A 1 389 ? 53.592 -19.607 -73.536 1.00 89.75 389 LEU A N 1
ATOM 2990 C CA . LEU A 1 389 ? 54.042 -19.268 -72.187 1.00 89.75 389 LEU A CA 1
ATOM 2991 C C . LEU A 1 389 ? 54.557 -17.825 -72.116 1.00 89.75 389 LEU A C 1
ATOM 2993 O O . LEU A 1 389 ? 54.192 -17.097 -71.196 1.00 89.75 389 LEU A O 1
ATOM 2997 N N . SER A 1 390 ? 55.314 -17.373 -73.121 1.00 90.62 390 SER A N 1
ATOM 2998 C CA . SER A 1 390 ? 55.749 -15.974 -73.208 1.00 90.62 390 SER A CA 1
ATOM 2999 C C . SER A 1 390 ? 54.570 -15.012 -73.313 1.00 90.62 390 SER A C 1
ATOM 3001 O O . SER A 1 390 ? 54.547 -14.005 -72.609 1.00 90.62 390 SER A O 1
ATOM 3003 N N . LEU A 1 391 ? 53.552 -15.353 -74.110 1.00 90.94 391 LEU A N 1
ATOM 3004 C CA . LEU A 1 391 ? 52.358 -14.531 -74.260 1.00 90.94 391 LEU A CA 1
ATOM 3005 C C . LEU A 1 391 ? 51.620 -14.415 -72.923 1.00 90.94 391 LEU A C 1
ATOM 3007 O O . LEU A 1 391 ? 51.271 -13.313 -72.512 1.00 90.94 391 LEU A O 1
ATOM 3011 N N . THR A 1 392 ? 51.468 -15.536 -72.213 1.00 87.44 392 THR A N 1
ATOM 3012 C CA . THR A 1 392 ? 50.806 -15.583 -70.902 1.00 87.44 392 THR A CA 1
ATOM 3013 C C . THR A 1 392 ? 51.544 -14.731 -69.869 1.00 87.44 392 THR A C 1
ATOM 3015 O O . THR A 1 392 ? 50.908 -13.954 -69.155 1.00 87.44 392 THR A O 1
ATOM 3018 N N . ILE A 1 393 ? 52.880 -14.825 -69.814 1.00 89.19 393 ILE A N 1
ATOM 3019 C CA . ILE A 1 393 ? 53.712 -14.006 -68.920 1.00 89.19 393 ILE A CA 1
ATOM 3020 C C . ILE A 1 393 ? 53.531 -12.524 -69.243 1.00 89.19 393 ILE A C 1
ATOM 3022 O O . ILE A 1 393 ? 53.239 -11.749 -68.339 1.00 89.19 393 ILE A O 1
ATOM 3026 N N . VAL A 1 394 ? 53.629 -12.132 -70.517 1.00 89.25 394 VAL A N 1
ATOM 3027 C CA . VAL A 1 394 ? 53.459 -10.732 -70.933 1.00 89.25 394 VAL A CA 1
ATOM 3028 C C . VAL A 1 394 ? 52.073 -10.215 -70.544 1.00 89.25 394 VAL A C 1
ATOM 3030 O O . VAL A 1 394 ? 51.972 -9.183 -69.881 1.00 89.25 394 VAL A O 1
ATOM 3033 N N . THR A 1 395 ? 51.000 -10.943 -70.868 1.00 87.06 395 THR A N 1
ATOM 3034 C CA . THR A 1 395 ? 49.634 -10.525 -70.514 1.00 87.06 395 THR A CA 1
ATOM 3035 C C . THR A 1 395 ? 49.408 -10.477 -69.003 1.00 87.06 395 THR A C 1
ATOM 3037 O O . THR A 1 395 ? 48.780 -9.544 -68.504 1.00 87.06 395 THR A O 1
ATOM 3040 N N . GLY A 1 396 ? 49.964 -11.435 -68.254 1.00 86.19 396 GLY A N 1
ATOM 3041 C CA . GLY A 1 396 ? 49.875 -11.478 -66.797 1.00 86.19 396 GLY A CA 1
ATOM 3042 C C . GLY A 1 396 ? 50.629 -10.324 -66.137 1.00 86.19 396 GLY A C 1
ATOM 3043 O O . GLY A 1 396 ? 50.110 -9.696 -65.217 1.00 86.19 396 GLY A O 1
ATOM 3044 N N . SER A 1 397 ? 51.817 -9.986 -66.644 1.00 86.00 397 SER A N 1
ATOM 3045 C CA . SER A 1 397 ? 52.601 -8.832 -66.196 1.00 86.00 397 SER A CA 1
ATOM 3046 C C . SER A 1 397 ? 51.889 -7.511 -66.481 1.00 86.00 397 SER A C 1
ATOM 3048 O O . SER A 1 397 ? 51.856 -6.645 -65.610 1.00 86.00 397 SER A O 1
ATOM 3050 N N . VAL A 1 398 ? 51.267 -7.364 -67.655 1.00 85.38 398 VAL A N 1
ATOM 3051 C CA . VAL A 1 398 ? 50.477 -6.174 -68.010 1.00 85.38 398 VAL A CA 1
ATOM 3052 C C . VAL A 1 398 ? 49.258 -6.025 -67.091 1.00 85.38 398 VAL A C 1
ATOM 3054 O O . VAL A 1 398 ? 49.016 -4.937 -66.567 1.00 85.38 398 VAL A O 1
ATOM 3057 N N . ALA A 1 399 ? 48.533 -7.114 -66.821 1.00 84.06 399 ALA A N 1
ATOM 3058 C CA . ALA A 1 399 ? 47.402 -7.112 -65.893 1.00 84.06 399 ALA A CA 1
ATOM 3059 C C . ALA A 1 399 ? 47.831 -6.790 -64.449 1.00 84.06 399 ALA A C 1
ATOM 3061 O O . ALA A 1 399 ? 47.179 -6.009 -63.756 1.00 84.06 399 ALA A O 1
ATOM 3062 N N . TYR A 1 400 ? 48.962 -7.338 -64.001 1.00 86.06 400 TYR A N 1
ATOM 3063 C CA . TYR A 1 400 ? 49.531 -7.037 -62.689 1.00 86.06 400 TYR A CA 1
ATOM 3064 C C . TYR A 1 400 ? 49.914 -5.556 -62.558 1.00 86.06 400 TYR A C 1
ATOM 3066 O O . TYR A 1 400 ? 49.566 -4.906 -61.568 1.00 86.06 400 TYR A O 1
ATOM 3074 N N . LEU A 1 401 ? 50.566 -5.006 -63.588 1.00 84.81 401 LEU A N 1
ATOM 3075 C CA . LEU A 1 401 ? 50.964 -3.601 -63.640 1.00 84.81 401 LEU A CA 1
ATOM 3076 C C . LEU A 1 401 ? 49.747 -2.666 -63.641 1.00 84.81 401 LEU A C 1
ATOM 3078 O O . LEU A 1 401 ? 49.762 -1.646 -62.954 1.00 84.81 401 LEU A O 1
ATOM 3082 N N . SER A 1 402 ? 48.674 -3.044 -64.345 1.00 82.69 402 SER A N 1
ATOM 3083 C CA . SER A 1 402 ? 47.413 -2.293 -64.382 1.00 82.69 402 SER A CA 1
ATOM 3084 C C . SER A 1 402 ? 46.785 -2.117 -62.997 1.00 82.69 402 SER A C 1
ATOM 3086 O O . SER A 1 402 ? 46.228 -1.055 -62.726 1.00 82.69 402 SER A O 1
ATOM 3088 N N . ILE A 1 403 ? 46.889 -3.121 -62.122 1.00 83.31 403 ILE A N 1
ATOM 3089 C CA . ILE A 1 403 ? 46.258 -3.094 -60.796 1.00 83.31 403 ILE A CA 1
ATOM 3090 C C . ILE A 1 403 ? 47.178 -2.448 -59.753 1.00 83.31 403 ILE A C 1
ATOM 3092 O O . ILE A 1 403 ? 46.711 -1.688 -58.907 1.00 83.31 403 ILE A O 1
ATOM 3096 N N . GLN A 1 404 ? 48.479 -2.755 -59.779 1.00 83.56 404 GLN A N 1
ATOM 3097 C CA . GLN A 1 404 ? 49.399 -2.304 -58.731 1.00 83.56 404 GLN A CA 1
ATOM 3098 C C . GLN A 1 404 ? 49.977 -0.908 -58.994 1.00 83.56 404 GLN A C 1
ATOM 3100 O O . GLN A 1 404 ? 50.228 -0.161 -58.049 1.00 83.56 404 GLN A O 1
ATOM 3105 N N . GLN A 1 405 ? 50.220 -0.556 -60.258 1.00 82.38 405 GLN A N 1
ATOM 3106 C CA . GLN A 1 405 ? 50.897 0.684 -60.638 1.00 82.38 405 GLN A CA 1
ATOM 3107 C C . GLN A 1 405 ? 50.211 1.336 -61.853 1.00 82.38 405 GLN A C 1
ATOM 3109 O O . GLN A 1 405 ? 50.798 1.401 -62.941 1.00 82.38 405 GLN A O 1
ATOM 3114 N N . PRO A 1 406 ? 48.997 1.895 -61.684 1.00 78.50 406 PRO A N 1
ATOM 3115 C CA . PRO A 1 406 ? 48.192 2.411 -62.795 1.00 78.50 406 PRO A CA 1
ATOM 3116 C C . PRO A 1 406 ? 48.902 3.509 -63.604 1.00 78.50 406 PRO A C 1
ATOM 3118 O O . PRO A 1 406 ? 48.714 3.608 -64.815 1.00 78.50 406 PRO A O 1
ATOM 3121 N N . HIS A 1 407 ? 49.771 4.305 -62.973 1.00 79.50 407 HIS A N 1
ATOM 3122 C CA . HIS A 1 407 ? 50.558 5.331 -63.666 1.00 79.50 407 HIS A CA 1
ATOM 3123 C C . HIS A 1 407 ? 51.594 4.744 -64.629 1.00 79.50 407 HIS A C 1
ATOM 3125 O O . HIS A 1 407 ? 51.777 5.259 -65.730 1.00 79.50 407 HIS A O 1
ATOM 3131 N N . THR A 1 408 ? 52.263 3.659 -64.237 1.00 80.62 408 THR A N 1
ATOM 3132 C CA . THR A 1 408 ? 53.230 2.983 -65.113 1.00 80.62 408 THR A CA 1
ATOM 3133 C C . THR A 1 408 ? 52.527 2.252 -66.251 1.00 80.62 408 THR A C 1
ATOM 3135 O O . THR A 1 408 ? 52.988 2.327 -67.385 1.00 80.62 408 THR A O 1
ATOM 3138 N N . TYR A 1 409 ? 51.366 1.645 -65.986 1.00 82.00 409 TYR A N 1
ATOM 3139 C CA . TYR A 1 409 ? 50.529 1.032 -67.015 1.00 82.00 409 TYR A CA 1
ATOM 3140 C C . TYR A 1 409 ? 50.100 2.048 -68.085 1.00 82.00 409 TYR A C 1
ATOM 3142 O O . TYR A 1 409 ? 50.273 1.783 -69.272 1.00 82.00 409 TYR A O 1
ATOM 3150 N N . LYS A 1 410 ? 49.633 3.241 -67.681 1.00 79.38 410 LYS A N 1
ATOM 3151 C CA . LYS A 1 410 ? 49.296 4.326 -68.622 1.00 79.38 410 LYS A CA 1
ATOM 3152 C C . LYS A 1 410 ? 50.494 4.744 -69.477 1.00 79.38 410 LYS A C 1
ATOM 3154 O O . LYS A 1 410 ? 50.365 4.810 -70.693 1.00 79.38 410 LYS A O 1
ATOM 3159 N N . ARG A 1 411 ? 51.677 4.918 -68.870 1.00 80.56 411 ARG A N 1
ATOM 3160 C CA . ARG A 1 411 ? 52.911 5.214 -69.621 1.00 80.56 411 ARG A CA 1
ATOM 3161 C C . ARG A 1 411 ? 53.231 4.133 -70.648 1.00 80.56 411 ARG A C 1
ATOM 3163 O O . ARG A 1 411 ? 53.540 4.456 -71.784 1.00 80.56 411 ARG A O 1
ATOM 3170 N N . VAL A 1 412 ? 53.138 2.857 -70.271 1.00 79.19 412 VAL A N 1
ATOM 3171 C CA . VAL A 1 412 ? 53.404 1.734 -71.185 1.00 79.19 412 VAL A CA 1
ATOM 3172 C C . VAL A 1 412 ? 52.379 1.677 -72.322 1.00 79.19 412 VAL A C 1
ATOM 3174 O O . VAL A 1 412 ? 52.746 1.363 -73.450 1.00 79.19 412 VAL A O 1
ATOM 3177 N N . GLN A 1 413 ? 51.119 2.032 -72.060 1.00 78.38 413 GLN A N 1
ATOM 3178 C CA . GLN A 1 413 ? 50.070 2.117 -73.080 1.00 78.38 413 GLN A CA 1
ATOM 3179 C C . GLN A 1 413 ? 50.292 3.272 -74.075 1.00 78.38 413 GLN A C 1
ATOM 3181 O O . GLN A 1 413 ? 49.870 3.184 -75.229 1.00 78.38 413 GLN A O 1
ATOM 3186 N N . GLU A 1 414 ? 50.972 4.338 -73.655 1.00 78.56 414 GLU A N 1
ATOM 3187 C CA . GLU A 1 414 ? 51.314 5.485 -74.503 1.00 78.56 414 GLU A CA 1
ATOM 3188 C C . GLU A 1 414 ? 52.536 5.223 -75.402 1.00 78.56 414 GLU A C 1
ATOM 3190 O O . GLU A 1 414 ? 52.623 5.815 -76.473 1.00 78.56 414 GLU A O 1
ATOM 3195 N N . ILE A 1 415 ? 53.432 4.287 -75.051 1.00 76.56 415 ILE A N 1
ATOM 3196 C CA . ILE A 1 415 ? 54.612 3.919 -75.866 1.00 76.56 415 ILE A CA 1
ATOM 3197 C C . ILE A 1 415 ? 54.248 3.513 -77.305 1.00 76.56 415 ILE A C 1
ATOM 3199 O O . ILE A 1 415 ? 54.847 4.062 -78.229 1.00 76.56 415 ILE A O 1
ATOM 3203 N N . PRO A 1 416 ? 53.301 2.586 -77.559 1.00 74.19 416 PRO A N 1
ATOM 3204 C CA . PRO A 1 416 ? 52.941 2.230 -78.925 1.00 74.19 416 PRO A CA 1
ATOM 3205 C C . PRO A 1 416 ? 52.260 3.383 -79.665 1.00 74.19 416 PRO A C 1
ATOM 3207 O O . PRO A 1 416 ? 52.455 3.481 -80.867 1.00 74.19 416 PRO A O 1
ATOM 3210 N N . ARG A 1 417 ? 51.527 4.282 -78.987 1.00 64.88 417 ARG A N 1
ATOM 3211 C CA . ARG A 1 417 ? 50.972 5.495 -79.618 1.00 64.88 417 ARG A CA 1
ATOM 3212 C C . ARG A 1 417 ? 52.078 6.459 -80.034 1.00 64.88 417 ARG A C 1
ATOM 3214 O O . ARG A 1 417 ? 52.106 6.858 -81.187 1.00 64.88 417 ARG A O 1
ATOM 3221 N N . ALA A 1 418 ? 53.035 6.727 -79.150 1.00 63.28 418 ALA A N 1
ATOM 3222 C CA . ALA A 1 418 ? 54.195 7.563 -79.445 1.00 63.28 418 ALA A CA 1
ATOM 3223 C C . ALA A 1 418 ? 55.084 6.957 -80.546 1.00 63.28 418 ALA A C 1
ATOM 3225 O O . ALA A 1 418 ? 55.595 7.674 -81.400 1.00 63.28 418 ALA A O 1
ATOM 3226 N N . ALA A 1 419 ? 55.243 5.629 -80.567 1.00 64.06 419 ALA A N 1
ATOM 3227 C CA . ALA A 1 419 ? 55.963 4.923 -81.623 1.00 64.06 419 ALA A CA 1
ATOM 3228 C C . ALA A 1 419 ? 55.202 4.953 -82.958 1.00 64.06 419 ALA A C 1
ATOM 3230 O O . ALA A 1 419 ? 55.827 5.110 -84.002 1.00 64.06 419 ALA A O 1
ATOM 3231 N N . PHE A 1 420 ? 53.870 4.840 -82.932 1.00 61.56 420 PHE A N 1
ATOM 3232 C CA . PHE A 1 420 ? 53.017 4.945 -84.116 1.00 61.56 420 PHE A CA 1
ATOM 3233 C C . PHE A 1 420 ? 52.984 6.377 -84.659 1.00 61.56 420 PHE A C 1
ATOM 3235 O O . PHE A 1 420 ? 53.048 6.552 -85.864 1.00 61.56 420 PHE A O 1
ATOM 3242 N N . GLU A 1 421 ? 52.982 7.398 -83.802 1.00 63.84 421 GLU A N 1
ATOM 3243 C CA . GLU A 1 421 ? 53.116 8.812 -84.187 1.00 63.84 421 GLU A CA 1
ATOM 3244 C C . GLU A 1 421 ? 54.498 9.120 -84.797 1.00 63.84 421 GLU A C 1
ATOM 3246 O O . GLU A 1 421 ? 54.597 9.892 -85.751 1.00 63.84 421 GLU A O 1
ATOM 3251 N N . LEU A 1 422 ? 55.560 8.460 -84.316 1.00 64.75 422 LEU A N 1
ATOM 3252 C CA . LEU A 1 422 ? 56.909 8.527 -84.897 1.00 64.75 422 LEU A CA 1
ATOM 3253 C C . LEU A 1 422 ? 57.015 7.823 -86.261 1.00 64.75 422 LEU A C 1
ATOM 3255 O O . LEU A 1 422 ? 57.742 8.295 -87.133 1.00 64.75 422 LEU A O 1
ATOM 3259 N N . LEU A 1 423 ? 56.301 6.708 -86.454 1.00 60.84 423 LEU A N 1
ATOM 3260 C CA . LEU A 1 423 ? 56.292 5.924 -87.700 1.00 60.84 423 LEU A CA 1
ATOM 3261 C C . LEU A 1 423 ? 55.307 6.463 -88.750 1.00 60.84 423 LEU A C 1
ATOM 3263 O O . LEU A 1 423 ? 55.555 6.315 -89.943 1.00 60.84 423 LEU A O 1
ATOM 3267 N N . ALA A 1 424 ? 54.206 7.084 -88.321 1.00 63.84 424 ALA A N 1
ATOM 3268 C CA . ALA A 1 424 ? 53.145 7.596 -89.189 1.00 63.84 424 ALA A CA 1
ATOM 3269 C C . ALA A 1 424 ? 53.427 8.992 -89.761 1.00 63.84 424 ALA A C 1
ATOM 3271 O O . ALA A 1 424 ? 52.648 9.444 -90.588 1.00 63.84 424 ALA A O 1
ATOM 3272 N N . GLY A 1 425 ? 54.525 9.649 -89.364 1.00 64.69 425 GLY A N 1
ATOM 3273 C CA . GLY A 1 425 ? 55.007 10.890 -89.970 1.00 64.69 425 GLY A CA 1
ATOM 3274 C C . GLY A 1 425 ? 53.945 11.990 -90.086 1.00 64.69 425 GLY A C 1
ATOM 3275 O O . GLY A 1 425 ? 53.296 12.097 -91.118 1.00 64.69 425 GLY A O 1
ATOM 3276 N N . SER A 1 426 ? 53.883 12.866 -89.075 1.00 52.31 426 SER A N 1
ATOM 3277 C CA . SER A 1 426 ? 53.214 14.189 -89.021 1.00 52.31 426 SER A CA 1
ATOM 3278 C C . SER A 1 426 ? 51.975 14.317 -88.116 1.00 52.31 426 SER A C 1
ATOM 3280 O O . SER A 1 426 ? 50.874 13.898 -88.446 1.00 52.31 426 SER A O 1
ATOM 3282 N N . MET A 1 427 ? 52.184 14.966 -86.964 1.00 47.28 427 MET A N 1
ATOM 3283 C CA . MET A 1 427 ? 51.569 16.226 -86.491 1.00 47.28 427 MET A CA 1
ATOM 3284 C C . MET A 1 427 ? 51.581 16.250 -84.950 1.00 47.28 427 MET A C 1
ATOM 3286 O O . MET A 1 427 ? 51.175 15.269 -84.331 1.00 47.28 427 MET A O 1
ATOM 3290 N N . PRO A 1 428 ? 52.054 17.330 -84.300 1.00 51.25 428 PRO A N 1
ATOM 3291 C CA . PRO A 1 428 ? 52.022 17.421 -82.843 1.00 51.25 428 PRO A CA 1
ATOM 3292 C C . PRO A 1 428 ? 50.574 17.594 -82.353 1.00 51.25 428 PRO A C 1
ATOM 3294 O O . PRO A 1 428 ? 49.819 18.341 -82.979 1.00 51.25 428 PRO A O 1
ATOM 3297 N N . PRO A 1 429 ? 50.168 16.968 -81.233 1.00 48.41 429 PRO A N 1
ATOM 3298 C CA . PRO A 1 429 ? 48.855 17.220 -80.668 1.00 48.41 429 PRO A CA 1
ATOM 3299 C C . PRO A 1 429 ? 48.789 18.635 -80.084 1.00 48.41 429 PRO A C 1
ATOM 3301 O O . PRO A 1 429 ? 49.637 19.067 -79.298 1.00 48.41 429 PRO A O 1
ATOM 3304 N N . GLU A 1 430 ? 47.747 19.347 -80.495 1.00 48.12 430 GLU A N 1
ATOM 3305 C CA . GLU A 1 430 ? 47.272 20.605 -79.940 1.00 48.12 430 GLU A CA 1
ATOM 3306 C C . GLU A 1 430 ? 47.089 20.469 -78.419 1.00 48.12 430 GLU A C 1
ATOM 3308 O O . GLU A 1 430 ? 46.373 19.592 -77.929 1.00 48.12 430 GLU A O 1
ATOM 3313 N N . LYS A 1 431 ? 47.785 21.320 -77.655 1.00 48.53 431 LYS A N 1
ATOM 3314 C CA . LYS A 1 431 ? 47.587 21.458 -76.208 1.00 48.53 431 LYS A CA 1
ATOM 3315 C C . LYS A 1 431 ? 46.137 21.874 -75.953 1.00 48.53 431 LYS A C 1
ATOM 3317 O O . LYS A 1 431 ? 45.799 23.040 -76.135 1.00 48.53 431 LYS A O 1
ATOM 3322 N N . LEU A 1 432 ? 45.308 20.951 -75.477 1.00 41.06 432 LEU A N 1
ATOM 3323 C CA . LEU A 1 432 ? 44.053 21.308 -74.820 1.00 41.06 432 LEU A CA 1
ATOM 3324 C C . LEU A 1 432 ? 44.336 21.761 -73.373 1.00 41.06 432 LEU A C 1
ATOM 3326 O O . LEU A 1 432 ? 45.253 21.232 -72.737 1.00 41.06 432 LEU A O 1
ATOM 3330 N N . PRO A 1 433 ? 43.603 22.774 -72.878 1.00 46.28 433 PRO A N 1
ATOM 3331 C CA . PRO A 1 433 ? 43.960 23.539 -71.688 1.00 46.28 433 PRO A CA 1
ATOM 3332 C C . PRO A 1 433 ? 43.785 22.737 -70.394 1.00 46.28 433 PRO A C 1
ATOM 3334 O O . PRO A 1 433 ? 42.913 21.875 -70.280 1.00 46.28 433 PRO A O 1
ATOM 3337 N N . GLU A 1 434 ? 44.625 23.058 -69.411 1.00 48.59 434 GLU A N 1
ATOM 3338 C CA . GLU A 1 434 ? 44.537 22.559 -68.039 1.00 48.59 434 GLU A CA 1
ATOM 3339 C C . GLU A 1 434 ? 43.146 22.842 -67.440 1.00 48.59 434 GLU A C 1
ATOM 3341 O O . GLU A 1 434 ? 42.628 23.951 -67.599 1.00 48.59 434 GLU A O 1
ATOM 3346 N N . PRO A 1 435 ? 42.527 21.886 -66.723 1.00 41.66 435 PRO A N 1
ATOM 3347 C CA . PRO A 1 435 ? 41.334 22.178 -65.952 1.00 41.66 435 PRO A CA 1
ATOM 3348 C C . PRO A 1 435 ? 41.715 23.089 -64.780 1.00 41.66 435 PRO A C 1
ATOM 3350 O O . PRO A 1 435 ? 42.477 22.712 -63.889 1.00 41.66 435 PRO A O 1
ATOM 3353 N N . SER A 1 436 ? 41.158 24.295 -64.811 1.00 44.34 436 SER A N 1
ATOM 3354 C CA . SER A 1 436 ? 41.175 25.289 -63.746 1.00 44.34 436 SER A CA 1
ATOM 3355 C C . SER A 1 436 ? 40.887 24.673 -62.375 1.00 44.34 436 SER A C 1
ATOM 3357 O O . SER A 1 436 ? 39.857 24.031 -62.162 1.00 44.34 436 SER A O 1
ATOM 3359 N N . SER A 1 437 ? 41.792 24.942 -61.439 1.00 46.44 437 SER A N 1
ATOM 3360 C CA . SER A 1 437 ? 41.588 24.862 -59.995 1.00 46.44 437 SER A CA 1
ATOM 3361 C C . SER A 1 437 ? 40.251 25.490 -59.574 1.00 46.44 437 SER A C 1
ATOM 3363 O O . SER A 1 437 ? 39.966 26.607 -60.018 1.00 46.44 437 SER A O 1
ATOM 3365 N N . PRO A 1 438 ? 39.450 24.859 -58.695 1.00 46.09 438 PRO A N 1
ATOM 3366 C CA . PRO A 1 438 ? 38.321 25.546 -58.095 1.00 46.09 438 PRO A CA 1
ATOM 3367 C C . PRO A 1 438 ? 38.847 26.611 -57.129 1.00 46.09 438 PRO A C 1
ATOM 3369 O O . PRO A 1 438 ? 39.655 26.335 -56.239 1.00 46.09 438 PRO A O 1
ATOM 3372 N N . LEU A 1 439 ? 38.397 27.838 -57.371 1.00 38.78 439 LEU A N 1
ATOM 3373 C CA . LEU A 1 439 ? 38.546 28.993 -56.501 1.00 38.78 439 LEU A CA 1
ATOM 3374 C C . LEU A 1 439 ? 38.033 28.652 -55.098 1.00 38.78 439 LEU A C 1
ATOM 3376 O O . LEU A 1 439 ? 36.907 28.192 -54.921 1.00 38.78 439 LEU A O 1
ATOM 3380 N N . VAL 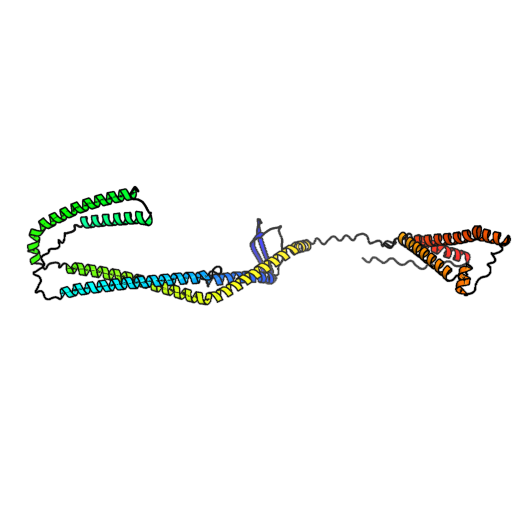A 1 440 ? 38.895 28.891 -54.115 1.00 41.94 440 VAL A N 1
ATOM 3381 C CA . VAL A 1 440 ? 38.528 29.073 -52.715 1.00 41.94 440 VAL A CA 1
ATOM 3382 C C . VAL A 1 440 ? 37.887 30.456 -52.634 1.00 41.94 440 VAL A C 1
ATOM 3384 O O . VAL A 1 440 ? 38.590 31.460 -52.735 1.00 41.94 440 VAL A O 1
ATOM 3387 N N . GLU A 1 441 ? 36.561 30.504 -52.524 1.00 41.75 441 GLU A N 1
ATOM 3388 C CA . GLU A 1 441 ? 35.859 31.699 -52.056 1.00 41.75 441 GLU A CA 1
ATOM 3389 C C . GLU A 1 441 ? 35.903 31.730 -50.525 1.00 41.75 441 GLU A C 1
ATOM 3391 O O . GLU A 1 441 ? 35.666 30.727 -49.848 1.00 41.75 441 GLU A O 1
ATOM 3396 N N . SER A 1 442 ? 36.312 32.900 -50.046 1.00 40.22 442 SER A N 1
ATOM 3397 C CA . SER A 1 442 ? 36.422 33.374 -48.667 1.00 40.22 442 SER A CA 1
ATOM 3398 C C . SER A 1 442 ? 35.085 33.529 -47.965 1.00 40.22 442 SER A C 1
ATOM 3400 O O . SER A 1 442 ? 34.165 34.046 -48.641 1.00 40.22 442 SER A O 1
#

Radius of gyration: 67.49 Å; chains: 1; bounding box: 116×103×179 Å